Protein AF-0000000069442879 (afdb_homodimer)

Radius of gyration: 27.18 Å; Cα contacts (8 Å, |Δi|>4): 1446; chains: 2; bounding box: 65×80×56 Å

Structure (mmCIF, N/CA/C/O backbone):
data_AF-0000000069442879-model_v1
#
loop_
_entity.id
_entity.type
_entity.pdbx_description
1 polymer 'Contig An16c0010, genomic contig'
#
loop_
_atom_site.group_PDB
_atom_site.id
_atom_site.type_symbol
_atom_site.label_atom_id
_atom_site.label_alt_id
_atom_site.label_comp_id
_atom_site.label_asym_id
_atom_site.label_entity_id
_atom_site.label_seq_id
_atom_site.pdbx_PDB_ins_code
_atom_site.Cartn_x
_atom_site.Cartn_y
_atom_site.Cartn_z
_atom_site.occupancy
_atom_site.B_iso_or_equiv
_atom_site.auth_seq_id
_atom_site.auth_comp_id
_atom_site.auth_asym_id
_atom_site.auth_atom_id
_atom_site.pdbx_PDB_model_num
ATOM 1 N N . MET A 1 1 ? 25.344 22.5 -19.922 1 20.56 1 MET A N 1
ATOM 2 C CA . MET A 1 1 ? 25.828 21.125 -19.812 1 20.56 1 MET A CA 1
ATOM 3 C C . MET A 1 1 ? 24.734 20.203 -19.297 1 20.56 1 MET A C 1
ATOM 5 O O . MET A 1 1 ? 24.219 20.406 -18.188 1 20.56 1 MET A O 1
ATOM 9 N N . THR A 1 2 ? 23.938 19.578 -20.172 1 19.69 2 THR A N 1
ATOM 10 C CA . THR A 1 2 ? 22.703 18.812 -20.062 1 19.69 2 THR A CA 1
ATOM 11 C C . THR A 1 2 ? 22.906 17.562 -19.219 1 19.69 2 THR A C 1
ATOM 13 O O . THR A 1 2 ? 23.703 16.688 -19.594 1 19.69 2 THR A O 1
ATOM 16 N N . VAL A 1 3 ? 22.75 17.75 -17.938 1 25.02 3 VAL A N 1
ATOM 17 C CA . VAL A 1 3 ? 23.047 16.625 -17.062 1 25.02 3 VAL A CA 1
ATOM 18 C C . VAL A 1 3 ? 22.281 15.383 -17.531 1 25.02 3 VAL A C 1
ATOM 20 O O . VAL A 1 3 ? 21.047 15.375 -17.562 1 25.02 3 VAL A O 1
ATOM 23 N N . GLN A 1 4 ? 22.781 14.578 -18.484 1 22.64 4 GLN A N 1
ATOM 24 C CA . GLN A 1 4 ? 22.281 13.32 -19.031 1 22.64 4 GLN A CA 1
ATOM 25 C C . GLN A 1 4 ? 21.984 12.312 -17.922 1 22.64 4 GLN A C 1
ATOM 27 O O . GLN A 1 4 ? 22.891 11.969 -17.156 1 22.64 4 GLN A O 1
ATOM 32 N N . GLN A 1 5 ? 20.906 12.438 -17.312 1 28.11 5 GLN A N 1
ATOM 33 C CA . GLN A 1 5 ? 20.562 11.383 -16.375 1 28.11 5 GLN A CA 1
ATOM 34 C C . GLN A 1 5 ? 20.797 10 -16.984 1 28.11 5 GLN A C 1
ATOM 36 O O . GLN A 1 5 ? 20.312 9.719 -18.078 1 28.11 5 GLN A O 1
ATOM 41 N N . PRO A 1 6 ? 21.797 9.328 -16.625 1 27.7 6 PRO A N 1
ATOM 42 C CA . PRO A 1 6 ? 22.062 8.062 -17.312 1 27.7 6 PRO A CA 1
ATOM 43 C C . PRO A 1 6 ? 20.828 7.16 -17.375 1 27.7 6 PRO A C 1
ATOM 45 O O . PRO A 1 6 ? 20.188 6.922 -16.344 1 27.7 6 PRO A O 1
ATOM 48 N N . ARG A 1 7 ? 19.953 7.355 -18.25 1 31.16 7 ARG A N 1
ATOM 49 C CA . ARG A 1 7 ? 19.047 6.254 -18.562 1 31.16 7 ARG A CA 1
ATOM 50 C C . ARG A 1 7 ? 19.75 4.906 -18.422 1 31.16 7 ARG A C 1
ATOM 52 O O . ARG A 1 7 ? 20.781 4.66 -19.047 1 31.16 7 ARG A O 1
ATOM 59 N N . LEU A 1 8 ? 19.625 4.297 -17.219 1 32.16 8 LEU A N 1
ATOM 60 C CA . LEU A 1 8 ? 20.172 2.945 -17.219 1 32.16 8 LEU A CA 1
ATOM 61 C C . LEU A 1 8 ? 19.688 2.158 -18.422 1 32.16 8 LEU A C 1
ATOM 63 O O . LEU A 1 8 ? 18.531 1.722 -18.469 1 32.16 8 LEU A O 1
ATOM 67 N N . GLU A 1 9 ? 19.969 2.5 -19.578 1 32.78 9 GLU A N 1
ATOM 68 C CA . GLU A 1 9 ? 19.781 1.648 -20.75 1 32.78 9 GLU A CA 1
ATOM 69 C C . GLU A 1 9 ? 20.266 0.224 -20.469 1 32.78 9 GLU A C 1
ATOM 71 O O . GLU A 1 9 ? 21.453 -0.07 -20.578 1 32.78 9 GLU A O 1
ATOM 76 N N . ILE A 1 10 ? 19.75 -0.458 -19.469 1 36.94 10 ILE A N 1
ATOM 77 C CA . ILE A 1 10 ? 20.188 -1.851 -19.406 1 36.94 10 ILE A CA 1
ATOM 78 C C . ILE A 1 10 ? 19.641 -2.615 -20.609 1 36.94 10 ILE A C 1
ATOM 80 O O . ILE A 1 10 ? 18.422 -2.65 -20.812 1 36.94 10 ILE A O 1
ATOM 84 N N . ASN A 1 11 ? 20.312 -2.828 -21.625 1 38.28 11 ASN A N 1
ATOM 85 C CA . ASN A 1 11 ? 20.047 -3.658 -22.797 1 38.28 11 ASN A CA 1
ATOM 86 C C . ASN A 1 11 ? 19.797 -5.113 -22.406 1 38.28 11 ASN A C 1
ATOM 88 O O . ASN A 1 11 ? 20.266 -5.57 -21.359 1 38.28 11 ASN A O 1
ATOM 92 N N . GLY A 1 12 ? 18.859 -5.828 -23.047 1 43.12 12 GLY A N 1
ATOM 93 C CA . GLY A 1 12 ? 18.531 -7.246 -23.016 1 43.12 12 GLY A CA 1
ATOM 94 C C . GLY A 1 12 ? 19.734 -8.133 -22.781 1 43.12 12 GLY A C 1
ATOM 95 O O . GLY A 1 12 ? 19.656 -9.102 -22.031 1 43.12 12 GLY A O 1
ATOM 96 N N . SER A 1 13 ? 20.766 -7.941 -23.531 1 47.03 13 SER A N 1
ATOM 97 C CA . SER A 1 13 ? 22 -8.734 -23.438 1 47.03 13 SER A CA 1
ATOM 98 C C . SER A 1 13 ? 22.594 -8.656 -22.031 1 47.03 13 SER A C 1
ATOM 100 O O . SER A 1 13 ? 23.141 -9.648 -21.531 1 47.03 13 SER A O 1
ATOM 102 N N . ASP A 1 14 ? 22.359 -7.66 -21.312 1 52.38 14 ASP A N 1
ATOM 103 C CA . ASP A 1 14 ? 22.906 -7.438 -19.984 1 52.38 14 ASP A CA 1
ATOM 104 C C . ASP A 1 14 ? 22.141 -8.219 -18.938 1 52.38 14 ASP A C 1
ATOM 106 O O . ASP A 1 14 ? 22.734 -8.734 -17.984 1 52.38 14 ASP A O 1
ATOM 110 N N . GLU A 1 15 ? 20.922 -8.484 -19.219 1 57.38 15 GLU A N 1
ATOM 111 C CA . GLU A 1 15 ? 20.125 -9.25 -18.266 1 57.38 15 GLU A CA 1
ATOM 112 C C . GLU A 1 15 ? 20.469 -10.734 -18.312 1 57.38 15 GLU A C 1
ATOM 114 O O . GLU A 1 15 ? 20.578 -11.391 -17.281 1 57.38 15 GLU A O 1
ATOM 119 N N . GLU A 1 16 ? 20.625 -11.234 -19.531 1 58.94 16 GLU A N 1
ATOM 120 C CA . GLU A 1 16 ? 21.031 -12.633 -19.656 1 58.94 16 GLU A CA 1
ATOM 121 C C . GLU A 1 16 ? 22.375 -12.883 -18.969 1 58.94 16 GLU A C 1
ATOM 123 O O . GLU A 1 16 ? 22.562 -13.93 -18.344 1 58.94 16 GLU A O 1
ATOM 128 N N . ASN A 1 17 ? 23.062 -11.891 -18.984 1 68.06 17 ASN A N 1
ATOM 129 C CA . ASN A 1 17 ? 24.375 -11.984 -18.328 1 68.06 17 ASN A CA 1
ATOM 130 C C . ASN A 1 17 ? 24.25 -11.93 -16.812 1 68.06 17 ASN A C 1
ATOM 132 O O . ASN A 1 17 ? 24.984 -12.609 -16.109 1 68.06 17 ASN A O 1
ATOM 136 N N . THR A 1 18 ? 23.234 -11.281 -16.344 1 74.56 18 THR A N 1
ATOM 137 C CA . THR A 1 18 ? 23.016 -11.188 -14.906 1 74.56 18 THR A CA 1
ATOM 138 C C . THR A 1 18 ? 22.656 -12.555 -14.328 1 74.56 18 THR A C 1
ATOM 140 O O . THR A 1 18 ? 23.156 -12.922 -13.258 1 74.56 18 THR A O 1
ATOM 143 N N . MET A 1 19 ? 21.969 -13.367 -15.094 1 83.94 19 MET A N 1
ATOM 144 C CA . MET A 1 19 ? 21.516 -14.656 -14.578 1 83.94 19 MET A CA 1
ATOM 145 C C . MET A 1 19 ? 22.641 -15.688 -14.625 1 83.94 19 MET A C 1
ATOM 147 O O . MET A 1 19 ? 22.547 -16.734 -13.977 1 83.94 19 MET A O 1
ATOM 151 N N . LYS A 1 20 ? 23.672 -15.336 -15.344 1 85.06 20 LYS A N 1
ATOM 152 C CA . LYS A 1 20 ? 24.812 -16.234 -15.375 1 85.06 20 LYS A CA 1
ATOM 153 C C . LYS A 1 20 ? 25.469 -16.344 -14 1 85.06 20 LYS A C 1
ATOM 155 O O . LYS A 1 20 ? 26.016 -17.391 -13.641 1 85.06 20 LYS A O 1
ATOM 160 N N . ASN A 1 21 ? 25.234 -15.367 -13.18 1 88.56 21 ASN A N 1
ATOM 161 C CA . ASN A 1 21 ? 25.891 -15.305 -11.867 1 88.56 21 ASN A CA 1
ATOM 162 C C . ASN A 1 21 ? 24.953 -15.781 -10.758 1 88.56 21 ASN A C 1
ATOM 164 O O . ASN A 1 21 ? 25.344 -15.844 -9.594 1 88.56 21 ASN A O 1
ATOM 168 N N . VAL A 1 22 ? 23.781 -16.203 -11.148 1 95.31 22 VAL A N 1
ATOM 169 C CA . VAL A 1 22 ? 22.812 -16.656 -10.156 1 95.31 22 VAL A CA 1
ATOM 170 C C . VAL A 1 22 ? 23.047 -18.141 -9.875 1 95.31 22 VAL A C 1
ATOM 172 O O . VAL A 1 22 ? 23.062 -18.969 -10.789 1 95.31 22 VAL A O 1
ATOM 175 N N . LYS A 1 23 ? 23.25 -18.469 -8.625 1 97.44 23 LYS A N 1
ATOM 176 C CA . LYS A 1 23 ? 23.438 -19.844 -8.203 1 97.44 23 LYS A CA 1
ATOM 177 C C . LYS A 1 23 ? 22.344 -20.266 -7.219 1 97.44 23 LYS A C 1
ATOM 179 O O . LYS A 1 23 ? 21.859 -21.406 -7.277 1 97.44 23 LYS A O 1
ATOM 184 N N . THR A 1 24 ? 22.016 -19.359 -6.32 1 98.69 24 THR A N 1
ATOM 185 C CA . THR A 1 24 ? 21.047 -19.656 -5.277 1 98.69 24 THR A CA 1
ATOM 186 C C . THR A 1 24 ? 19.797 -18.797 -5.441 1 98.69 24 THR A C 1
ATOM 188 O O . THR A 1 24 ? 19.891 -17.562 -5.492 1 98.69 24 THR A O 1
ATOM 191 N N . ILE A 1 25 ? 18.625 -19.422 -5.57 1 98.81 25 ILE A N 1
ATOM 192 C CA . ILE A 1 25 ? 17.344 -18.75 -5.73 1 98.81 25 ILE A CA 1
ATOM 193 C C . ILE A 1 25 ? 16.453 -19.062 -4.535 1 98.81 25 ILE A C 1
ATOM 195 O O . ILE A 1 25 ? 16.203 -20.219 -4.219 1 98.81 25 ILE A O 1
ATOM 199 N N . LEU A 1 26 ? 16.031 -18.031 -3.803 1 98.94 26 LEU A N 1
ATOM 200 C CA . LEU A 1 26 ? 15.039 -18.156 -2.746 1 98.94 26 LEU A CA 1
ATOM 201 C C . LEU A 1 26 ? 13.633 -18.016 -3.312 1 98.94 26 LEU A C 1
ATOM 203 O O . LEU A 1 26 ? 13.305 -17 -3.938 1 98.94 26 LEU A O 1
ATOM 207 N N . VAL A 1 27 ? 12.805 -19.016 -3.166 1 98.94 27 VAL A N 1
ATOM 208 C CA . VAL A 1 27 ? 11.398 -19 -3.537 1 98.94 27 VAL A CA 1
ATOM 209 C C . VAL A 1 27 ? 10.531 -19 -2.279 1 98.94 27 VAL A C 1
ATOM 211 O O . VAL A 1 27 ? 10.547 -19.953 -1.502 1 98.94 27 VAL A O 1
ATOM 214 N N . THR A 1 28 ? 9.812 -17.906 -2.041 1 98.94 28 THR A N 1
ATOM 215 C CA . THR A 1 28 ? 8.859 -17.906 -0.937 1 98.94 28 THR A CA 1
ATOM 216 C C . THR A 1 28 ? 7.473 -18.328 -1.418 1 98.94 28 THR A C 1
ATOM 218 O O . THR A 1 28 ? 7.102 -18.078 -2.564 1 98.94 28 THR A O 1
ATOM 221 N N . GLY A 1 29 ? 6.719 -18.984 -0.523 1 98.62 29 GLY A N 1
ATOM 222 C CA . GLY A 1 29 ? 5.434 -19.531 -0.924 1 98.62 29 GLY A CA 1
ATOM 223 C C . GLY A 1 29 ? 5.555 -20.797 -1.757 1 98.62 29 GLY A C 1
ATOM 224 O O . GLY A 1 29 ? 4.656 -21.125 -2.537 1 98.62 29 GLY A O 1
ATOM 225 N N . GLY A 1 30 ? 6.66 -21.516 -1.606 1 98.44 30 GLY A N 1
ATOM 226 C CA . GLY A 1 30 ? 6.961 -22.641 -2.471 1 98.44 30 GLY A CA 1
ATOM 227 C C . GLY A 1 30 ? 6.137 -23.875 -2.15 1 98.44 30 GLY A C 1
ATOM 228 O O . GLY A 1 30 ? 6.117 -24.828 -2.924 1 98.44 30 GLY A O 1
ATOM 229 N N . ALA A 1 31 ? 5.445 -23.875 -1.041 1 97.81 31 ALA A N 1
ATOM 230 C CA . ALA A 1 31 ? 4.566 -25 -0.707 1 97.81 31 ALA A CA 1
ATOM 231 C C . ALA A 1 31 ? 3.139 -24.734 -1.177 1 97.81 31 ALA A C 1
ATOM 233 O O . ALA A 1 31 ? 2.271 -25.609 -1.061 1 97.81 31 ALA A O 1
ATOM 234 N N . GLY A 1 32 ? 2.926 -23.531 -1.711 1 97.62 32 GLY A N 1
ATOM 235 C CA . GLY A 1 32 ? 1.634 -23.203 -2.291 1 97.62 32 GLY A CA 1
ATOM 236 C C . GLY A 1 32 ? 1.491 -23.672 -3.73 1 97.62 32 GLY A C 1
ATOM 237 O O . GLY A 1 32 ? 2.34 -24.406 -4.238 1 97.62 32 GLY A O 1
ATOM 238 N N . PHE A 1 33 ? 0.455 -23.25 -4.406 1 98 33 PHE A N 1
ATOM 239 C CA . PHE A 1 33 ? 0.109 -23.688 -5.758 1 98 33 PHE A CA 1
ATOM 240 C C . PHE A 1 33 ? 1.143 -23.203 -6.766 1 98 33 PHE A C 1
ATOM 242 O O . PHE A 1 33 ? 2.02 -23.953 -7.18 1 98 33 PHE A O 1
ATOM 249 N N . ILE A 1 34 ? 1.234 -21.875 -6.992 1 98.69 34 ILE A N 1
ATOM 250 C CA . ILE A 1 34 ? 2.09 -21.344 -8.047 1 98.69 34 ILE A CA 1
ATOM 251 C C . ILE A 1 34 ? 3.557 -21.5 -7.648 1 98.69 34 ILE A C 1
ATOM 253 O O . ILE A 1 34 ? 4.387 -21.906 -8.461 1 98.69 34 ILE A O 1
ATOM 257 N N . GLY A 1 35 ? 3.846 -21.219 -6.363 1 98.69 35 GLY A N 1
ATOM 258 C CA . GLY A 1 35 ? 5.207 -21.375 -5.875 1 98.69 35 GLY A CA 1
ATOM 259 C C . GLY A 1 35 ? 5.723 -22.797 -5.992 1 98.69 35 GLY A C 1
ATOM 260 O O . GLY A 1 35 ? 6.879 -23.016 -6.352 1 98.69 35 GLY A O 1
ATOM 261 N N . GLY A 1 36 ? 4.859 -23.766 -5.676 1 98.56 36 GLY A N 1
ATOM 262 C CA . GLY A 1 36 ? 5.246 -25.172 -5.809 1 98.56 36 GLY A CA 1
ATOM 263 C C . GLY A 1 36 ? 5.562 -25.562 -7.234 1 98.56 36 GLY A C 1
ATOM 264 O O . GLY A 1 36 ? 6.547 -26.266 -7.488 1 98.56 36 GLY A O 1
ATOM 265 N N . TRP A 1 37 ? 4.715 -25.141 -8.164 1 98.69 37 TRP A N 1
ATOM 266 C CA . TRP A 1 37 ? 4.969 -25.391 -9.578 1 98.69 37 TRP A CA 1
ATOM 267 C C . TRP A 1 37 ? 6.301 -24.766 -10 1 98.69 37 TRP A C 1
ATOM 269 O O . TRP A 1 37 ? 7.047 -25.375 -10.781 1 98.69 37 TRP A O 1
ATOM 279 N N . PHE A 1 38 ? 6.617 -23.578 -9.484 1 98.88 38 PHE A N 1
ATOM 280 C CA . PHE A 1 38 ? 7.824 -22.875 -9.891 1 98.88 38 PHE A CA 1
ATOM 281 C C . PHE A 1 38 ? 9.07 -23.562 -9.344 1 98.88 38 PHE A C 1
ATOM 283 O O . PHE A 1 38 ? 10.078 -23.688 -10.047 1 98.88 38 PHE A O 1
ATOM 290 N N . VAL A 1 39 ? 9.016 -24.016 -8.094 1 98.75 39 VAL A N 1
ATOM 291 C CA . VAL A 1 39 ? 10.117 -24.766 -7.488 1 98.75 39 VAL A CA 1
ATOM 292 C C . VAL A 1 39 ? 10.414 -26 -8.336 1 98.75 39 VAL A C 1
ATOM 294 O O . VAL A 1 39 ? 11.57 -26.25 -8.695 1 98.75 39 VAL A O 1
ATOM 297 N N . ARG A 1 40 ? 9.367 -26.797 -8.68 1 98.56 40 ARG A N 1
ATOM 298 C CA . ARG A 1 40 ? 9.562 -27.984 -9.516 1 98.56 40 ARG A CA 1
ATOM 299 C C . ARG A 1 40 ? 10.125 -27.625 -10.883 1 98.56 40 ARG A C 1
ATOM 301 O O . ARG A 1 40 ? 11.023 -28.281 -11.391 1 98.56 40 ARG A O 1
ATOM 308 N N . HIS A 1 41 ? 9.578 -26.547 -11.43 1 98.38 41 HIS A N 1
ATOM 309 C CA . HIS A 1 41 ? 10.016 -26.078 -12.742 1 98.38 41 HIS A CA 1
ATOM 310 C C . HIS A 1 41 ? 11.508 -25.781 -12.75 1 98.38 41 HIS A C 1
ATOM 312 O O . HIS A 1 41 ? 12.234 -26.25 -13.633 1 98.38 41 HIS A O 1
ATOM 318 N N . LEU A 1 42 ? 12.023 -25.016 -11.75 1 98.06 42 LEU A N 1
ATOM 319 C CA . LEU A 1 42 ? 13.43 -24.656 -11.68 1 98.06 42 LEU A CA 1
ATOM 320 C C . LEU A 1 42 ? 14.32 -25.891 -11.602 1 98.06 42 LEU A C 1
ATOM 322 O O . LEU A 1 42 ? 15.312 -25.984 -12.312 1 98.06 42 LEU A O 1
ATOM 326 N N . LEU A 1 43 ? 13.953 -26.828 -10.75 1 98.25 43 LEU A N 1
ATOM 327 C CA . LEU A 1 43 ? 14.805 -27.984 -10.469 1 98.25 43 LEU A CA 1
ATOM 328 C C . LEU A 1 43 ? 14.742 -29 -11.602 1 98.25 43 LEU A C 1
ATOM 330 O O . LEU A 1 43 ? 15.734 -29.656 -11.898 1 98.25 43 LEU A O 1
ATOM 334 N N . GLN A 1 44 ? 13.586 -29.109 -12.273 1 97.31 44 GLN A N 1
ATOM 335 C CA . GLN A 1 44 ? 13.422 -30.078 -13.344 1 97.31 44 GLN A CA 1
ATOM 336 C C . GLN A 1 44 ? 14.016 -29.562 -14.648 1 97.31 44 GLN A C 1
ATOM 338 O O . GLN A 1 44 ? 14.594 -30.328 -15.422 1 97.31 44 GLN A O 1
ATOM 343 N N . VAL A 1 45 ? 13.883 -28.312 -14.891 1 97 45 VAL A N 1
ATOM 344 C CA . VAL A 1 45 ? 14.328 -27.75 -16.156 1 97 45 VAL A CA 1
ATOM 345 C C . VAL A 1 45 ? 15.82 -27.438 -16.094 1 97 45 VAL A C 1
ATOM 347 O O . VAL A 1 45 ? 16.547 -27.641 -17.078 1 97 45 VAL A O 1
ATOM 350 N N . TYR A 1 46 ? 16.328 -27.062 -14.914 1 96.88 46 TYR A N 1
ATOM 351 C CA . TYR A 1 46 ? 17.688 -26.547 -14.859 1 96.88 46 TYR A CA 1
ATOM 352 C C . TYR A 1 46 ? 18.594 -27.484 -14.055 1 96.88 46 TYR A C 1
ATOM 354 O O . TYR A 1 46 ? 19.797 -27.234 -13.922 1 96.88 46 TYR A O 1
ATOM 362 N N . GLY A 1 47 ? 18.078 -28.531 -13.523 1 95.38 47 GLY A N 1
ATOM 363 C CA . GLY A 1 47 ? 18.875 -29.516 -12.82 1 95.38 47 GLY A CA 1
ATOM 364 C C . GLY A 1 47 ? 19.609 -28.953 -11.625 1 95.38 47 GLY A C 1
ATOM 365 O O . GLY A 1 47 ? 19 -28.375 -10.719 1 95.38 47 GLY A O 1
ATOM 366 N N . THR A 1 48 ? 20.906 -29.016 -11.711 1 95.5 48 THR A N 1
ATOM 367 C CA . THR A 1 48 ? 21.719 -28.609 -10.57 1 95.5 48 THR A CA 1
ATOM 368 C C . THR A 1 48 ? 22.281 -27.203 -10.781 1 95.5 48 THR A C 1
ATOM 370 O O . THR A 1 48 ? 23.125 -26.75 -10.008 1 95.5 48 THR A O 1
ATOM 373 N N . LYS A 1 49 ? 21.766 -26.547 -11.766 1 96.5 49 LYS A N 1
ATOM 374 C CA . LYS A 1 49 ? 22.25 -25.203 -12.047 1 96.5 49 LYS A CA 1
ATOM 375 C C . LYS A 1 49 ? 21.969 -24.25 -10.883 1 96.5 49 LYS A C 1
ATOM 377 O O . LYS A 1 49 ? 22.797 -23.391 -10.562 1 96.5 49 LYS A O 1
ATOM 382 N N . TYR A 1 50 ? 20.844 -24.438 -10.297 1 98.12 50 TYR A N 1
ATOM 383 C CA . TYR A 1 50 ? 20.422 -23.562 -9.195 1 98.12 50 TYR A CA 1
ATOM 384 C C . TYR A 1 50 ? 20.266 -24.359 -7.902 1 98.12 50 TYR A C 1
ATOM 386 O O . TYR A 1 50 ? 19.781 -25.5 -7.926 1 98.12 50 TYR A O 1
ATOM 394 N N . THR A 1 51 ? 20.75 -23.781 -6.848 1 98.62 51 THR A N 1
ATOM 395 C CA . THR A 1 51 ? 20.25 -24.172 -5.531 1 98.62 51 THR A CA 1
ATOM 396 C C . THR A 1 51 ? 18.953 -23.438 -5.203 1 98.62 51 THR A C 1
ATOM 398 O O . THR A 1 51 ? 18.891 -22.219 -5.281 1 98.62 51 THR A O 1
ATOM 401 N N . VAL A 1 52 ? 17.922 -24.188 -4.91 1 98.81 52 VAL A N 1
ATOM 402 C CA . VAL A 1 52 ? 16.625 -23.594 -4.664 1 98.81 52 VAL A CA 1
ATOM 403 C C . VAL A 1 52 ? 16.281 -23.688 -3.174 1 98.81 52 VAL A C 1
ATOM 405 O O . VAL A 1 52 ? 16.219 -24.781 -2.611 1 98.81 52 VAL A O 1
ATOM 408 N N . LEU A 1 53 ? 16.188 -22.547 -2.5 1 98.88 53 LEU A N 1
ATOM 409 C CA . LEU A 1 53 ? 15.695 -22.438 -1.133 1 98.88 53 LEU A CA 1
ATOM 410 C C . LEU A 1 53 ? 14.203 -22.125 -1.124 1 98.88 53 LEU A C 1
ATOM 412 O O . LEU A 1 53 ? 13.773 -21.125 -1.711 1 98.88 53 LEU A O 1
ATOM 416 N N . CYS A 1 54 ? 13.438 -22.969 -0.531 1 98.81 54 CYS A N 1
ATOM 417 C CA . CYS A 1 54 ? 11.992 -22.797 -0.433 1 98.81 54 CYS A CA 1
ATOM 418 C C . CYS A 1 54 ? 11.586 -22.359 0.971 1 98.81 54 CYS A C 1
ATOM 420 O O . CYS A 1 54 ? 11.898 -23.031 1.949 1 98.81 54 CYS A O 1
ATOM 422 N N . PHE A 1 55 ? 10.953 -21.219 1.127 1 98.81 55 PHE A N 1
ATOM 423 C CA . PHE A 1 55 ? 10.484 -20.688 2.396 1 98.81 55 PHE A CA 1
ATOM 424 C C . PHE A 1 55 ? 8.961 -20.562 2.404 1 98.81 55 PHE A C 1
ATOM 426 O O . PHE A 1 55 ? 8.383 -19.953 1.507 1 98.81 55 PHE A O 1
ATOM 433 N N . ASP A 1 56 ? 8.305 -21.188 3.359 1 98.62 56 ASP A N 1
ATOM 434 C CA . ASP A 1 56 ? 6.848 -21.203 3.41 1 98.62 56 ASP A CA 1
ATOM 435 C C . ASP A 1 56 ? 6.352 -21.375 4.844 1 98.62 56 ASP A C 1
ATOM 437 O O . ASP A 1 56 ? 6.973 -22.078 5.645 1 98.62 56 ASP A O 1
ATOM 441 N N . ILE A 1 57 ? 5.234 -20.734 5.109 1 98.19 57 ILE A N 1
ATOM 442 C CA . ILE A 1 57 ? 4.676 -20.781 6.457 1 98.19 57 ILE A CA 1
ATOM 443 C C . ILE A 1 57 ? 3.84 -22.047 6.629 1 98.19 57 ILE A C 1
ATOM 445 O O . ILE A 1 57 ? 3.506 -22.422 7.754 1 98.19 57 ILE A O 1
ATOM 449 N N . LEU A 1 58 ? 3.496 -22.719 5.586 1 96.19 58 LEU A N 1
ATOM 450 C CA . LEU A 1 58 ? 2.684 -23.922 5.57 1 96.19 58 LEU A CA 1
ATOM 451 C C . LEU A 1 58 ? 1.298 -23.672 6.145 1 96.19 58 LEU A C 1
ATOM 453 O O . LEU A 1 58 ? 0.846 -24.375 7.039 1 96.19 58 LEU A O 1
ATOM 457 N N . ASP A 1 59 ? 0.684 -22.578 5.637 1 92.94 59 ASP A N 1
ATOM 458 C CA . ASP A 1 59 ? -0.692 -22.266 6.008 1 92.94 59 ASP A CA 1
ATOM 459 C C . ASP A 1 59 ? -1.671 -23.266 5.398 1 92.94 59 ASP A C 1
ATOM 461 O O . ASP A 1 59 ? -1.258 -24.234 4.758 1 92.94 59 ASP A O 1
ATOM 465 N N . TYR A 1 60 ? -2.928 -23.125 5.539 1 89.81 60 TYR A N 1
ATOM 466 C CA . TYR A 1 60 ? -3.969 -24.109 5.27 1 89.81 60 TYR A CA 1
ATOM 467 C C . TYR A 1 60 ? -3.986 -24.484 3.793 1 89.81 60 TYR A C 1
ATOM 469 O O . TYR A 1 60 ? -4.363 -25.609 3.438 1 89.81 60 TYR A O 1
ATOM 477 N N . CYS A 1 61 ? -3.531 -23.562 2.9 1 91.81 61 CYS A N 1
ATOM 478 C CA . CYS A 1 61 ? -3.639 -23.812 1.466 1 91.81 61 CYS A CA 1
ATOM 479 C C . CYS A 1 61 ? -2.332 -24.359 0.908 1 91.81 61 CYS A C 1
ATOM 481 O O . CYS A 1 61 ? -2.156 -24.438 -0.31 1 91.81 61 CYS A O 1
ATOM 483 N N . ALA A 1 62 ? -1.4 -24.656 1.747 1 93.81 62 ALA A N 1
ATOM 484 C CA . ALA A 1 62 ? -0.1 -25.203 1.36 1 93.81 62 ALA A CA 1
ATOM 485 C C . ALA A 1 62 ? -0.067 -26.719 1.523 1 93.81 62 ALA A C 1
ATOM 487 O O . ALA A 1 62 ? -0.875 -27.297 2.262 1 93.81 62 ALA A O 1
ATOM 488 N N . SER A 1 63 ? 0.777 -27.359 0.718 1 94.81 63 SER A N 1
ATOM 489 C CA . SER A 1 63 ? 1.046 -28.797 0.829 1 94.81 63 SER A CA 1
ATOM 490 C C . SER A 1 63 ? 2.498 -29.109 0.489 1 94.81 63 SER A C 1
ATOM 492 O O . SER A 1 63 ? 2.996 -28.703 -0.565 1 94.81 63 SER A O 1
ATOM 494 N N . LYS A 1 64 ? 3.164 -29.859 1.323 1 94.94 64 LYS A N 1
ATOM 495 C CA . LYS A 1 64 ? 4.527 -30.281 1.038 1 94.94 64 LYS A CA 1
ATOM 496 C C . LYS A 1 64 ? 4.574 -31.203 -0.181 1 94.94 64 LYS A C 1
ATOM 498 O O . LYS A 1 64 ? 5.633 -31.391 -0.784 1 94.94 64 LYS A O 1
ATOM 503 N N . ARG A 1 65 ? 3.416 -31.719 -0.554 1 95.62 65 ARG A N 1
ATOM 504 C CA . ARG A 1 65 ? 3.332 -32.562 -1.738 1 95.62 65 ARG A CA 1
ATOM 505 C C . ARG A 1 65 ? 3.631 -31.766 -3.004 1 95.62 65 ARG A C 1
ATOM 507 O O . ARG A 1 65 ? 3.938 -32.344 -4.051 1 95.62 65 ARG A O 1
ATOM 514 N N . ASN A 1 66 ? 3.541 -30.438 -2.871 1 95.75 66 ASN A N 1
ATOM 515 C CA . ASN A 1 66 ? 3.799 -29.578 -4.02 1 95.75 66 ASN A CA 1
ATOM 516 C C . ASN A 1 66 ? 5.258 -29.656 -4.457 1 95.75 66 ASN A C 1
ATOM 518 O O . ASN A 1 66 ? 5.578 -29.375 -5.617 1 95.75 66 ASN A O 1
ATOM 522 N N . PHE A 1 67 ? 6.16 -30.047 -3.504 1 95.5 67 PHE A N 1
ATOM 523 C CA . PHE A 1 67 ? 7.555 -30.156 -3.922 1 95.5 67 PHE A CA 1
ATOM 524 C C . PHE A 1 67 ? 8.102 -31.547 -3.629 1 95.5 67 PHE A C 1
ATOM 526 O O . PHE A 1 67 ? 9.312 -31.766 -3.703 1 95.5 67 PHE A O 1
ATOM 533 N N . GLN A 1 68 ? 7.223 -32.5 -3.318 1 94.25 68 GLN A N 1
ATOM 534 C CA . GLN A 1 68 ? 7.609 -33.875 -3.006 1 94.25 68 GLN A CA 1
ATOM 535 C C . GLN A 1 68 ? 8.414 -34.469 -4.145 1 94.25 68 GLN A C 1
ATOM 537 O O . GLN A 1 68 ? 9.422 -35.156 -3.906 1 94.25 68 GLN A O 1
ATOM 542 N N . PRO A 1 69 ? 8.062 -34.25 -5.414 1 95.69 69 PRO A N 1
ATOM 543 C CA . PRO A 1 69 ? 8.789 -34.875 -6.527 1 95.69 69 PRO A CA 1
ATOM 544 C C . PRO A 1 69 ? 10.25 -34.438 -6.582 1 95.69 69 PRO A C 1
ATOM 546 O O . PRO A 1 69 ? 11.078 -35.125 -7.184 1 95.69 69 PRO A O 1
ATOM 549 N N . VAL A 1 70 ? 10.602 -33.312 -5.945 1 97.31 70 VAL A N 1
ATOM 550 C CA . VAL A 1 70 ? 11.953 -32.781 -6.086 1 97.31 70 VAL A CA 1
ATOM 551 C C . VAL A 1 70 ? 12.617 -32.688 -4.715 1 97.31 70 VAL A C 1
ATOM 553 O O . VAL A 1 70 ? 13.758 -32.219 -4.594 1 97.31 70 VAL A O 1
ATOM 556 N N . GLU A 1 71 ? 11.984 -33.125 -3.709 1 97 71 GLU A N 1
ATOM 557 C CA . GLU A 1 71 ? 12.461 -33 -2.336 1 97 71 GLU A CA 1
ATOM 558 C C . GLU A 1 71 ? 13.758 -33.75 -2.117 1 97 71 GLU A C 1
ATOM 560 O O . GLU A 1 71 ? 14.57 -33.375 -1.269 1 97 71 GLU A O 1
ATOM 565 N N . HIS A 1 72 ? 14.023 -34.812 -2.928 1 97 72 HIS A N 1
ATOM 566 C CA . HIS A 1 72 ? 15.18 -35.656 -2.758 1 97 72 HIS A CA 1
ATOM 567 C C . HIS A 1 72 ? 16.438 -35.062 -3.363 1 97 72 HIS A C 1
ATOM 569 O O . HIS A 1 72 ? 17.547 -35.531 -3.117 1 97 72 HIS A O 1
ATOM 575 N N . LEU A 1 73 ? 16.266 -34.062 -4.16 1 98.06 73 LEU A N 1
ATOM 576 C CA . LEU A 1 73 ? 17.406 -33.438 -4.848 1 98.06 73 LEU A CA 1
ATOM 577 C C . LEU A 1 73 ? 18.297 -32.688 -3.863 1 98.06 73 LEU A C 1
ATOM 579 O O . LEU A 1 73 ? 17.797 -31.984 -2.988 1 98.06 73 LEU A O 1
ATOM 583 N N . PRO A 1 74 ? 19.594 -32.781 -3.988 1 97.94 74 PRO A N 1
ATOM 584 C CA . PRO A 1 74 ? 20.516 -32.219 -3.014 1 97.94 74 PRO A CA 1
ATOM 585 C C . PRO A 1 74 ? 20.531 -30.672 -3.062 1 97.94 74 PRO A C 1
ATOM 587 O O . PRO A 1 74 ? 20.953 -30.031 -2.096 1 97.94 74 PRO A O 1
ATOM 590 N N . ASN A 1 75 ? 20.141 -30.125 -4.223 1 98.38 75 ASN A N 1
ATOM 591 C CA . ASN A 1 75 ? 20.172 -28.672 -4.367 1 98.38 75 ASN A CA 1
ATOM 592 C C . ASN A 1 75 ? 18.828 -28.047 -4.047 1 98.38 75 ASN A C 1
ATOM 594 O O . ASN A 1 75 ? 18.547 -26.906 -4.457 1 98.38 75 ASN A O 1
ATOM 598 N N . PHE A 1 76 ? 17.984 -28.781 -3.348 1 98.75 76 PHE A N 1
ATOM 599 C CA . PHE A 1 76 ? 16.734 -28.266 -2.83 1 98.75 76 PHE A CA 1
ATOM 600 C C . PHE A 1 76 ? 16.734 -28.234 -1.307 1 98.75 76 PHE A C 1
ATOM 602 O O . PHE A 1 76 ? 17.109 -29.219 -0.664 1 98.75 76 PHE A O 1
ATOM 609 N N . HIS A 1 77 ? 16.328 -27.109 -0.713 1 98.62 77 HIS A N 1
ATOM 610 C CA . HIS A 1 77 ? 16.234 -26.953 0.733 1 98.62 77 HIS A CA 1
ATOM 611 C C . HIS A 1 77 ? 14.914 -26.281 1.122 1 98.62 77 HIS A C 1
ATOM 613 O O . HIS A 1 77 ? 14.555 -25.234 0.567 1 98.62 77 HIS A O 1
ATOM 619 N N . PHE A 1 78 ? 14.188 -26.859 2.041 1 98.56 78 PHE A N 1
ATOM 620 C CA . PHE A 1 78 ? 12.938 -26.297 2.521 1 98.56 78 PHE A CA 1
ATOM 621 C C . PHE A 1 78 ? 13.102 -25.719 3.922 1 98.56 78 PHE A C 1
ATOM 623 O O . PHE A 1 78 ? 13.656 -26.375 4.809 1 98.56 78 PHE A O 1
ATOM 630 N N . PHE A 1 79 ? 12.594 -24.531 4.164 1 98.5 79 PHE A N 1
ATOM 631 C CA . PHE A 1 79 ? 12.633 -23.828 5.441 1 98.5 79 PHE A CA 1
ATOM 632 C C . PHE A 1 79 ? 11.234 -23.359 5.836 1 98.5 79 PHE A C 1
ATOM 634 O O . PHE A 1 79 ? 10.727 -22.375 5.285 1 98.5 79 PHE A O 1
ATOM 641 N N . PRO A 1 80 ? 10.57 -24 6.789 1 98.25 80 PRO A N 1
ATOM 642 C CA . PRO A 1 80 ? 9.289 -23.484 7.277 1 98.25 80 PRO A CA 1
ATOM 643 C C . PRO A 1 80 ? 9.43 -22.219 8.102 1 98.25 80 PRO A C 1
ATOM 645 O O . PRO A 1 80 ? 10.359 -22.094 8.906 1 98.25 80 PRO A O 1
ATOM 648 N N . GLY A 1 81 ? 8.578 -21.219 7.84 1 98.25 81 GLY A N 1
ATOM 649 C CA . GLY A 1 81 ? 8.641 -20 8.641 1 98.25 81 GLY A CA 1
ATOM 650 C C . GLY A 1 81 ? 7.652 -18.938 8.195 1 98.25 81 GLY A C 1
ATOM 651 O O . GLY A 1 81 ? 7.031 -19.062 7.141 1 98.25 81 GLY A O 1
ATOM 652 N N . ASP A 1 82 ? 7.52 -17.969 9.047 1 98.56 82 ASP A N 1
ATOM 653 C CA . ASP A 1 82 ? 6.676 -16.797 8.82 1 98.56 82 ASP A CA 1
ATOM 654 C C . ASP A 1 82 ? 7.5 -15.625 8.305 1 98.56 82 ASP A C 1
ATOM 656 O O . ASP A 1 82 ? 8.477 -15.219 8.938 1 98.56 82 ASP A O 1
ATOM 660 N N . LEU A 1 83 ? 7.109 -15.109 7.172 1 98.5 83 LEU A N 1
ATOM 661 C CA . LEU A 1 83 ? 7.824 -13.984 6.586 1 98.5 83 LEU A CA 1
ATOM 662 C C . LEU A 1 83 ? 7.84 -12.789 7.539 1 98.5 83 LEU A C 1
ATOM 664 O O . LEU A 1 83 ? 8.703 -11.922 7.434 1 98.5 83 LEU A O 1
ATOM 668 N N . CYS A 1 84 ? 6.863 -12.734 8.438 1 98.12 84 CYS A N 1
ATOM 669 C CA . CYS A 1 84 ? 6.777 -11.602 9.359 1 98.12 84 CYS A CA 1
ATOM 670 C C . CYS A 1 84 ? 7.738 -11.773 10.523 1 98.12 84 CYS A C 1
ATOM 672 O O . CYS A 1 84 ? 7.867 -10.891 11.367 1 98.12 84 CYS A O 1
ATOM 674 N N . ASP A 1 85 ? 8.391 -12.938 10.602 1 98.31 85 ASP A N 1
ATOM 675 C CA . ASP A 1 85 ? 9.477 -13.141 11.547 1 98.31 85 ASP A CA 1
ATOM 676 C C . ASP A 1 85 ? 10.805 -12.625 10.992 1 98.31 85 ASP A C 1
ATOM 678 O O . ASP A 1 85 ? 11.562 -13.383 10.383 1 98.31 85 ASP A O 1
ATOM 682 N N . ARG A 1 86 ? 11.086 -11.438 11.305 1 98 86 ARG A N 1
ATOM 683 C CA . ARG A 1 86 ? 12.234 -10.742 10.734 1 98 86 ARG A CA 1
ATOM 684 C C . ARG A 1 86 ? 13.523 -11.508 10.992 1 98 86 ARG A C 1
ATOM 686 O O . ARG A 1 86 ? 14.375 -11.625 10.109 1 98 86 ARG A O 1
ATOM 693 N N . ASP A 1 87 ? 13.695 -12.008 12.148 1 98.12 87 ASP A N 1
ATOM 694 C CA . ASP A 1 87 ? 14.93 -12.695 12.516 1 98.12 87 ASP A CA 1
ATOM 695 C C . ASP A 1 87 ? 15.109 -13.969 11.688 1 98.12 87 ASP A C 1
ATOM 697 O O . ASP A 1 87 ? 16.219 -14.266 11.227 1 98.12 87 ASP A O 1
ATOM 701 N N . ARG A 1 88 ? 14.047 -14.656 11.531 1 98.06 88 ARG A N 1
ATOM 702 C CA . ARG A 1 88 ? 14.102 -15.906 10.773 1 98.06 88 ARG A CA 1
ATOM 703 C C . ARG A 1 88 ? 14.438 -15.641 9.305 1 98.06 88 ARG A C 1
ATOM 705 O O . ARG A 1 88 ? 15.227 -16.359 8.703 1 98.06 88 ARG A O 1
ATOM 712 N N . VAL A 1 89 ? 13.852 -14.648 8.75 1 98.75 89 VAL A N 1
ATOM 713 C CA . VAL A 1 89 ? 14.094 -14.297 7.355 1 98.75 89 VAL A CA 1
ATOM 714 C C . VAL A 1 89 ? 15.531 -13.82 7.176 1 98.75 89 VAL A C 1
ATOM 716 O O . VAL A 1 89 ? 16.219 -14.227 6.238 1 98.75 89 VAL A O 1
ATOM 719 N N . THR A 1 90 ? 15.969 -12.969 8.086 1 98.25 90 THR A N 1
ATOM 720 C CA . THR A 1 90 ? 17.328 -12.445 8.023 1 98.25 90 THR A CA 1
ATOM 721 C C . THR A 1 90 ? 18.344 -13.578 8.133 1 98.25 90 THR A C 1
ATOM 723 O O . THR A 1 90 ? 19.375 -13.578 7.438 1 98.25 90 THR A O 1
ATOM 726 N N . ALA A 1 91 ? 18.078 -14.531 9 1 98.19 91 ALA A N 1
ATOM 727 C CA . ALA A 1 91 ? 18.969 -15.664 9.211 1 98.19 91 ALA A CA 1
ATOM 728 C C . ALA A 1 91 ? 19.172 -16.453 7.918 1 98.19 91 ALA A C 1
ATOM 730 O O . ALA A 1 91 ? 20.25 -16.984 7.664 1 98.19 91 ALA A O 1
ATOM 731 N N . LEU A 1 92 ? 18.141 -16.578 7.109 1 98.25 92 LEU A N 1
ATOM 732 C CA . LEU A 1 92 ? 18.203 -17.297 5.848 1 98.25 92 LEU A CA 1
ATOM 733 C C . LEU A 1 92 ? 19.234 -16.656 4.914 1 98.25 92 LEU A C 1
ATOM 735 O O . LEU A 1 92 ? 20.016 -17.359 4.27 1 98.25 92 LEU A O 1
ATOM 739 N N . PHE A 1 93 ? 19.234 -15.32 4.84 1 98.5 93 PHE A N 1
ATOM 740 C CA . PHE A 1 93 ? 20.156 -14.586 3.975 1 98.5 93 PHE A CA 1
ATOM 741 C C . PHE A 1 93 ? 21.562 -14.609 4.535 1 98.5 93 PHE A C 1
ATOM 743 O O . PHE A 1 93 ? 22.531 -14.391 3.805 1 98.5 93 PHE A O 1
ATOM 750 N N . GLN A 1 94 ? 21.703 -14.797 5.852 1 97.81 94 GLN A N 1
ATOM 751 C CA . GLN A 1 94 ? 23.016 -14.914 6.477 1 97.81 94 GLN A CA 1
ATOM 752 C C . GLN A 1 94 ? 23.609 -16.312 6.258 1 97.81 94 GLN A C 1
ATOM 754 O O . GLN A 1 94 ? 24.812 -16.453 6.133 1 97.81 94 GLN A O 1
ATOM 759 N N . GLN A 1 95 ? 22.766 -17.266 6.199 1 97.94 95 GLN A N 1
ATOM 760 C CA . GLN A 1 95 ? 23.188 -18.656 6.062 1 97.94 95 GLN A CA 1
ATOM 761 C C . GLN A 1 95 ? 23.531 -18.984 4.609 1 97.94 95 GLN A C 1
ATOM 763 O O . GLN A 1 95 ? 24.406 -19.797 4.348 1 97.94 95 GLN A O 1
ATOM 768 N N . PHE A 1 96 ? 22.797 -18.406 3.682 1 98.25 96 PHE A N 1
ATOM 769 C CA . PHE A 1 96 ? 22.969 -18.688 2.262 1 98.25 96 PHE A CA 1
ATOM 770 C C . PHE A 1 96 ? 23.25 -17.406 1.489 1 98.25 96 PHE A C 1
ATOM 772 O O . PHE A 1 96 ? 22.688 -16.359 1.788 1 98.25 96 PHE A O 1
ATOM 779 N N . LYS A 1 97 ? 24.141 -17.469 0.538 1 98.19 97 LYS A N 1
ATOM 780 C CA . LYS A 1 97 ? 24.297 -16.359 -0.404 1 98.19 97 LYS A CA 1
ATOM 781 C C . LYS A 1 97 ? 23.188 -16.375 -1.453 1 98.19 97 LYS A C 1
ATOM 783 O O . LYS A 1 97 ? 23.375 -16.906 -2.551 1 98.19 97 LYS A O 1
ATOM 788 N N . VAL A 1 98 ? 22.156 -15.742 -1.18 1 98.75 98 VAL A N 1
ATOM 789 C CA . VAL A 1 98 ? 21.016 -15.703 -2.076 1 98.75 98 VAL A CA 1
ATOM 790 C C . VAL A 1 98 ? 21.266 -14.703 -3.201 1 98.75 98 VAL A C 1
ATOM 792 O O . VAL A 1 98 ? 21.547 -13.531 -2.943 1 98.75 98 VAL A O 1
ATOM 795 N N . ASP A 1 99 ? 21.156 -15.164 -4.426 1 98.62 99 ASP A N 1
ATOM 796 C CA . ASP A 1 99 ? 21.391 -14.312 -5.59 1 98.62 99 ASP A CA 1
ATOM 797 C C . ASP A 1 99 ? 20.078 -13.781 -6.168 1 98.62 99 ASP A C 1
ATOM 799 O O . ASP A 1 99 ? 20.047 -12.703 -6.758 1 98.62 99 ASP A O 1
ATOM 803 N N . ALA A 1 100 ? 19.016 -14.586 -6.074 1 98.75 100 ALA A N 1
ATOM 804 C CA . ALA A 1 100 ? 17.719 -14.211 -6.633 1 98.75 100 ALA A CA 1
ATOM 805 C C . ALA A 1 100 ? 16.578 -14.602 -5.691 1 98.75 100 ALA A C 1
ATOM 807 O O . ALA A 1 100 ? 16.688 -15.578 -4.949 1 98.75 100 ALA A O 1
ATOM 808 N N . VAL A 1 101 ? 15.586 -13.781 -5.68 1 98.94 101 VAL A N 1
ATOM 809 C CA . VAL A 1 101 ? 14.375 -14.047 -4.914 1 98.94 101 VAL A CA 1
ATOM 810 C C . VAL A 1 101 ? 13.164 -14.031 -5.84 1 98.94 101 VAL A C 1
ATOM 812 O O . VAL A 1 101 ? 13.008 -13.117 -6.66 1 98.94 101 VAL A O 1
ATOM 815 N N . VAL A 1 102 ? 12.367 -15.016 -5.828 1 98.94 102 VAL A N 1
ATOM 816 C CA . VAL A 1 102 ? 11.047 -15.023 -6.445 1 98.94 102 VAL A CA 1
ATOM 817 C C . VAL A 1 102 ? 9.969 -15.172 -5.367 1 98.94 102 VAL A C 1
ATOM 819 O O . VAL A 1 102 ? 9.852 -16.219 -4.738 1 98.94 102 VAL A O 1
ATOM 822 N N . HIS A 1 103 ? 9.188 -14.141 -5.141 1 98.94 103 HIS A N 1
ATOM 823 C CA . HIS A 1 103 ? 8.352 -13.984 -3.963 1 98.94 103 HIS A CA 1
ATOM 824 C C . HIS A 1 103 ? 6.883 -14.25 -4.293 1 98.94 103 HIS A C 1
ATOM 826 O O . HIS A 1 103 ? 6.141 -13.328 -4.629 1 98.94 103 HIS A O 1
ATOM 832 N N . PHE A 1 104 ? 6.43 -15.5 -4.027 1 98.88 104 PHE A N 1
ATOM 833 C CA . PHE A 1 104 ? 5.051 -15.906 -4.277 1 98.88 104 PHE A CA 1
ATOM 834 C C . PHE A 1 104 ? 4.223 -15.812 -3.002 1 98.88 104 PHE A C 1
ATOM 836 O O . PHE A 1 104 ? 2.99 -15.797 -3.059 1 98.88 104 PHE A O 1
ATOM 843 N N . ALA A 1 105 ? 4.848 -15.852 -1.839 1 98.81 105 ALA A N 1
ATOM 844 C CA . ALA A 1 105 ? 4.141 -15.992 -0.569 1 98.81 105 ALA A CA 1
ATOM 845 C C . ALA A 1 105 ? 3.123 -14.875 -0.378 1 98.81 105 ALA A C 1
ATOM 847 O O . ALA A 1 105 ? 3.459 -13.695 -0.495 1 98.81 105 ALA A O 1
ATOM 848 N N . ALA A 1 106 ? 1.924 -15.219 -0.13 1 98.62 106 ALA A N 1
ATOM 849 C CA . ALA A 1 106 ? 0.834 -14.273 0.12 1 98.62 106 ALA A CA 1
ATOM 850 C C . ALA A 1 106 ? -0.427 -15.008 0.573 1 98.62 106 ALA A C 1
ATOM 852 O O . ALA A 1 106 ? -0.646 -16.156 0.211 1 98.62 106 ALA A O 1
ATOM 853 N N . ASN A 1 107 ? -1.214 -14.328 1.435 1 97.69 107 ASN A N 1
ATOM 854 C CA . ASN A 1 107 ? -2.633 -14.672 1.479 1 97.69 107 ASN A CA 1
ATOM 855 C C . ASN A 1 107 ? -3.359 -14.211 0.218 1 97.69 107 ASN A C 1
ATOM 857 O O . ASN A 1 107 ? -3.225 -13.055 -0.195 1 97.69 107 ASN A O 1
ATOM 861 N N . SER A 1 108 ? -4.105 -15.102 -0.403 1 95.81 108 SER A N 1
ATOM 862 C CA . SER A 1 108 ? -4.543 -14.75 -1.749 1 95.81 108 SER A CA 1
ATOM 863 C C . SER A 1 108 ? -6.059 -14.867 -1.89 1 95.81 108 SER A C 1
ATOM 865 O O . SER A 1 108 ? -6.617 -14.539 -2.936 1 95.81 108 SER A O 1
ATOM 867 N N . HIS A 1 109 ? -6.754 -15.383 -0.841 1 94.44 109 HIS A N 1
ATOM 868 C CA . HIS A 1 109 ? -8.18 -15.664 -0.979 1 94.44 109 HIS A CA 1
ATOM 869 C C . HIS A 1 109 ? -9.016 -14.422 -0.722 1 94.44 109 HIS A C 1
ATOM 871 O O . HIS A 1 109 ? -9.211 -14.023 0.429 1 94.44 109 HIS A O 1
ATOM 877 N N . VAL A 1 110 ? -9.664 -13.945 -1.75 1 93.38 110 VAL A N 1
ATOM 878 C CA . VAL A 1 110 ? -10.391 -12.688 -1.69 1 93.38 110 VAL A CA 1
ATOM 879 C C . VAL A 1 110 ? -11.5 -12.773 -0.644 1 93.38 110 VAL A C 1
ATOM 881 O O . VAL A 1 110 ? -11.656 -11.875 0.189 1 93.38 110 VAL A O 1
ATOM 884 N N . ASP A 1 111 ? -12.273 -13.844 -0.62 1 91.88 111 ASP A N 1
ATOM 885 C CA . ASP A 1 111 ? -13.383 -13.969 0.314 1 91.88 111 ASP A CA 1
ATOM 886 C C . ASP A 1 111 ? -12.898 -13.914 1.761 1 91.88 111 ASP A C 1
ATOM 888 O O . ASP A 1 111 ? -13.547 -13.297 2.613 1 91.88 111 ASP A O 1
ATOM 892 N N . GLN A 1 112 ? -11.773 -14.562 1.977 1 93.62 112 GLN A N 1
ATOM 893 C CA . GLN A 1 112 ? -11.211 -14.531 3.322 1 93.62 112 GLN A CA 1
ATOM 894 C C . GLN A 1 112 ? -10.719 -13.133 3.688 1 93.62 112 GLN A C 1
ATOM 896 O O . GLN A 1 112 ? -10.742 -12.75 4.859 1 93.62 112 GLN A O 1
ATOM 901 N N . SER A 1 113 ? -10.312 -12.375 2.689 1 96.69 113 SER A N 1
ATOM 902 C CA . SER A 1 113 ? -9.812 -11.023 2.939 1 96.69 113 SER A CA 1
ATOM 903 C C . SER A 1 113 ? -10.93 -10.102 3.406 1 96.69 113 SER A C 1
ATOM 905 O O . SER A 1 113 ? -10.672 -9.078 4.043 1 96.69 113 SER A O 1
ATOM 907 N N . LEU A 1 114 ? -12.172 -10.406 3.092 1 95.38 114 LEU A N 1
ATOM 908 C CA . LEU A 1 114 ? -13.32 -9.617 3.51 1 95.38 114 LEU A CA 1
ATOM 909 C C . LEU A 1 114 ? -13.688 -9.914 4.961 1 95.38 114 LEU A C 1
ATOM 911 O O . LEU A 1 114 ? -14.273 -9.07 5.645 1 95.38 114 LEU A O 1
ATOM 915 N N . VAL A 1 115 ? -13.266 -11.117 5.406 1 94.62 115 VAL A N 1
ATOM 916 C CA . VAL A 1 115 ? -13.602 -11.57 6.754 1 94.62 115 VAL A CA 1
ATOM 917 C C . VAL A 1 115 ? -12.484 -11.18 7.723 1 94.62 115 VAL A C 1
ATOM 919 O O . VAL A 1 115 ? -12.75 -10.727 8.836 1 94.62 115 VAL A O 1
ATOM 922 N N . ASN A 1 116 ? -11.281 -11.375 7.289 1 95.75 116 ASN A N 1
ATOM 923 C CA . ASN A 1 116 ? -10.102 -11.062 8.094 1 95.75 116 ASN A CA 1
ATOM 924 C C . ASN A 1 116 ? -9.109 -10.203 7.324 1 95.75 116 ASN A C 1
ATOM 926 O O . ASN A 1 116 ? -7.977 -10.625 7.074 1 95.75 116 ASN A O 1
ATOM 930 N N . PRO A 1 117 ? -9.453 -8.977 7.117 1 98 117 PRO A N 1
ATOM 931 C CA . PRO A 1 117 ? -8.641 -8.156 6.227 1 98 117 PRO A CA 1
ATOM 932 C C . PRO A 1 117 ? -7.254 -7.855 6.801 1 98 117 PRO A C 1
ATOM 934 O O . PRO A 1 117 ? -6.273 -7.785 6.059 1 98 117 PRO A O 1
ATOM 937 N N . LEU A 1 118 ? -7.113 -7.754 8.117 1 98.44 118 LEU A N 1
ATOM 938 C CA . LEU A 1 118 ? -5.852 -7.379 8.75 1 98.44 118 LEU A CA 1
ATOM 939 C C . LEU A 1 118 ? -4.789 -8.445 8.508 1 98.44 118 LEU A C 1
ATOM 941 O O . LEU A 1 118 ? -3.604 -8.133 8.391 1 98.44 118 LEU A O 1
ATOM 945 N N . SER A 1 119 ? -5.199 -9.727 8.453 1 97.81 119 SER A N 1
ATOM 946 C CA . SER A 1 119 ? -4.25 -10.805 8.219 1 97.81 119 SER A CA 1
ATOM 947 C C . SER A 1 119 ? -3.59 -10.672 6.848 1 97.81 119 SER A C 1
ATOM 949 O O . SER A 1 119 ? -2.439 -11.078 6.664 1 97.81 119 SER A O 1
ATOM 951 N N . PHE A 1 120 ? -4.25 -10.102 5.883 1 98.62 120 PHE A N 1
ATOM 952 C CA . PHE A 1 120 ? -3.705 -9.898 4.547 1 98.62 120 PHE A CA 1
ATOM 953 C C . PHE A 1 120 ? -2.652 -8.797 4.547 1 98.62 120 PHE A C 1
ATOM 955 O O . PHE A 1 120 ? -1.632 -8.906 3.865 1 98.62 120 PHE A O 1
ATOM 962 N N . THR A 1 121 ? -2.889 -7.719 5.309 1 98.69 121 THR A N 1
ATOM 963 C CA . THR A 1 121 ? -1.87 -6.688 5.461 1 98.69 121 THR A CA 1
ATOM 964 C C . THR A 1 121 ? -0.626 -7.25 6.141 1 98.69 121 THR A C 1
ATOM 966 O O . THR A 1 121 ? 0.499 -6.957 5.73 1 98.69 121 THR A O 1
ATOM 969 N N . ARG A 1 122 ? -0.828 -8.023 7.164 1 98.44 122 ARG A N 1
ATOM 970 C CA . ARG A 1 122 ? 0.308 -8.625 7.855 1 98.44 122 ARG A CA 1
ATOM 971 C C . ARG A 1 122 ? 1.136 -9.484 6.906 1 98.44 122 ARG A C 1
ATOM 973 O O . ARG A 1 122 ? 2.346 -9.289 6.781 1 98.44 122 ARG A O 1
ATOM 980 N N . SER A 1 123 ? 0.494 -10.383 6.215 1 98.38 123 SER A N 1
ATOM 981 C CA . SER A 1 123 ? 1.2 -11.352 5.383 1 98.38 123 SER A CA 1
ATOM 982 C C . SER A 1 123 ? 1.748 -10.703 4.117 1 98.38 123 SER A C 1
ATOM 984 O O . SER A 1 123 ? 2.938 -10.82 3.818 1 98.38 123 SER A O 1
ATOM 986 N N . ASN A 1 124 ? 0.895 -9.984 3.404 1 98.88 124 ASN A N 1
ATOM 987 C CA . ASN A 1 124 ? 1.23 -9.555 2.049 1 98.88 124 ASN A CA 1
ATOM 988 C C . ASN A 1 124 ? 2.047 -8.266 2.057 1 98.88 124 ASN A C 1
ATOM 990 O O . ASN A 1 124 ? 2.867 -8.039 1.163 1 98.88 124 ASN A O 1
ATOM 994 N N . VAL A 1 125 ? 1.791 -7.371 3.041 1 98.94 125 VAL A N 1
ATOM 995 C CA . VAL A 1 125 ? 2.5 -6.094 3.061 1 98.94 125 VAL A CA 1
ATOM 996 C C . VAL A 1 125 ? 3.709 -6.188 3.986 1 98.94 125 VAL A C 1
ATOM 998 O O . VAL A 1 125 ? 4.852 -6.059 3.539 1 98.94 125 VAL A O 1
ATOM 1001 N N . THR A 1 126 ? 3.467 -6.52 5.262 1 98.81 126 THR A N 1
ATOM 1002 C CA . THR A 1 126 ? 4.551 -6.586 6.23 1 98.81 126 THR A CA 1
ATOM 1003 C C . THR A 1 126 ? 5.527 -7.707 5.879 1 98.81 126 THR A C 1
ATOM 1005 O O . THR A 1 126 ? 6.742 -7.512 5.914 1 98.81 126 THR A O 1
ATOM 1008 N N . GLY A 1 127 ? 4.98 -8.875 5.543 1 98.88 127 GLY A N 1
ATOM 1009 C CA . GLY A 1 127 ? 5.844 -9.977 5.152 1 98.88 127 GLY A CA 1
ATOM 1010 C C . GLY A 1 127 ? 6.738 -9.648 3.975 1 98.88 127 GLY A C 1
ATOM 1011 O O . GLY A 1 127 ? 7.938 -9.945 3.992 1 98.88 127 GLY A O 1
ATOM 1012 N N . THR A 1 128 ? 6.18 -9.016 2.938 1 98.94 128 THR A N 1
ATOM 1013 C CA . THR A 1 128 ? 6.953 -8.609 1.77 1 98.94 128 THR A CA 1
ATOM 1014 C C . THR A 1 128 ? 8.023 -7.594 2.16 1 98.94 128 THR A C 1
ATOM 1016 O O . THR A 1 128 ? 9.164 -7.668 1.69 1 98.94 128 THR A O 1
ATOM 1019 N N . HIS A 1 129 ? 7.656 -6.645 3.012 1 98.94 129 HIS A N 1
ATOM 1020 C CA . HIS A 1 129 ? 8.609 -5.621 3.426 1 98.94 129 HIS A CA 1
ATOM 1021 C C . HIS A 1 129 ? 9.789 -6.234 4.18 1 98.94 129 HIS A C 1
ATOM 1023 O O . HIS A 1 129 ? 10.938 -5.836 3.973 1 98.94 129 HIS A O 1
ATOM 1029 N N . VAL A 1 130 ? 9.508 -7.16 5.059 1 98.88 130 VAL A N 1
ATOM 1030 C CA . VAL A 1 130 ? 10.555 -7.852 5.805 1 98.88 130 VAL A CA 1
ATOM 1031 C C . VAL A 1 130 ? 11.516 -8.539 4.832 1 98.88 130 VAL A C 1
ATOM 1033 O O . VAL A 1 130 ? 12.734 -8.445 4.984 1 98.88 130 VAL A O 1
ATOM 1036 N N . LEU A 1 131 ? 10.93 -9.18 3.855 1 98.94 131 LEU A N 1
ATOM 1037 C CA . LEU A 1 131 ? 11.727 -9.883 2.859 1 98.94 131 LEU A CA 1
ATOM 1038 C C . LEU A 1 131 ? 12.602 -8.914 2.074 1 98.94 131 LEU A C 1
ATOM 1040 O O . LEU A 1 131 ? 13.781 -9.172 1.854 1 98.94 131 LEU A O 1
ATOM 1044 N N . LEU A 1 132 ? 12.039 -7.801 1.644 1 98.88 132 LEU A N 1
ATOM 1045 C CA . LEU A 1 132 ? 12.766 -6.77 0.91 1 98.88 132 LEU A CA 1
ATOM 1046 C C . LEU A 1 132 ? 13.922 -6.227 1.74 1 98.88 132 LEU A C 1
ATOM 1048 O O . LEU A 1 132 ? 15.039 -6.082 1.238 1 98.88 132 LEU A O 1
ATOM 1052 N N . GLU A 1 133 ? 13.633 -5.938 2.967 1 98.75 133 GLU A N 1
ATOM 1053 C CA . GLU A 1 133 ? 14.648 -5.375 3.852 1 98.75 133 GLU A CA 1
ATOM 1054 C C . GLU A 1 133 ? 15.789 -6.367 4.09 1 98.75 133 GLU A C 1
ATOM 1056 O O . GLU A 1 133 ? 16.953 -5.988 4.09 1 98.75 133 GLU A O 1
ATOM 1061 N N . ALA A 1 134 ? 15.438 -7.648 4.316 1 98.75 134 ALA A N 1
ATOM 1062 C CA . ALA A 1 134 ? 16.453 -8.68 4.508 1 98.75 134 ALA A CA 1
ATOM 1063 C C . ALA A 1 134 ? 17.328 -8.812 3.268 1 98.75 134 ALA A C 1
ATOM 1065 O O . ALA A 1 134 ? 18.562 -8.922 3.377 1 98.75 134 ALA A O 1
ATOM 1066 N N . ALA A 1 135 ? 16.719 -8.828 2.115 1 98.88 135 ALA A N 1
ATOM 1067 C CA . ALA A 1 135 ? 17.453 -8.906 0.851 1 98.88 135 ALA A CA 1
ATOM 1068 C C . ALA A 1 135 ? 18.375 -7.703 0.672 1 98.88 135 ALA A C 1
ATOM 1070 O O . ALA A 1 135 ? 19.531 -7.855 0.266 1 98.88 135 ALA A O 1
ATOM 1071 N N . ARG A 1 136 ? 17.828 -6.516 0.949 1 98.44 136 ARG A N 1
ATOM 1072 C CA . ARG A 1 136 ? 18.609 -5.289 0.845 1 98.44 136 ARG A CA 1
ATOM 1073 C C . ARG A 1 136 ? 19.859 -5.355 1.728 1 98.44 136 ARG A C 1
ATOM 1075 O O . ARG A 1 136 ? 20.969 -5.051 1.275 1 98.44 136 ARG A O 1
ATOM 1082 N N . GLN A 1 137 ? 19.656 -5.754 2.936 1 98 137 GLN A N 1
ATOM 1083 C CA . GLN A 1 137 ? 20.734 -5.785 3.916 1 98 137 GLN A CA 1
ATOM 1084 C C . GLN A 1 137 ? 21.797 -6.824 3.541 1 98 137 GLN A C 1
ATOM 1086 O O . GLN A 1 137 ? 22.984 -6.629 3.791 1 98 137 GLN A O 1
ATOM 1091 N N . ALA A 1 138 ? 21.328 -7.934 2.967 1 98.06 138 ALA A N 1
ATOM 1092 C CA . ALA A 1 138 ? 22.266 -8.977 2.551 1 98.06 138 ALA A CA 1
ATOM 1093 C C . ALA A 1 138 ? 23.188 -8.469 1.444 1 98.06 138 ALA A C 1
ATOM 1095 O O . ALA A 1 138 ? 24.359 -8.852 1.379 1 98.06 138 ALA A O 1
ATOM 1096 N N . GLY A 1 139 ? 22.656 -7.699 0.487 1 97.56 139 GLY A N 1
ATOM 1097 C CA . GLY A 1 139 ? 23.438 -7.043 -0.542 1 97.56 139 GLY A CA 1
ATOM 1098 C C . GLY A 1 139 ? 23.875 -7.988 -1.65 1 97.56 139 GLY A C 1
ATOM 1099 O O . GLY A 1 139 ? 24.688 -7.621 -2.498 1 97.56 139 GLY A O 1
ATOM 1100 N N . THR A 1 140 ? 23.312 -9.188 -1.639 1 97.81 140 THR A N 1
ATOM 1101 C CA . THR A 1 140 ? 23.781 -10.188 -2.59 1 97.81 140 THR A CA 1
ATOM 1102 C C . THR A 1 140 ? 22.766 -10.391 -3.707 1 97.81 140 THR A C 1
ATOM 1104 O O . THR A 1 140 ? 23.078 -10.984 -4.738 1 97.81 140 THR A O 1
ATOM 1107 N N . VAL A 1 141 ? 21.547 -9.898 -3.506 1 98.25 141 VAL A N 1
ATOM 1108 C CA . VAL A 1 141 ? 20.453 -10.188 -4.43 1 98.25 141 VAL A CA 1
ATOM 1109 C C . VAL A 1 141 ? 20.609 -9.344 -5.691 1 98.25 141 VAL A C 1
ATOM 1111 O O . VAL A 1 141 ? 20.625 -8.109 -5.621 1 98.25 141 VAL A O 1
ATOM 1114 N N . ILE A 1 142 ? 20.656 -9.961 -6.812 1 97.44 142 ILE A N 1
ATOM 1115 C CA . ILE A 1 142 ? 20.844 -9.234 -8.062 1 97.44 142 ILE A CA 1
ATOM 1116 C C . ILE A 1 142 ? 19.578 -9.328 -8.906 1 97.44 142 ILE A C 1
ATOM 1118 O O . ILE A 1 142 ? 19.484 -8.727 -9.984 1 97.44 142 ILE A O 1
ATOM 1122 N N . ARG A 1 143 ? 18.594 -10.164 -8.453 1 97.94 143 ARG A N 1
ATOM 1123 C CA . ARG A 1 143 ? 17.281 -10.312 -9.086 1 97.94 143 ARG A CA 1
ATOM 1124 C C . ARG A 1 143 ? 16.203 -10.57 -8.055 1 97.94 143 ARG A C 1
ATOM 1126 O O . ARG A 1 143 ? 16.297 -11.523 -7.273 1 97.94 143 ARG A O 1
ATOM 1133 N N . PHE A 1 144 ? 15.219 -9.695 -7.996 1 98.75 144 PHE A N 1
ATOM 1134 C CA . PHE A 1 144 ? 14.086 -9.844 -7.094 1 98.75 144 PHE A CA 1
ATOM 1135 C C . PHE A 1 144 ? 12.766 -9.742 -7.855 1 98.75 144 PHE A C 1
ATOM 1137 O O . PHE A 1 144 ? 12.43 -8.672 -8.375 1 98.75 144 PHE A O 1
ATOM 1144 N N . ILE A 1 145 ? 12.016 -10.836 -7.961 1 98.88 145 ILE A N 1
ATOM 1145 C CA . ILE A 1 145 ? 10.727 -10.836 -8.641 1 98.88 145 ILE A CA 1
ATOM 1146 C C . ILE A 1 145 ? 9.602 -10.836 -7.609 1 98.88 145 ILE A C 1
ATOM 1148 O O . ILE A 1 145 ? 9.461 -11.781 -6.828 1 98.88 145 ILE A O 1
ATOM 1152 N N . HIS A 1 146 ? 8.844 -9.789 -7.543 1 98.94 146 HIS A N 1
ATOM 1153 C CA . HIS A 1 146 ? 7.645 -9.703 -6.723 1 98.94 146 HIS A CA 1
ATOM 1154 C C . HIS A 1 146 ? 6.406 -10.102 -7.516 1 98.94 146 HIS A C 1
ATOM 1156 O O . HIS A 1 146 ? 6.094 -9.484 -8.539 1 98.94 146 HIS A O 1
ATOM 1162 N N . ILE A 1 147 ? 5.699 -11.094 -7.07 1 98.88 147 ILE A N 1
ATOM 1163 C CA . ILE A 1 147 ? 4.516 -11.594 -7.758 1 98.88 147 ILE A CA 1
ATOM 1164 C C . ILE A 1 147 ? 3.27 -10.883 -7.23 1 98.88 147 ILE A C 1
ATOM 1166 O O . ILE A 1 147 ? 2.861 -11.102 -6.09 1 98.88 147 ILE A O 1
ATOM 1170 N N . SER A 1 148 ? 2.699 -10.039 -8.039 1 98.56 148 SER A N 1
ATOM 1171 C CA . SER A 1 148 ? 1.445 -9.359 -7.738 1 98.56 148 SER A CA 1
ATOM 1172 C C . SER A 1 148 ? 0.287 -9.945 -8.539 1 98.56 148 SER A C 1
ATOM 1174 O O . SER A 1 148 ? 0.246 -11.148 -8.789 1 98.56 148 SER A O 1
ATOM 1176 N N . THR A 1 149 ? -0.765 -9.25 -8.742 1 98 149 THR A N 1
ATOM 1177 C CA . THR A 1 149 ? -2.002 -9.758 -9.328 1 98 149 THR A CA 1
ATOM 1178 C C . THR A 1 149 ? -2.625 -8.711 -10.25 1 98 149 THR A C 1
ATOM 1180 O O . THR A 1 149 ? -2.389 -7.512 -10.094 1 98 149 THR A O 1
ATOM 1183 N N . ASP A 1 150 ? -3.439 -9.148 -11.188 1 96.31 150 ASP A N 1
ATOM 1184 C CA . ASP A 1 150 ? -4.168 -8.242 -12.07 1 96.31 150 ASP A CA 1
ATOM 1185 C C . ASP A 1 150 ? -5.246 -7.477 -11.305 1 96.31 150 ASP A C 1
ATOM 1187 O O . ASP A 1 150 ? -5.672 -6.402 -11.727 1 96.31 150 ASP A O 1
ATOM 1191 N N . GLU A 1 151 ? -5.664 -7.953 -10.164 1 96.12 151 GLU A N 1
ATOM 1192 C CA . GLU A 1 151 ? -6.754 -7.359 -9.398 1 96.12 151 GLU A CA 1
ATOM 1193 C C . GLU A 1 151 ? -6.367 -5.984 -8.867 1 96.12 151 GLU A C 1
ATOM 1195 O O . GLU A 1 151 ? -7.227 -5.223 -8.414 1 96.12 151 GLU A O 1
ATOM 1200 N N . VAL A 1 152 ? -5.062 -5.633 -8.906 1 97.81 152 VAL A N 1
ATOM 1201 C CA . VAL A 1 152 ? -4.621 -4.352 -8.367 1 97.81 152 VAL A CA 1
ATOM 1202 C C . VAL A 1 152 ? -5.137 -3.215 -9.25 1 97.81 152 VAL A C 1
ATOM 1204 O O . VAL A 1 152 ? -5.195 -2.062 -8.812 1 97.81 152 VAL A O 1
ATOM 1207 N N . TYR A 1 153 ? -5.543 -3.527 -10.508 1 95.25 153 TYR A N 1
ATOM 1208 C CA . TYR A 1 153 ? -6.023 -2.512 -11.438 1 95.25 153 TYR A CA 1
ATOM 1209 C C . TYR A 1 153 ? -7.461 -2.115 -11.117 1 95.25 153 TYR A C 1
ATOM 1211 O O . TYR A 1 153 ? -7.93 -1.057 -11.539 1 95.25 153 TYR A O 1
ATOM 1219 N N . GLY A 1 154 ? -8.117 -2.979 -10.375 1 92.5 154 GLY A N 1
ATOM 1220 C CA . GLY A 1 154 ? -9.555 -2.779 -10.258 1 92.5 154 GLY A CA 1
ATOM 1221 C C . GLY A 1 154 ? -10.312 -3.16 -11.516 1 92.5 154 GLY A C 1
ATOM 1222 O O . GLY A 1 154 ? -9.75 -3.773 -12.422 1 92.5 154 GLY A O 1
ATOM 1223 N N . GLY A 1 155 ? -11.633 -2.943 -11.523 1 86.06 155 GLY A N 1
ATOM 1224 C CA . GLY A 1 155 ? -12.477 -3.369 -12.625 1 86.06 155 GLY A CA 1
ATOM 1225 C C . GLY A 1 155 ? -12.68 -2.289 -13.672 1 86.06 155 GLY A C 1
ATOM 1226 O O . GLY A 1 155 ? -12.523 -1.101 -13.383 1 86.06 155 GLY A O 1
ATOM 1227 N N . ASN A 1 156 ? -12.758 -2.795 -14.914 1 78.88 156 ASN A N 1
ATOM 1228 C CA . ASN A 1 156 ? -13.172 -1.882 -15.977 1 78.88 156 ASN A CA 1
ATOM 1229 C C . ASN A 1 156 ? -14.562 -1.313 -15.719 1 78.88 156 ASN A C 1
ATOM 1231 O O . ASN A 1 156 ? -15.398 -1.974 -15.102 1 78.88 156 ASN A O 1
ATOM 1235 N N . MET A 1 157 ? -14.664 -0.117 -16.094 1 68.44 157 MET A N 1
ATOM 1236 C CA . MET A 1 157 ? -16 0.448 -16.031 1 68.44 157 MET A CA 1
ATOM 1237 C C . MET A 1 157 ? -16.891 -0.169 -17.109 1 68.44 157 MET A C 1
ATOM 1239 O O . MET A 1 157 ? -16.406 -0.624 -18.141 1 68.44 157 MET A O 1
ATOM 1243 N N . PRO A 1 158 ? -18.141 -0.277 -16.766 1 62.19 158 PRO A N 1
ATOM 1244 C CA . PRO A 1 158 ? -19.062 -0.809 -17.781 1 62.19 158 PRO A CA 1
ATOM 1245 C C . PRO A 1 158 ? -18.875 -0.136 -19.141 1 62.19 158 PRO A C 1
ATOM 1247 O O . PRO A 1 158 ? -18.797 1.093 -19.219 1 62.19 158 PRO A O 1
ATOM 1250 N N . GLY A 1 159 ? -18.766 -0.906 -20.125 1 62.66 159 GLY A N 1
ATOM 1251 C CA . GLY A 1 159 ? -18.688 -0.394 -21.484 1 62.66 159 GLY A CA 1
ATOM 1252 C C . GLY A 1 159 ? -17.266 -0.05 -21.906 1 62.66 159 GLY A C 1
ATOM 1253 O O . GLY A 1 159 ? -17.031 0.356 -23.047 1 62.66 159 GLY A O 1
ATOM 1254 N N . GLN A 1 160 ? -16.469 -0.114 -20.969 1 66.56 160 GLN A N 1
ATOM 1255 C CA . GLN A 1 160 ? -15.094 0.218 -21.312 1 66.56 160 GLN A CA 1
ATOM 1256 C C . GLN A 1 160 ? -14.25 -1.042 -21.484 1 66.56 160 GLN A C 1
ATOM 1258 O O . GLN A 1 160 ? -13.984 -1.745 -20.5 1 66.56 160 GLN A O 1
ATOM 1263 N N . ASP A 1 161 ? -14.117 -1.362 -22.672 1 73.38 161 ASP A N 1
ATOM 1264 C CA . ASP A 1 161 ? -13.234 -2.486 -22.969 1 73.38 161 ASP A CA 1
ATOM 1265 C C . ASP A 1 161 ? -11.789 -2.023 -23.109 1 73.38 161 ASP A C 1
ATOM 1267 O O . ASP A 1 161 ? -11.344 -1.684 -24.203 1 73.38 161 ASP A O 1
ATOM 1271 N N . TYR A 1 162 ? -11.203 -1.794 -22.016 1 85 162 TYR A N 1
ATOM 1272 C CA . TYR A 1 162 ? -9.82 -1.332 -21.953 1 85 162 TYR A CA 1
ATOM 1273 C C . TYR A 1 162 ? -8.93 -2.359 -21.266 1 85 162 TYR A C 1
ATOM 1275 O O . TYR A 1 162 ? -9.266 -2.846 -20.188 1 85 162 TYR A O 1
ATOM 1283 N N . ALA A 1 163 ? -7.973 -2.773 -21.984 1 91.75 163 ALA A N 1
ATOM 1284 C CA . ALA A 1 163 ? -6.98 -3.656 -21.375 1 91.75 163 ALA A CA 1
ATOM 1285 C C . ALA A 1 163 ? -5.926 -2.857 -20.625 1 91.75 163 ALA A C 1
ATOM 1287 O O . ALA A 1 163 ? -5.141 -2.119 -21.219 1 91.75 163 ALA A O 1
ATOM 1288 N N . PHE A 1 164 ? -5.891 -3.021 -19.344 1 94.31 164 PHE A N 1
ATOM 1289 C CA . PHE A 1 164 ? -4.961 -2.268 -18.516 1 94.31 164 PHE A CA 1
ATOM 1290 C C . PHE A 1 164 ? -3.518 -2.562 -18.906 1 94.31 164 PHE A C 1
ATOM 1292 O O . PHE A 1 164 ? -3.148 -3.723 -19.109 1 94.31 164 PHE A O 1
ATOM 1299 N N . THR A 1 165 ? -2.764 -1.551 -19.062 1 95.88 165 THR A N 1
ATOM 1300 C CA . THR A 1 165 ? -1.319 -1.687 -19.219 1 95.88 165 THR A CA 1
ATOM 1301 C C . THR A 1 165 ? -0.611 -1.524 -17.875 1 95.88 165 THR A C 1
ATOM 1303 O O . THR A 1 165 ? -1.232 -1.138 -16.891 1 95.88 165 THR A O 1
ATOM 1306 N N . GLU A 1 166 ? 0.683 -1.824 -17.844 1 97.25 166 GLU A N 1
ATOM 1307 C CA . GLU A 1 166 ? 1.458 -1.767 -16.609 1 97.25 166 GLU A CA 1
ATOM 1308 C C . GLU A 1 166 ? 1.594 -0.331 -16.109 1 97.25 166 GLU A C 1
ATOM 1310 O O . GLU A 1 166 ? 1.979 -0.101 -14.953 1 97.25 166 GLU A O 1
ATOM 1315 N N . GLU A 1 167 ? 1.191 0.694 -16.891 1 93.44 167 GLU A N 1
ATOM 1316 C CA . GLU A 1 167 ? 1.322 2.104 -16.531 1 93.44 167 GLU A CA 1
ATOM 1317 C C . GLU A 1 167 ? 0.017 2.654 -15.969 1 93.44 167 GLU A C 1
ATOM 1319 O O . GLU A 1 167 ? -0.026 3.783 -15.477 1 93.44 167 GLU A O 1
ATOM 1324 N N . ASP A 1 168 ? -0.962 1.849 -16.047 1 93.69 168 ASP A N 1
ATOM 1325 C CA . ASP A 1 168 ? -2.26 2.322 -15.578 1 93.69 168 ASP A CA 1
ATOM 1326 C C . ASP A 1 168 ? -2.281 2.441 -14.055 1 93.69 168 ASP A C 1
ATOM 1328 O O . ASP A 1 168 ? -1.515 1.77 -13.367 1 93.69 168 ASP A O 1
ATOM 1332 N N . GLN A 1 169 ? -3.205 3.297 -13.602 1 93.44 169 GLN A N 1
ATOM 1333 C CA . GLN A 1 169 ? -3.395 3.508 -12.172 1 93.44 169 GLN A CA 1
ATOM 1334 C C . GLN A 1 169 ? -3.92 2.246 -11.492 1 93.44 169 GLN A C 1
ATOM 1336 O O . GLN A 1 169 ? -4.719 1.511 -12.078 1 93.44 169 GLN A O 1
ATOM 1341 N N . LEU A 1 170 ? -3.447 2.062 -10.281 1 96.88 170 LEU A N 1
ATOM 1342 C CA . LEU A 1 170 ? -3.98 0.976 -9.469 1 96.88 170 LEU A CA 1
ATOM 1343 C C . LEU A 1 170 ? -5.234 1.417 -8.719 1 96.88 170 LEU A C 1
ATOM 1345 O O . LEU A 1 170 ? -5.32 2.557 -8.258 1 96.88 170 LEU A O 1
ATOM 1349 N N . ASN A 1 171 ? -6.223 0.571 -8.711 1 95.62 171 ASN A N 1
ATOM 1350 C CA . ASN A 1 171 ? -7.492 0.836 -8.047 1 95.62 171 ASN A CA 1
ATOM 1351 C C . ASN A 1 171 ? -8.055 -0.421 -7.391 1 95.62 171 ASN A C 1
ATOM 1353 O O . ASN A 1 171 ? -9.172 -0.843 -7.707 1 95.62 171 ASN A O 1
ATOM 1357 N N . PRO A 1 172 ? -7.301 -0.956 -6.414 1 97.19 172 PRO A N 1
ATOM 1358 C CA . PRO A 1 172 ? -7.77 -2.193 -5.785 1 97.19 172 PRO A CA 1
ATOM 1359 C C . PRO A 1 172 ? -9.102 -2.02 -5.07 1 97.19 172 PRO A C 1
ATOM 1361 O O . PRO A 1 172 ? -9.32 -1.015 -4.387 1 97.19 172 PRO A O 1
ATOM 1364 N N . THR A 1 173 ? -10.031 -3.049 -5.141 1 96.12 173 THR A N 1
ATOM 1365 C CA . THR A 1 173 ? -11.406 -2.867 -4.695 1 96.12 173 THR A CA 1
ATOM 1366 C C . THR A 1 173 ? -11.719 -3.783 -3.514 1 96.12 173 THR A C 1
ATOM 1368 O O . THR A 1 173 ? -12.805 -3.709 -2.934 1 96.12 173 THR A O 1
ATOM 1371 N N . ASN A 1 174 ? -10.797 -4.672 -3.188 1 96.88 174 ASN A N 1
ATOM 1372 C CA . ASN A 1 174 ? -10.961 -5.555 -2.035 1 96.88 174 ASN A CA 1
ATOM 1373 C C . ASN A 1 174 ? -9.672 -5.656 -1.226 1 96.88 174 ASN A C 1
ATOM 1375 O O . ASN A 1 174 ? -8.594 -5.301 -1.713 1 96.88 174 ASN A O 1
ATOM 1379 N N . PRO A 1 175 ? -9.734 -6.156 0.039 1 98.31 175 PRO A N 1
ATOM 1380 C CA . PRO A 1 175 ? -8.562 -6.129 0.917 1 98.31 175 PRO A CA 1
ATOM 1381 C C . PRO A 1 175 ? -7.414 -6.98 0.388 1 98.31 175 PRO A C 1
ATOM 1383 O O . PRO A 1 175 ? -6.246 -6.656 0.62 1 98.31 175 PRO A O 1
ATOM 1386 N N . TYR A 1 176 ? -7.688 -8.062 -0.337 1 98.25 176 TYR A N 1
ATOM 1387 C CA . TYR A 1 176 ? -6.625 -8.852 -0.949 1 98.25 176 TYR A CA 1
ATOM 1388 C C . TYR A 1 176 ? -5.855 -8.023 -1.976 1 98.25 176 TYR A C 1
ATOM 1390 O O . TYR A 1 176 ? -4.645 -7.844 -1.854 1 98.25 176 TYR A O 1
ATOM 1398 N N . SER A 1 177 ? -6.559 -7.512 -2.984 1 98.25 177 SER A N 1
ATOM 1399 C CA . SER A 1 177 ? -5.891 -6.754 -4.035 1 98.25 177 SER A CA 1
ATOM 1400 C C . SER A 1 177 ? -5.234 -5.496 -3.479 1 98.25 177 SER A C 1
ATOM 1402 O O . SER A 1 177 ? -4.188 -5.066 -3.969 1 98.25 177 SER A O 1
ATOM 1404 N N . ALA A 1 178 ? -5.82 -4.934 -2.482 1 98.81 178 ALA A N 1
ATOM 1405 C CA . ALA A 1 178 ? -5.234 -3.762 -1.837 1 98.81 178 ALA A CA 1
ATOM 1406 C C . ALA A 1 178 ? -3.914 -4.113 -1.158 1 98.81 178 ALA A C 1
ATOM 1408 O O . ALA A 1 178 ? -2.961 -3.33 -1.201 1 98.81 178 ALA A O 1
ATOM 1409 N N . SER A 1 179 ? -3.877 -5.25 -0.476 1 98.88 179 SER A N 1
ATOM 1410 C CA . SER A 1 179 ? -2.641 -5.668 0.177 1 98.88 179 SER A CA 1
ATOM 1411 C C . SER A 1 179 ? -1.533 -5.914 -0.842 1 98.88 179 SER A C 1
ATOM 1413 O O . SER A 1 179 ? -0.369 -5.598 -0.592 1 98.88 179 SER A O 1
ATOM 1415 N N . LYS A 1 180 ? -1.871 -6.469 -1.958 1 98.94 180 LYS A N 1
ATOM 1416 C CA . LYS A 1 180 ? -0.886 -6.688 -3.014 1 98.94 180 LYS A CA 1
ATOM 1417 C C . LYS A 1 180 ? -0.427 -5.363 -3.619 1 98.94 180 LYS A C 1
ATOM 1419 O O . LYS A 1 180 ? 0.762 -5.176 -3.885 1 98.94 180 LYS A O 1
ATOM 1424 N N . ALA A 1 181 ? -1.392 -4.477 -3.861 1 98.88 181 ALA A N 1
ATOM 1425 C CA . ALA A 1 181 ? -1.041 -3.15 -4.359 1 98.88 181 ALA A CA 1
ATOM 1426 C C . ALA A 1 181 ? -0.148 -2.412 -3.367 1 98.88 181 ALA A C 1
ATOM 1428 O O . ALA A 1 181 ? 0.813 -1.748 -3.764 1 98.88 181 ALA A O 1
ATOM 1429 N N . ALA A 1 182 ? -0.498 -2.492 -2.121 1 98.94 182 ALA A N 1
ATOM 1430 C CA . ALA A 1 182 ? 0.311 -1.882 -1.071 1 98.94 182 ALA A CA 1
ATOM 1431 C C . ALA A 1 182 ? 1.735 -2.428 -1.087 1 98.94 182 ALA A C 1
ATOM 1433 O O . ALA A 1 182 ? 2.701 -1.668 -0.975 1 98.94 182 ALA A O 1
ATOM 1434 N N . ALA A 1 183 ? 1.866 -3.705 -1.215 1 98.94 183 ALA A N 1
ATOM 1435 C CA . ALA A 1 183 ? 3.184 -4.328 -1.29 1 98.94 183 ALA A CA 1
ATOM 1436 C C . ALA A 1 183 ? 3.965 -3.814 -2.496 1 98.94 183 ALA A C 1
ATOM 1438 O O . ALA A 1 183 ? 5.184 -3.629 -2.424 1 98.94 183 ALA A O 1
ATOM 1439 N N . GLU A 1 184 ? 3.303 -3.576 -3.613 1 98.88 184 GLU A N 1
ATOM 1440 C CA . GLU A 1 184 ? 3.957 -3.008 -4.789 1 98.88 184 GLU A CA 1
ATOM 1441 C C . GLU A 1 184 ? 4.543 -1.632 -4.48 1 98.88 184 GLU A C 1
ATOM 1443 O O . GLU A 1 184 ? 5.629 -1.293 -4.957 1 98.88 184 GLU A O 1
ATOM 1448 N N . MET A 1 185 ? 3.742 -0.83 -3.721 1 98.81 185 MET A N 1
ATOM 1449 C CA . MET A 1 185 ? 4.234 0.5 -3.373 1 98.81 185 MET A CA 1
ATOM 1450 C C . MET A 1 185 ? 5.547 0.41 -2.6 1 98.81 185 MET A C 1
ATOM 1452 O O . MET A 1 185 ? 6.48 1.164 -2.867 1 98.81 185 MET A O 1
ATOM 1456 N N . ILE A 1 186 ? 5.586 -0.509 -1.681 1 98.88 186 ILE A N 1
ATOM 1457 C CA . ILE A 1 186 ? 6.789 -0.697 -0.875 1 98.88 186 ILE A CA 1
ATOM 1458 C C . ILE A 1 186 ? 7.941 -1.147 -1.768 1 98.88 186 ILE A C 1
ATOM 1460 O O . ILE A 1 186 ? 9.031 -0.577 -1.715 1 98.88 186 ILE A O 1
ATOM 1464 N N . ALA A 1 187 ? 7.691 -2.131 -2.596 1 98.81 187 ALA A N 1
ATOM 1465 C CA . ALA A 1 187 ? 8.719 -2.631 -3.502 1 98.81 187 ALA A CA 1
ATOM 1466 C C . ALA A 1 187 ? 9.242 -1.516 -4.406 1 98.81 187 ALA A C 1
ATOM 1468 O O . ALA A 1 187 ? 10.445 -1.423 -4.656 1 98.81 187 ALA A O 1
ATOM 1469 N N . ASN A 1 188 ? 8.344 -0.712 -4.871 1 97.69 188 ASN A N 1
ATOM 1470 C CA . ASN A 1 188 ? 8.711 0.385 -5.762 1 97.69 188 ASN A CA 1
ATOM 1471 C C . ASN A 1 188 ? 9.695 1.342 -5.102 1 97.69 188 ASN A C 1
ATOM 1473 O O . ASN A 1 188 ? 10.664 1.779 -5.73 1 97.69 188 ASN A O 1
ATOM 1477 N N . SER A 1 189 ? 9.461 1.68 -3.914 1 97.88 189 SER A N 1
ATOM 1478 C CA . SER A 1 189 ? 10.359 2.605 -3.225 1 97.88 189 SER A CA 1
ATOM 1479 C C . SER A 1 189 ? 11.758 2.021 -3.086 1 97.88 189 SER A C 1
ATOM 1481 O O . SER A 1 189 ? 12.75 2.758 -3.102 1 97.88 189 SER A O 1
ATOM 1483 N N . TYR A 1 190 ? 11.875 0.707 -2.947 1 98.25 190 TYR A N 1
ATOM 1484 C CA . TYR A 1 190 ? 13.172 0.056 -2.809 1 98.25 190 TYR A CA 1
ATOM 1485 C C . TYR A 1 190 ? 13.945 0.101 -4.117 1 98.25 190 TYR A C 1
ATOM 1487 O O . TYR A 1 190 ? 15.18 0.141 -4.117 1 98.25 190 TYR A O 1
ATOM 1495 N N . ARG A 1 191 ? 13.227 0.123 -5.25 1 97 191 ARG A N 1
ATOM 1496 C CA . ARG A 1 191 ? 13.867 0.332 -6.543 1 97 191 ARG A CA 1
ATOM 1497 C C . ARG A 1 191 ? 14.578 1.68 -6.594 1 97 191 ARG A C 1
ATOM 1499 O O . ARG A 1 191 ? 15.688 1.781 -7.109 1 97 191 ARG A O 1
ATOM 1506 N N . TYR A 1 192 ? 13.953 2.652 -6.012 1 94.75 192 TYR A N 1
ATOM 1507 C CA . TYR A 1 192 ? 14.453 4.02 -6.125 1 94.75 192 TYR A CA 1
ATOM 1508 C C . TYR A 1 192 ? 15.469 4.32 -5.035 1 94.75 192 TYR A C 1
ATOM 1510 O O . TYR A 1 192 ? 16.625 4.629 -5.324 1 94.75 192 TYR A O 1
ATOM 1518 N N . SER A 1 193 ? 15.117 4.105 -3.83 1 95.5 193 SER A N 1
ATOM 1519 C CA . SER A 1 193 ? 15.93 4.555 -2.703 1 95.5 193 SER A CA 1
ATOM 1520 C C . SER A 1 193 ? 17.141 3.648 -2.498 1 95.5 193 SER A C 1
ATOM 1522 O O . SER A 1 193 ? 18.188 4.102 -2.043 1 95.5 193 SER A O 1
ATOM 1524 N N . PHE A 1 194 ? 16.953 2.365 -2.824 1 96.94 194 PHE A N 1
ATOM 1525 C CA . PHE A 1 194 ? 18.016 1.422 -2.5 1 96.94 194 PHE A CA 1
ATOM 1526 C C . PHE A 1 194 ? 18.531 0.731 -3.758 1 96.94 194 PHE A C 1
ATOM 1528 O O . PHE A 1 194 ? 19.344 -0.2 -3.676 1 96.94 194 PHE A O 1
ATOM 1535 N N . HIS A 1 195 ? 18 1.061 -4.949 1 96.5 195 HIS A N 1
ATOM 1536 C CA . HIS A 1 195 ? 18.422 0.555 -6.25 1 96.5 195 HIS A CA 1
ATOM 1537 C C . HIS A 1 195 ? 18.344 -0.968 -6.297 1 96.5 195 HIS A C 1
ATOM 1539 O O . HIS A 1 195 ? 19.234 -1.615 -6.859 1 96.5 195 HIS A O 1
ATOM 1545 N N . MET A 1 196 ? 17.422 -1.512 -5.59 1 98 196 MET A N 1
ATOM 1546 C CA . MET A 1 196 ? 17.25 -2.961 -5.621 1 98 196 MET A CA 1
ATOM 1547 C C . MET A 1 196 ? 16.766 -3.422 -6.988 1 98 196 MET A C 1
ATOM 1549 O O . MET A 1 196 ? 15.945 -2.748 -7.621 1 98 196 MET A O 1
ATOM 1553 N N . PRO A 1 197 ? 17.234 -4.543 -7.445 1 98.25 197 PRO A N 1
ATOM 1554 C CA . PRO A 1 197 ? 16.891 -5.062 -8.773 1 98.25 197 PRO A CA 1
ATOM 1555 C C . PRO A 1 197 ? 15.539 -5.777 -8.789 1 98.25 197 PRO A C 1
ATOM 1557 O O . PRO A 1 197 ? 15.477 -6.98 -9.047 1 98.25 197 PRO A O 1
ATOM 1560 N N . ILE A 1 198 ? 14.469 -5.035 -8.68 1 98.69 198 ILE A N 1
ATOM 1561 C CA . ILE A 1 198 ? 13.133 -5.594 -8.477 1 98.69 198 ILE A CA 1
ATOM 1562 C C . ILE A 1 198 ? 12.359 -5.574 -9.797 1 98.69 198 ILE A C 1
ATOM 1564 O O . ILE A 1 198 ? 12.383 -4.574 -10.516 1 98.69 198 ILE A O 1
ATOM 1568 N N . ILE A 1 199 ? 11.766 -6.66 -10.141 1 98.69 199 ILE A N 1
ATOM 1569 C CA . ILE A 1 199 ? 10.766 -6.789 -11.195 1 98.69 199 ILE A CA 1
ATOM 1570 C C . ILE A 1 199 ? 9.414 -7.16 -10.594 1 98.69 199 ILE A C 1
ATOM 1572 O O . ILE A 1 199 ? 9.344 -8 -9.695 1 98.69 199 ILE A O 1
ATOM 1576 N N . ILE A 1 200 ? 8.336 -6.512 -11.008 1 98.88 200 ILE A N 1
ATOM 1577 C CA . ILE A 1 200 ? 6.988 -6.824 -10.539 1 98.88 200 ILE A CA 1
ATOM 1578 C C . ILE A 1 200 ? 6.211 -7.527 -11.648 1 98.88 200 ILE A C 1
ATOM 1580 O O . ILE A 1 200 ? 6.309 -7.152 -12.82 1 98.88 200 ILE A O 1
ATOM 1584 N N . THR A 1 201 ? 5.477 -8.562 -11.305 1 98.88 201 THR A N 1
ATOM 1585 C CA . THR A 1 201 ? 4.582 -9.227 -12.242 1 98.88 201 THR A CA 1
ATOM 1586 C C . THR A 1 201 ? 3.135 -9.117 -11.781 1 98.88 201 THR A C 1
ATOM 1588 O O . THR A 1 201 ? 2.855 -9.18 -10.578 1 98.88 201 THR A O 1
ATOM 1591 N N . ARG A 1 202 ? 2.242 -8.938 -12.664 1 98.62 202 ARG A N 1
ATOM 1592 C CA . ARG A 1 202 ? 0.801 -8.938 -12.438 1 98.62 202 ARG A CA 1
ATOM 1593 C C . ARG A 1 202 ? 0.108 -9.961 -13.32 1 98.62 202 ARG A C 1
ATOM 1595 O O . ARG A 1 202 ? -0.056 -9.742 -14.523 1 98.62 202 ARG A O 1
ATOM 1602 N N . CYS A 1 203 ? -0.354 -11.008 -12.727 1 97.69 203 CYS A N 1
ATOM 1603 C CA . CYS A 1 203 ? -0.831 -12.156 -13.484 1 97.69 203 CYS A CA 1
ATOM 1604 C C . CYS A 1 203 ? -2.344 -12.297 -13.367 1 97.69 203 CYS A C 1
ATOM 1606 O O . CYS A 1 203 ? -2.914 -12.086 -12.297 1 97.69 203 CYS A O 1
ATOM 1608 N N . ASN A 1 204 ? -2.984 -12.68 -14.5 1 96.75 204 ASN A N 1
ATOM 1609 C CA . ASN A 1 204 ? -4.363 -13.148 -14.438 1 96.75 204 ASN A CA 1
ATOM 1610 C C . ASN A 1 204 ? -4.492 -14.406 -13.586 1 96.75 204 ASN A C 1
ATOM 1612 O O . ASN A 1 204 ? -3.496 -14.914 -13.062 1 96.75 204 ASN A O 1
ATOM 1616 N N . ASN A 1 205 ? -5.738 -14.844 -13.422 1 96.44 205 ASN A N 1
ATOM 1617 C CA . ASN A 1 205 ? -5.996 -16.031 -12.609 1 96.44 205 ASN A CA 1
ATOM 1618 C C . ASN A 1 205 ? -5.258 -17.25 -13.148 1 96.44 205 ASN A C 1
ATOM 1620 O O . ASN A 1 205 ? -5.531 -17.703 -14.266 1 96.44 205 ASN A O 1
ATOM 1624 N N . VAL A 1 206 ? -4.359 -17.734 -12.359 1 98.25 206 VAL A N 1
ATOM 1625 C CA . VAL A 1 206 ? -3.676 -18.969 -12.703 1 98.25 206 VAL A CA 1
ATOM 1626 C C . VAL A 1 206 ? -4.492 -20.172 -12.219 1 98.25 206 VAL A C 1
ATOM 1628 O O . VAL A 1 206 ? -5.051 -20.141 -11.117 1 98.25 206 VAL A O 1
ATOM 1631 N N . PHE A 1 207 ? -4.594 -21.219 -13.055 1 98.31 207 PHE A N 1
ATOM 1632 C CA . PHE A 1 207 ? -5.305 -22.422 -12.648 1 98.31 207 PHE A CA 1
ATOM 1633 C C . PHE A 1 207 ? -4.57 -23.672 -13.117 1 98.31 207 PHE A C 1
ATOM 1635 O O . PHE A 1 207 ? -3.734 -23.609 -14.016 1 98.31 207 PHE A O 1
ATOM 1642 N N . GLY A 1 208 ? -4.789 -24.75 -12.43 1 98.56 208 GLY A N 1
ATOM 1643 C CA . GLY A 1 208 ? -4.148 -26 -12.781 1 98.56 208 GLY A CA 1
ATOM 1644 C C . GLY A 1 208 ? -4.094 -27 -11.633 1 98.56 208 GLY A C 1
ATOM 1645 O O . GLY A 1 208 ? -4.672 -26.75 -10.57 1 98.56 208 GLY A O 1
ATOM 1646 N N . PRO A 1 209 ? -3.416 -28.109 -11.836 1 97.88 209 PRO A N 1
ATOM 1647 C CA . PRO A 1 209 ? -3.238 -29.125 -10.805 1 97.88 209 PRO A CA 1
ATOM 1648 C C . PRO A 1 209 ? -2.578 -28.578 -9.539 1 97.88 209 PRO A C 1
ATOM 1650 O O . PRO A 1 209 ? -1.713 -27.703 -9.625 1 97.88 209 PRO A O 1
ATOM 1653 N N . CYS A 1 210 ? -2.994 -29.016 -8.367 1 96.75 210 CYS A N 1
ATOM 1654 C CA . CYS A 1 210 ? -2.395 -28.75 -7.062 1 96.75 210 CYS A CA 1
ATOM 1655 C C . CYS A 1 210 ? -2.883 -27.422 -6.5 1 96.75 210 CYS A C 1
ATOM 1657 O O . CYS A 1 210 ? -2.404 -26.969 -5.457 1 96.75 210 CYS A O 1
ATOM 1659 N N . GLN A 1 211 ? -3.848 -26.797 -7.184 1 97.38 211 GLN A N 1
ATOM 1660 C CA . GLN A 1 211 ? -4.418 -25.562 -6.641 1 97.38 211 GLN A CA 1
ATOM 1661 C C . GLN A 1 211 ? -5.406 -25.875 -5.516 1 97.38 211 GLN A C 1
ATOM 1663 O O . GLN A 1 211 ? -6.301 -26.703 -5.676 1 97.38 211 GLN A O 1
ATOM 1668 N N . TYR A 1 212 ? -5.191 -25.219 -4.348 1 95.56 212 TYR A N 1
ATOM 1669 C CA . TYR A 1 212 ? -6.082 -25.453 -3.217 1 95.56 212 TYR A CA 1
ATOM 1670 C C . TYR A 1 212 ? -7.523 -25.125 -3.586 1 95.56 212 TYR A C 1
ATOM 1672 O O . TYR A 1 212 ? -7.789 -24.109 -4.254 1 95.56 212 TYR A O 1
ATOM 1680 N N . PRO A 1 213 ? -8.508 -25.891 -3.207 1 94 213 PRO A N 1
ATOM 1681 C CA . PRO A 1 213 ? -9.883 -25.781 -3.707 1 94 213 PRO A CA 1
ATOM 1682 C C . PRO A 1 213 ? -10.68 -24.672 -3.025 1 94 213 PRO A C 1
ATOM 1684 O O . PRO A 1 213 ? -11.75 -24.922 -2.479 1 94 213 PRO A O 1
ATOM 1687 N N . GLU A 1 214 ? -10.258 -23.516 -3.162 1 92.12 214 GLU A N 1
ATOM 1688 C CA . GLU A 1 214 ? -10.992 -22.359 -2.658 1 92.12 214 GLU A CA 1
ATOM 1689 C C . GLU A 1 214 ? -11.234 -21.328 -3.76 1 92.12 214 GLU A C 1
ATOM 1691 O O . GLU A 1 214 ? -12.102 -20.469 -3.633 1 92.12 214 GLU A O 1
ATOM 1696 N N . LYS A 1 215 ? -10.445 -21.453 -4.812 1 94.06 215 LYS A N 1
ATOM 1697 C CA . LYS A 1 215 ? -10.641 -20.594 -5.98 1 94.06 215 LYS A CA 1
ATOM 1698 C C . LYS A 1 215 ? -11.688 -21.188 -6.922 1 94.06 215 LYS A C 1
ATOM 1700 O O . LYS A 1 215 ? -12.078 -22.344 -6.777 1 94.06 215 LYS A O 1
ATOM 1705 N N . LEU A 1 216 ? -12.094 -20.5 -7.84 1 94.12 216 LEU A N 1
ATOM 1706 C CA . LEU A 1 216 ? -13.266 -20.781 -8.664 1 94.12 216 LEU A CA 1
ATOM 1707 C C . LEU A 1 216 ? -13.203 -22.188 -9.25 1 94.12 216 LEU A C 1
ATOM 1709 O O . LEU A 1 216 ? -14.031 -23.031 -8.914 1 94.12 216 LEU A O 1
ATOM 1713 N N . ILE A 1 217 ? -12.18 -22.5 -10 1 96.88 217 ILE A N 1
ATOM 1714 C CA . ILE A 1 217 ? -12.125 -23.734 -10.773 1 96.88 217 ILE A CA 1
ATOM 1715 C C . ILE A 1 217 ? -11.914 -24.922 -9.836 1 96.88 217 ILE A C 1
ATOM 1717 O O . ILE A 1 217 ? -12.664 -25.891 -9.883 1 96.88 217 ILE A O 1
ATOM 1721 N N . PRO A 1 218 ? -10.969 -24.844 -8.922 1 96.5 218 PRO A N 1
ATOM 1722 C CA . PRO A 1 218 ? -10.797 -25.984 -8.023 1 96.5 218 PRO A CA 1
ATOM 1723 C C . PRO A 1 218 ? -12 -26.203 -7.102 1 96.5 218 PRO A C 1
ATOM 1725 O O . PRO A 1 218 ? -12.352 -27.344 -6.793 1 96.5 218 PRO A O 1
ATOM 1728 N N . LYS A 1 219 ? -12.578 -25.125 -6.656 1 94.69 219 LYS A N 1
ATOM 1729 C CA . LYS A 1 219 ? -13.773 -25.234 -5.828 1 94.69 219 LYS A CA 1
ATOM 1730 C C . LYS A 1 219 ? -14.898 -25.938 -6.582 1 94.69 219 LYS A C 1
ATOM 1732 O O . LYS A 1 219 ? -15.523 -26.875 -6.055 1 94.69 219 LYS A O 1
ATOM 1737 N N . PHE A 1 220 ? -15.141 -25.531 -7.805 1 95.31 220 PHE A N 1
ATOM 1738 C CA . PHE A 1 220 ? -16.188 -26.141 -8.633 1 95.31 220 PHE A CA 1
ATOM 1739 C C . PHE A 1 220 ? -15.875 -27.594 -8.922 1 95.31 220 PHE A C 1
ATOM 1741 O O . PHE A 1 220 ? -16.766 -28.453 -8.875 1 95.31 220 PHE A O 1
ATOM 1748 N N . ALA A 1 221 ? -14.648 -27.875 -9.242 1 95.75 221 ALA A N 1
ATOM 1749 C CA . ALA A 1 221 ? -14.234 -29.25 -9.508 1 95.75 221 ALA A CA 1
ATOM 1750 C C . ALA A 1 221 ? -14.562 -30.156 -8.32 1 95.75 221 ALA A C 1
ATOM 1752 O O . ALA A 1 221 ? -15.133 -31.234 -8.492 1 95.75 221 ALA A O 1
ATOM 1753 N N . MET A 1 222 ? -14.227 -29.688 -7.129 1 94.88 222 MET A N 1
ATOM 1754 C CA . MET A 1 222 ? -14.438 -30.5 -5.926 1 94.88 222 MET A CA 1
ATOM 1755 C C . MET A 1 222 ? -15.922 -30.641 -5.613 1 94.88 222 MET A C 1
ATOM 1757 O O . MET A 1 222 ? -16.375 -31.688 -5.172 1 94.88 222 MET A O 1
ATOM 1761 N N . GLN A 1 223 ? -16.641 -29.516 -5.84 1 93.81 223 GLN A N 1
ATOM 1762 C CA . GLN A 1 223 ? -18.078 -29.578 -5.617 1 93.81 223 GLN A CA 1
ATOM 1763 C C . GLN A 1 223 ? -18.734 -30.594 -6.535 1 93.81 223 GLN A C 1
ATOM 1765 O O . GLN A 1 223 ? -19.562 -31.391 -6.094 1 93.81 223 GLN A O 1
ATOM 1770 N N . MET A 1 224 ? -18.359 -30.656 -7.766 1 92.94 224 MET A N 1
ATOM 1771 C CA . MET A 1 224 ? -18.906 -31.625 -8.719 1 92.94 224 MET A CA 1
ATOM 1772 C C . MET A 1 224 ? -18.5 -33.031 -8.352 1 92.94 224 MET A C 1
ATOM 1774 O O . MET A 1 224 ? -19.297 -33.969 -8.438 1 92.94 224 MET A O 1
ATOM 1778 N N . LEU A 1 225 ? -17.266 -33.188 -7.938 1 92.06 225 LEU A N 1
ATOM 1779 C CA . LEU A 1 225 ? -16.75 -34.469 -7.547 1 92.06 225 LEU A CA 1
ATOM 1780 C C . LEU A 1 225 ? -17.516 -35.031 -6.355 1 92.06 225 LEU A C 1
ATOM 1782 O O . LEU A 1 225 ? -17.703 -36.25 -6.238 1 92.06 225 LEU A O 1
ATOM 1786 N N . ARG A 1 226 ? -18 -34.156 -5.586 1 91.44 226 ARG A N 1
ATOM 1787 C CA . ARG A 1 226 ? -18.703 -34.531 -4.375 1 91.44 226 ARG A CA 1
ATOM 1788 C C . ARG A 1 226 ? -20.219 -34.5 -4.598 1 91.44 226 ARG A C 1
ATOM 1790 O O . ARG A 1 226 ? -21 -34.5 -3.639 1 91.44 226 ARG A O 1
ATOM 1797 N N . SER A 1 227 ? -20.641 -34.312 -5.809 1 91.06 227 SER A N 1
ATOM 1798 C CA . SER A 1 227 ? -22.047 -34.281 -6.203 1 91.06 227 SER A CA 1
ATOM 1799 C C . SER A 1 227 ? -22.812 -33.156 -5.535 1 91.06 227 SER A C 1
ATOM 1801 O O . SER A 1 227 ? -23.938 -33.344 -5.09 1 91.06 227 SER A O 1
ATOM 1803 N N . GLN A 1 228 ? -22.062 -32.094 -5.355 1 91.31 228 GLN A N 1
ATOM 1804 C CA . GLN A 1 228 ? -22.672 -30.859 -4.852 1 91.31 228 GLN A CA 1
ATOM 1805 C C . GLN A 1 228 ? -22.938 -29.875 -5.984 1 91.31 228 GLN A C 1
ATOM 1807 O O . GLN A 1 228 ? -22.344 -29.984 -7.062 1 91.31 228 GLN A O 1
ATOM 1812 N N . ARG A 1 229 ? -23.891 -28.984 -5.754 1 91.5 229 ARG A N 1
ATOM 1813 C CA . ARG A 1 229 ? -24.109 -27.906 -6.711 1 91.5 229 ARG A CA 1
ATOM 1814 C C . ARG A 1 229 ? -22.969 -26.891 -6.66 1 91.5 229 ARG A C 1
ATOM 1816 O O . ARG A 1 229 ? -22.422 -26.609 -5.59 1 91.5 229 ARG A O 1
ATOM 1823 N N . MET A 1 230 ? -22.625 -26.406 -7.723 1 92.5 230 MET A N 1
ATOM 1824 C CA . MET A 1 230 ? -21.594 -25.359 -7.777 1 92.5 230 MET A CA 1
ATOM 1825 C C . MET A 1 230 ? -22.141 -24.031 -7.305 1 92.5 230 MET A C 1
ATOM 1827 O O . MET A 1 230 ? -23.203 -23.578 -7.766 1 92.5 230 MET A O 1
ATOM 1831 N N . THR A 1 231 ? -21.422 -23.344 -6.406 1 89.88 231 THR A N 1
ATOM 1832 C CA . THR A 1 231 ? -21.875 -22.078 -5.816 1 89.88 231 THR A CA 1
ATOM 1833 C C . THR A 1 231 ? -21.344 -20.891 -6.613 1 89.88 231 THR A C 1
ATOM 1835 O O . THR A 1 231 ? -20.141 -20.625 -6.605 1 89.88 231 THR A O 1
ATOM 1838 N N . LEU A 1 232 ? -22.188 -20.234 -7.262 1 89.06 232 LEU A N 1
ATOM 1839 C CA . LEU A 1 232 ? -21.844 -19.094 -8.094 1 89.06 232 LEU A CA 1
ATOM 1840 C C . LEU A 1 232 ? -22.141 -17.781 -7.379 1 89.06 232 LEU A C 1
ATOM 1842 O O . LEU A 1 232 ? -23.25 -17.594 -6.852 1 89.06 232 LEU A O 1
ATOM 1846 N N . HIS A 1 233 ? -21.203 -16.891 -7.285 1 85 233 HIS A N 1
ATOM 1847 C CA . HIS A 1 233 ? -21.453 -15.555 -6.777 1 85 233 HIS A CA 1
ATOM 1848 C C . HIS A 1 233 ? -22.328 -14.758 -7.738 1 85 233 HIS A C 1
ATOM 1850 O O . HIS A 1 233 ? -21.969 -14.562 -8.898 1 85 233 HIS A O 1
ATOM 1856 N N . GLY A 1 234 ? -23.406 -14.305 -7.301 1 84.81 234 GLY A N 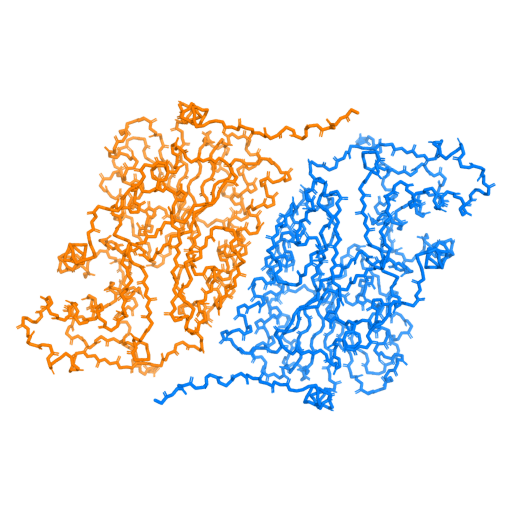1
ATOM 1857 C CA . GLY A 1 234 ? -24.328 -13.602 -8.172 1 84.81 234 GLY A CA 1
ATOM 1858 C C . GLY A 1 234 ? -24.797 -14.438 -9.352 1 84.81 234 GLY A C 1
ATOM 1859 O O . GLY A 1 234 ? -25.156 -15.602 -9.188 1 84.81 234 GLY A O 1
ATOM 1860 N N . GLN A 1 235 ? -24.828 -13.766 -10.469 1 84.94 235 GLN A N 1
ATOM 1861 C CA . GLN A 1 235 ? -25.297 -14.469 -11.664 1 84.94 235 GLN A CA 1
ATOM 1862 C C . GLN A 1 235 ? -24.125 -14.984 -12.484 1 84.94 235 GLN A C 1
ATOM 1864 O O . GLN A 1 235 ? -24.312 -15.461 -13.609 1 84.94 235 GLN A O 1
ATOM 1869 N N . GLY A 1 236 ? -22.969 -14.797 -11.945 1 88.69 236 GLY A N 1
ATOM 1870 C CA . GLY A 1 236 ? -21.781 -15.312 -12.617 1 88.69 236 GLY A CA 1
ATOM 1871 C C . GLY A 1 236 ? -21.406 -14.516 -13.852 1 88.69 236 GLY A C 1
ATOM 1872 O O . GLY A 1 236 ? -20.797 -15.055 -14.781 1 88.69 236 GLY A O 1
ATOM 1873 N N . GLU A 1 237 ? -21.719 -13.258 -13.82 1 87.81 237 GLU A N 1
ATOM 1874 C CA . GLU A 1 237 ? -21.531 -12.422 -15.008 1 87.81 237 GLU A CA 1
ATOM 1875 C C . GLU A 1 237 ? -20.109 -11.844 -15.055 1 87.81 237 GLU A C 1
ATOM 1877 O O . GLU A 1 237 ? -19.688 -11.336 -16.094 1 87.81 237 GLU A O 1
ATOM 1882 N N . ALA A 1 238 ? -19.391 -12.055 -13.953 1 88.81 238 ALA A N 1
ATOM 1883 C CA . ALA A 1 238 ? -18.031 -11.539 -13.93 1 88.81 238 ALA A CA 1
ATOM 1884 C C . ALA A 1 238 ? -17.156 -12.234 -14.977 1 88.81 238 ALA A C 1
ATOM 1886 O O . ALA A 1 238 ? -17.297 -13.438 -15.211 1 88.81 238 ALA A O 1
ATOM 1887 N N . VAL A 1 239 ? -16.344 -11.469 -15.672 1 90.5 239 VAL A N 1
ATOM 1888 C CA . VAL A 1 239 ? -15.438 -11.984 -16.703 1 90.5 239 VAL A CA 1
ATOM 1889 C C . VAL A 1 239 ? -14.008 -12 -16.172 1 90.5 239 VAL A C 1
ATOM 1891 O O . VAL A 1 239 ? -13.555 -11.031 -15.547 1 90.5 239 VAL A O 1
ATOM 1894 N N . ARG A 1 240 ? -13.312 -13.07 -16.359 1 92.19 240 ARG A N 1
ATOM 1895 C CA . ARG A 1 240 ? -11.945 -13.242 -15.883 1 92.19 240 ARG A CA 1
ATOM 1896 C C . ARG A 1 240 ? -11.047 -13.812 -16.969 1 92.19 240 ARG A C 1
ATOM 1898 O O . ARG A 1 240 ? -11.523 -14.469 -17.891 1 92.19 240 ARG A O 1
ATOM 1905 N N . GLY A 1 241 ? -9.789 -13.445 -16.891 1 93.44 241 GLY A N 1
ATOM 1906 C CA . GLY A 1 241 ? -8.75 -14.148 -17.625 1 93.44 241 GLY A CA 1
ATOM 1907 C C . GLY A 1 241 ? -8.117 -15.273 -16.844 1 93.44 241 GLY A C 1
ATOM 1908 O O . GLY A 1 241 ? -7.883 -15.141 -15.633 1 93.44 241 GLY A O 1
ATOM 1909 N N . PHE A 1 242 ? -7.922 -16.453 -17.547 1 96.69 242 PHE A N 1
ATOM 1910 C CA . PHE A 1 242 ? -7.328 -17.625 -16.906 1 96.69 242 PHE A CA 1
ATOM 1911 C C . PHE A 1 242 ? -6.07 -18.078 -17.641 1 96.69 242 PHE A C 1
ATOM 1913 O O . PHE A 1 242 ? -6.09 -18.266 -18.859 1 96.69 242 PHE A O 1
ATOM 1920 N N . VAL A 1 243 ? -4.992 -18.203 -16.953 1 97.94 243 VAL A N 1
ATOM 1921 C CA . VAL A 1 243 ? -3.729 -18.688 -17.5 1 97.94 243 VAL A CA 1
ATOM 1922 C C . VAL A 1 243 ? -3.402 -20.047 -16.906 1 97.94 243 VAL A C 1
ATOM 1924 O O . VAL A 1 243 ? -3.338 -20.203 -15.68 1 97.94 243 VAL A O 1
ATOM 1927 N N . TYR A 1 244 ? -3.277 -21.016 -17.781 1 98.56 244 TYR A N 1
ATOM 1928 C CA . TYR A 1 244 ? -2.906 -22.344 -17.297 1 98.56 244 TYR A CA 1
ATOM 1929 C C . TYR A 1 244 ? -1.527 -22.312 -16.641 1 98.56 244 TYR A C 1
ATOM 1931 O O . TYR A 1 244 ? -0.644 -21.578 -17.078 1 98.56 244 TYR A O 1
ATOM 1939 N N . VAL A 1 245 ? -1.329 -23.078 -15.664 1 98.62 245 VAL A N 1
ATOM 1940 C CA . VAL A 1 245 ? -0.188 -22.984 -14.758 1 98.62 245 VAL A CA 1
ATOM 1941 C C . VAL A 1 245 ? 1.107 -23.219 -15.539 1 98.62 245 VAL A C 1
ATOM 1943 O O . VAL A 1 245 ? 2.133 -22.594 -15.242 1 98.62 245 VAL A O 1
ATOM 1946 N N . SER A 1 246 ? 1.138 -24.109 -16.516 1 98.38 246 SER A N 1
ATOM 1947 C CA . SER A 1 246 ? 2.359 -24.312 -17.281 1 98.38 246 SER A CA 1
ATOM 1948 C C . SER A 1 246 ? 2.768 -23.062 -18.031 1 98.38 246 SER A C 1
ATOM 1950 O O . SER A 1 246 ? 3.959 -22.766 -18.172 1 98.38 246 SER A O 1
ATOM 1952 N N . ASP A 1 247 ? 1.794 -22.328 -18.578 1 98.56 247 ASP A N 1
ATOM 1953 C CA . ASP A 1 247 ? 2.078 -21.062 -19.266 1 98.56 247 ASP A CA 1
ATOM 1954 C C . ASP A 1 247 ? 2.545 -20 -18.281 1 98.56 247 ASP A C 1
ATOM 1956 O O . ASP A 1 247 ? 3.398 -19.172 -18.609 1 98.56 247 ASP A O 1
ATOM 1960 N N . ALA A 1 248 ? 1.953 -20 -17.078 1 98.62 248 ALA A N 1
ATOM 1961 C CA . ALA A 1 248 ? 2.43 -19.094 -16.047 1 98.62 248 ALA A CA 1
ATOM 1962 C C . ALA A 1 248 ? 3.889 -19.375 -15.695 1 98.62 248 ALA A C 1
ATOM 1964 O O . ALA A 1 248 ? 4.684 -18.453 -15.516 1 98.62 248 ALA A O 1
ATOM 1965 N N . MET A 1 249 ? 4.285 -20.672 -15.625 1 98.56 249 MET A N 1
ATOM 1966 C CA . MET A 1 249 ? 5.668 -21.047 -15.344 1 98.56 249 MET A CA 1
ATOM 1967 C C . MET A 1 249 ? 6.609 -20.516 -16.422 1 98.56 249 MET A C 1
ATOM 1969 O O . MET A 1 249 ? 7.684 -20 -16.109 1 98.56 249 MET A O 1
ATOM 1973 N N . SER A 1 250 ? 6.117 -20.672 -17.625 1 98.38 250 SER A N 1
ATOM 1974 C CA . SER A 1 250 ? 6.918 -20.188 -18.734 1 98.38 250 SER A CA 1
ATOM 1975 C C . SER A 1 250 ? 7.117 -18.672 -18.641 1 98.38 250 SER A C 1
ATOM 1977 O O . SER A 1 250 ? 8.203 -18.156 -18.938 1 98.38 250 SER A O 1
ATOM 1979 N N . ALA A 1 251 ? 6.102 -17.953 -18.281 1 98.81 251 ALA A N 1
ATOM 1980 C CA . ALA A 1 251 ? 6.18 -16.5 -18.125 1 98.81 251 ALA A CA 1
ATOM 1981 C C . ALA A 1 251 ? 7.168 -16.109 -17.031 1 98.81 251 ALA A C 1
ATOM 1983 O O . ALA A 1 251 ? 8.047 -15.273 -17.25 1 98.81 251 ALA A O 1
ATOM 1984 N N . PHE A 1 252 ? 7.055 -16.719 -15.844 1 98.75 252 PHE A N 1
ATOM 1985 C CA . PHE A 1 252 ? 7.941 -16.406 -14.727 1 98.75 252 PHE A CA 1
ATOM 1986 C C . PHE A 1 252 ? 9.383 -16.75 -15.07 1 98.75 252 PHE A C 1
ATOM 1988 O O . PHE A 1 252 ? 10.312 -16.031 -14.68 1 98.75 252 PHE A O 1
ATOM 1995 N N . ASP A 1 253 ? 9.57 -17.859 -15.789 1 98.31 253 ASP A N 1
ATOM 1996 C CA . ASP A 1 253 ? 10.898 -18.281 -16.219 1 98.31 253 ASP A CA 1
ATOM 1997 C C . ASP A 1 253 ? 11.539 -17.234 -17.125 1 98.31 253 ASP A C 1
ATOM 1999 O O . ASP A 1 253 ? 12.688 -16.844 -16.922 1 98.31 253 ASP A O 1
ATOM 2003 N N . ILE A 1 254 ? 10.766 -16.797 -18.094 1 98.12 254 ILE A N 1
ATOM 2004 C CA . ILE A 1 254 ? 11.25 -15.805 -19.047 1 98.12 254 ILE A CA 1
A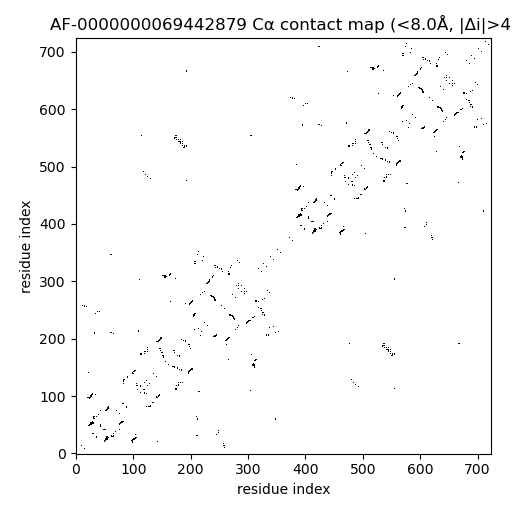TOM 2005 C C . ILE A 1 254 ? 11.562 -14.5 -18.312 1 98.12 254 ILE A C 1
ATOM 2007 O O . ILE A 1 254 ? 12.602 -13.883 -18.562 1 98.12 254 ILE A O 1
ATOM 2011 N N . ILE A 1 255 ? 10.727 -14.094 -17.406 1 98.5 255 ILE A N 1
ATOM 2012 C CA . ILE A 1 255 ? 10.914 -12.844 -16.672 1 98.5 255 ILE A CA 1
ATOM 2013 C C . ILE A 1 255 ? 12.133 -12.961 -15.766 1 98.5 255 ILE A C 1
ATOM 2015 O O . ILE A 1 255 ? 12.93 -12.016 -15.656 1 98.5 255 ILE A O 1
ATOM 2019 N N . LEU A 1 256 ? 12.305 -14.117 -15.086 1 98.12 256 LEU A N 1
ATOM 2020 C CA . LEU A 1 256 ? 13.469 -14.344 -14.234 1 98.12 256 LEU A CA 1
ATOM 2021 C C . LEU A 1 256 ? 14.758 -14.188 -15.031 1 98.12 256 LEU A C 1
ATOM 2023 O O . LEU A 1 256 ? 15.727 -13.586 -14.547 1 98.12 256 LEU A O 1
ATOM 2027 N N . HIS A 1 257 ? 14.797 -14.609 -16.234 1 97.19 257 HIS A N 1
ATOM 2028 C CA . HIS A 1 257 ? 16.047 -14.734 -16.984 1 97.19 257 HIS A CA 1
ATOM 2029 C C . HIS A 1 257 ? 16.234 -13.547 -17.922 1 97.19 257 HIS A C 1
ATOM 2031 O O . HIS A 1 257 ? 17.375 -13.148 -18.203 1 97.19 257 HIS A O 1
ATOM 2037 N N . ARG A 1 258 ? 15.094 -12.953 -18.391 1 96.5 258 ARG A N 1
ATOM 2038 C CA . ARG A 1 258 ? 15.234 -11.969 -19.453 1 96.5 258 ARG A CA 1
ATOM 2039 C C . ARG A 1 258 ? 14.539 -10.656 -19.094 1 96.5 258 ARG A C 1
ATOM 2041 O O . ARG A 1 258 ? 14.648 -9.664 -19.812 1 96.5 258 ARG A O 1
ATOM 2048 N N . GLY A 1 259 ? 13.781 -10.672 -18 1 97.31 259 GLY A N 1
ATOM 2049 C CA . GLY A 1 259 ? 13.109 -9.445 -17.625 1 97.31 259 GLY A CA 1
ATOM 2050 C C . GLY A 1 259 ? 14.062 -8.297 -17.344 1 97.31 259 GLY A C 1
ATOM 2051 O O . GLY A 1 259 ? 15.203 -8.516 -16.938 1 97.31 259 GLY A O 1
ATOM 2052 N N . LEU A 1 260 ? 13.578 -7.102 -17.531 1 96.69 260 LEU A N 1
ATOM 2053 C CA . LEU A 1 260 ? 14.359 -5.91 -17.219 1 96.69 260 LEU A CA 1
ATOM 2054 C C . LEU A 1 260 ? 14.078 -5.426 -15.805 1 96.69 260 LEU A C 1
ATOM 2056 O O . LEU A 1 260 ? 12.922 -5.281 -15.406 1 96.69 260 LEU A O 1
ATOM 2060 N N . VAL A 1 261 ? 15.156 -5.168 -15.062 1 95.81 261 VAL A N 1
ATOM 2061 C CA . VAL A 1 261 ? 15.023 -4.656 -13.703 1 95.81 261 VAL A CA 1
ATOM 2062 C C . VAL A 1 261 ? 14.242 -3.342 -13.719 1 95.81 261 VAL A C 1
ATOM 2064 O O . VAL A 1 261 ? 14.352 -2.559 -14.664 1 95.81 261 VAL A O 1
ATOM 2067 N N . SER A 1 262 ? 13.359 -3.115 -12.68 1 95.81 262 SER A N 1
ATOM 2068 C CA . SER A 1 262 ? 12.555 -1.921 -12.453 1 95.81 262 SER A CA 1
ATOM 2069 C C . SER A 1 262 ? 11.352 -1.873 -13.391 1 95.81 262 SER A C 1
ATOM 2071 O O . SER A 1 262 ? 10.648 -0.862 -13.461 1 95.81 262 SER A O 1
ATOM 2073 N N . GLU A 1 263 ? 11.141 -3.02 -14.125 1 97.56 263 GLU A N 1
ATOM 2074 C CA . GLU A 1 263 ? 9.945 -3.113 -14.961 1 97.56 263 GLU A CA 1
ATOM 2075 C C . GLU A 1 263 ? 8.859 -3.934 -14.281 1 97.56 263 GLU A C 1
ATOM 2077 O O . GLU A 1 263 ? 9.125 -4.66 -13.32 1 97.56 263 GLU A O 1
ATOM 2082 N N . THR A 1 264 ? 7.668 -3.695 -14.742 1 98.44 264 THR A N 1
ATOM 2083 C CA . THR A 1 264 ? 6.488 -4.48 -14.391 1 98.44 264 THR A CA 1
ATOM 2084 C C . THR A 1 264 ? 5.941 -5.211 -15.617 1 98.44 264 THR A C 1
ATOM 2086 O O . THR A 1 264 ? 5.902 -4.652 -16.719 1 98.44 264 THR A O 1
ATOM 2089 N N . TYR A 1 265 ? 5.539 -6.5 -15.469 1 98.75 265 TYR A N 1
ATOM 2090 C CA . TYR A 1 265 ? 5.012 -7.277 -16.578 1 98.75 265 TYR A CA 1
ATOM 2091 C C . TYR A 1 265 ? 3.639 -7.848 -16.25 1 98.75 265 TYR A C 1
ATOM 2093 O O . TYR A 1 265 ? 3.475 -8.539 -15.242 1 98.75 265 TYR A O 1
ATOM 2101 N N . ASN A 1 266 ? 2.686 -7.559 -17.094 1 98.5 266 ASN A N 1
ATOM 2102 C CA . ASN A 1 266 ? 1.414 -8.273 -17.062 1 98.5 266 ASN A CA 1
ATOM 2103 C C . ASN A 1 266 ? 1.533 -9.648 -17.703 1 98.5 266 ASN A C 1
ATOM 2105 O O . ASN A 1 266 ? 2.209 -9.812 -18.719 1 98.5 266 ASN A O 1
ATOM 2109 N N . ILE A 1 267 ? 0.985 -10.609 -17.062 1 98.31 267 ILE A N 1
ATOM 2110 C CA . ILE A 1 267 ? 0.818 -11.953 -17.625 1 98.31 267 ILE A CA 1
ATOM 2111 C C . ILE A 1 267 ? -0.666 -12.234 -17.844 1 98.31 267 ILE A C 1
ATOM 2113 O O . ILE A 1 267 ? -1.413 -12.461 -16.891 1 98.31 267 ILE A O 1
ATOM 2117 N N . SER A 1 268 ? -1.073 -12.258 -19.062 1 95.81 268 SER A N 1
ATOM 2118 C CA . SER A 1 268 ? -2.498 -12.234 -19.375 1 95.81 268 SER A CA 1
ATOM 2119 C C . SER A 1 268 ? -2.883 -13.398 -20.281 1 95.81 268 SER A C 1
ATOM 2121 O O . SER A 1 268 ? -2.061 -13.891 -21.062 1 95.81 268 SER A O 1
ATOM 2123 N N . SER A 1 269 ? -4.09 -13.789 -20.094 1 94.06 269 SER A N 1
ATOM 2124 C CA . SER A 1 269 ? -4.664 -14.766 -21.016 1 94.06 269 SER A CA 1
ATOM 2125 C C . SER A 1 269 ? -5.23 -14.086 -22.266 1 94.06 269 SER A C 1
ATOM 2127 O O . SER A 1 269 ? -5.66 -12.938 -22.203 1 94.06 269 SER A O 1
ATOM 2129 N N . LYS A 1 270 ? -5.25 -14.828 -23.312 1 88.69 270 LYS A N 1
ATOM 2130 C CA . LYS A 1 270 ? -5.852 -14.344 -24.562 1 88.69 270 LYS A CA 1
ATOM 2131 C C . LYS A 1 270 ? -7.375 -14.375 -24.484 1 88.69 270 LYS A C 1
ATOM 2133 O O . LYS A 1 270 ? -8.055 -13.578 -25.125 1 88.69 270 LYS A O 1
ATOM 2138 N N . GLU A 1 271 ? -7.809 -15.211 -23.672 1 88.31 271 GLU A N 1
ATOM 2139 C CA . GLU A 1 271 ? -9.25 -15.414 -23.594 1 88.31 271 GLU A CA 1
ATOM 2140 C C . GLU A 1 271 ? -9.812 -14.836 -22.297 1 88.31 271 GLU A C 1
ATOM 2142 O O . GLU A 1 271 ? -9.164 -14.914 -21.25 1 88.31 271 GLU A O 1
ATOM 2147 N N . GLN A 1 272 ? -10.945 -14.266 -22.438 1 89.31 272 GLN A N 1
ATOM 2148 C CA . GLN A 1 272 ? -11.758 -13.844 -21.312 1 89.31 272 GLN A CA 1
ATOM 2149 C C . GLN A 1 272 ? -13.086 -14.602 -21.266 1 89.31 272 GLN A C 1
ATOM 2151 O O . GLN A 1 272 ? -13.773 -14.719 -22.281 1 89.31 272 GLN A O 1
ATOM 2156 N N . ILE A 1 273 ? -13.344 -15.133 -20.031 1 93.25 273 ILE A N 1
ATOM 2157 C CA . ILE A 1 273 ? -14.492 -16.031 -19.938 1 93.25 273 ILE A CA 1
ATOM 2158 C C . ILE A 1 273 ? -15.367 -15.633 -18.766 1 93.25 273 ILE A C 1
ATOM 2160 O O . ILE A 1 273 ? -14.867 -15.289 -17.688 1 93.25 273 ILE A O 1
ATOM 2164 N N . LYS A 1 274 ? -16.641 -15.656 -19 1 92.75 274 LYS A N 1
ATOM 2165 C CA . LYS A 1 274 ? -17.578 -15.445 -17.891 1 92.75 274 LYS A CA 1
ATOM 2166 C C . LYS A 1 274 ? -17.516 -16.594 -16.891 1 92.75 274 LYS A C 1
ATOM 2168 O O . LYS A 1 274 ? -17.375 -17.75 -17.281 1 92.75 274 LYS A O 1
ATOM 2173 N N . VAL A 1 275 ? -17.703 -16.266 -15.656 1 93.75 275 VAL A N 1
ATOM 2174 C CA . VAL A 1 275 ? -17.672 -17.266 -14.586 1 93.75 275 VAL A CA 1
ATOM 2175 C C . VAL A 1 275 ? -18.719 -18.344 -14.836 1 93.75 275 VAL A C 1
ATOM 2177 O O . VAL A 1 275 ? -18.453 -19.531 -14.656 1 93.75 275 VAL A O 1
ATOM 2180 N N . VAL A 1 276 ? -19.891 -17.953 -15.297 1 94.06 276 VAL A N 1
ATOM 2181 C CA . VAL A 1 276 ? -20.969 -18.906 -15.539 1 94.06 276 VAL A CA 1
ATOM 2182 C C . VAL A 1 276 ? -20.578 -19.844 -16.688 1 94.06 276 VAL A C 1
ATOM 2184 O O . VAL A 1 276 ? -20.938 -21.031 -16.672 1 94.06 276 VAL A O 1
ATOM 2187 N N . ASP A 1 277 ? -19.859 -19.344 -17.641 1 94.81 277 ASP A N 1
ATOM 2188 C CA . ASP A 1 277 ? -19.422 -20.172 -18.75 1 94.81 277 ASP A CA 1
ATOM 2189 C C . ASP A 1 277 ? -18.359 -21.188 -18.297 1 94.81 277 ASP A C 1
ATOM 2191 O O . ASP A 1 277 ? -18.297 -22.297 -18.812 1 94.81 277 ASP A O 1
ATOM 2195 N N . VAL A 1 278 ? -17.516 -20.781 -17.375 1 96.31 278 VAL A N 1
ATOM 2196 C CA . VAL A 1 278 ? -16.578 -21.719 -16.781 1 96.31 278 VAL A CA 1
ATOM 2197 C C . VAL A 1 278 ? -17.344 -22.844 -16.078 1 96.31 278 VAL A C 1
ATOM 2199 O O . VAL A 1 278 ? -17.016 -24.016 -16.25 1 96.31 278 VAL A O 1
ATOM 2202 N N . ALA A 1 279 ? -18.344 -22.453 -15.352 1 95.31 279 ALA A N 1
ATOM 2203 C CA . ALA A 1 279 ? -19.156 -23.438 -14.641 1 95.31 279 ALA A CA 1
ATOM 2204 C C . ALA A 1 279 ? -19.797 -24.422 -15.617 1 95.31 279 ALA A C 1
ATOM 2206 O O . ALA A 1 279 ? -19.766 -25.641 -15.391 1 95.31 279 ALA A O 1
ATOM 2207 N N . LYS A 1 280 ? -20.328 -23.906 -16.641 1 94.31 280 LYS A N 1
ATOM 2208 C CA . LYS A 1 280 ? -21 -24.75 -17.641 1 94.31 280 LYS A CA 1
ATOM 2209 C C . LYS A 1 280 ? -20.016 -25.734 -18.266 1 94.31 280 LYS A C 1
ATOM 2211 O O . LYS A 1 280 ? -20.359 -26.891 -18.5 1 94.31 280 LYS A O 1
ATOM 2216 N N . ARG A 1 281 ? -18.828 -25.25 -18.562 1 95.06 281 ARG A N 1
ATOM 2217 C CA . ARG A 1 281 ? -17.797 -26.125 -19.141 1 95.06 281 ARG A CA 1
ATOM 2218 C C . ARG A 1 281 ? -17.438 -27.234 -18.172 1 95.06 281 ARG A C 1
ATOM 2220 O O . ARG A 1 281 ? -17.188 -28.375 -18.609 1 95.06 281 ARG A O 1
ATOM 2227 N N . ILE A 1 282 ? -17.422 -26.938 -16.922 1 96.12 282 ILE A N 1
ATOM 2228 C CA . ILE A 1 282 ? -17.094 -27.938 -15.914 1 96.12 282 ILE A CA 1
ATOM 2229 C C . ILE A 1 282 ? -18.219 -28.969 -15.812 1 96.12 282 ILE A C 1
ATOM 2231 O O . ILE A 1 282 ? -17.969 -30.172 -15.773 1 96.12 282 ILE A O 1
ATOM 2235 N N . ILE A 1 283 ? -19.453 -28.5 -15.82 1 94.62 283 ILE A N 1
ATOM 2236 C CA . ILE A 1 283 ? -20.625 -29.391 -15.766 1 94.62 283 ILE A CA 1
ATOM 2237 C C . ILE A 1 283 ? -20.594 -30.344 -16.969 1 94.62 283 ILE A C 1
ATOM 2239 O O . ILE A 1 283 ? -20.828 -31.531 -16.812 1 94.62 283 ILE A O 1
ATOM 2243 N N . GLN A 1 284 ? -20.281 -29.766 -18.078 1 93.44 284 GLN A N 1
ATOM 2244 C CA . GLN A 1 284 ? -20.25 -30.547 -19.297 1 93.44 284 GLN A CA 1
ATOM 2245 C C . GLN A 1 284 ? -19.203 -31.656 -19.219 1 93.44 284 GLN A C 1
ATOM 2247 O O . GLN A 1 284 ? -19.391 -32.75 -19.766 1 93.44 284 GLN A O 1
ATOM 2252 N N . TRP A 1 285 ? -18.125 -31.359 -18.641 1 94.12 285 TRP A N 1
ATOM 2253 C CA . TRP A 1 285 ? -17.078 -32.344 -18.5 1 94.12 285 TRP A CA 1
ATOM 2254 C C . TRP A 1 285 ? -17.516 -33.5 -17.594 1 94.12 285 TRP A C 1
ATOM 2256 O O . TRP A 1 285 ? -17.219 -34.656 -17.859 1 94.12 285 TRP A O 1
ATOM 2266 N N . PHE A 1 286 ? -18.266 -33.219 -16.562 1 92.12 286 PHE A N 1
ATOM 2267 C CA . PHE A 1 286 ? -18.672 -34.25 -15.586 1 92.12 286 PHE A CA 1
ATOM 2268 C C . PHE A 1 286 ? -19.906 -35 -16.078 1 92.12 286 PHE A C 1
ATOM 2270 O O . PHE A 1 286 ? -20.047 -36.188 -15.82 1 92.12 286 PHE A O 1
ATOM 2277 N N . HIS A 1 287 ? -20.812 -34.156 -16.625 1 87.44 287 HIS A N 1
ATOM 2278 C CA . HIS A 1 287 ? -22.094 -34.719 -17 1 87.44 287 HIS A CA 1
ATOM 2279 C C . HIS A 1 287 ? -22.344 -34.594 -18.5 1 87.44 287 HIS A C 1
ATOM 2281 O O . HIS A 1 287 ? -22.141 -33.5 -19.062 1 87.44 287 HIS A O 1
ATOM 2287 N N . ALA A 1 288 ? -21.906 -35.438 -19.344 1 74.25 288 ALA A N 1
ATOM 2288 C CA . ALA A 1 288 ? -22.125 -35.344 -20.781 1 74.25 288 ALA A CA 1
ATOM 2289 C C . ALA A 1 288 ? -23.516 -34.812 -21.094 1 74.25 288 ALA A C 1
ATOM 2291 O O . ALA A 1 288 ? -24.328 -35.469 -21.75 1 74.25 288 ALA A O 1
ATOM 2292 N N . VAL A 1 289 ? -24.016 -33.938 -20.344 1 65.19 289 VAL A N 1
ATOM 2293 C CA . VAL A 1 289 ? -25.406 -33.469 -20.484 1 65.19 289 VAL A CA 1
ATOM 2294 C C . VAL A 1 289 ? -25.453 -32.281 -21.438 1 65.19 289 VAL A C 1
ATOM 2296 O O . VAL A 1 289 ? -24.438 -31.609 -21.656 1 65.19 289 VAL A O 1
ATOM 2299 N N . GLN A 1 290 ? -26.703 -32.031 -22.125 1 60.34 290 GLN A N 1
ATOM 2300 C CA . GLN A 1 290 ? -27.016 -30.859 -22.938 1 60.34 290 GLN A CA 1
ATOM 2301 C C . GLN A 1 290 ? -27.062 -29.594 -22.094 1 60.34 290 GLN A C 1
ATOM 2303 O O . GLN A 1 290 ? -27.344 -29.641 -20.906 1 60.34 290 GLN A O 1
ATOM 2308 N N . SER A 1 291 ? -26.641 -28.406 -22.625 1 59.03 291 SER A N 1
ATOM 2309 C CA . SER A 1 291 ? -26.5 -27.094 -22.016 1 59.03 291 SER A CA 1
ATOM 2310 C C . SER A 1 291 ? -27.75 -26.719 -21.203 1 59.03 291 SER A C 1
ATOM 2312 O O . SER A 1 291 ? -27.641 -26.094 -20.141 1 59.03 291 SER A O 1
ATOM 2314 N N . ASP A 1 292 ? -28.922 -27.172 -21.609 1 59.53 292 ASP A N 1
ATOM 2315 C CA . ASP A 1 292 ? -30.172 -26.688 -21.047 1 59.53 292 ASP A CA 1
ATOM 2316 C C . ASP A 1 292 ? -30.406 -27.266 -19.656 1 59.53 292 ASP A C 1
ATOM 2318 O O . ASP A 1 292 ? -31.281 -26.797 -18.922 1 59.53 292 ASP A O 1
ATOM 2322 N N . THR A 1 293 ? -29.562 -28.078 -19.234 1 73.44 293 THR A N 1
ATOM 2323 C CA . THR A 1 293 ? -29.812 -28.703 -17.938 1 73.44 293 THR A CA 1
ATOM 2324 C C . THR A 1 293 ? -28.719 -28.344 -16.938 1 73.44 293 THR A C 1
ATOM 2326 O O . THR A 1 293 ? -28.641 -28.938 -15.867 1 73.44 293 THR A O 1
ATOM 2329 N N . CYS A 1 294 ? -28.016 -27.328 -17.203 1 82.25 294 CYS A N 1
ATOM 2330 C CA . CYS A 1 294 ? -26.891 -26.969 -16.344 1 82.25 294 CYS A CA 1
ATOM 2331 C C . CYS A 1 294 ? -27.375 -26.312 -15.062 1 82.25 294 CYS A C 1
ATOM 2333 O O . CYS A 1 294 ? -26.703 -26.375 -14.031 1 82.25 294 CYS A O 1
ATOM 2335 N N . GLU A 1 295 ? -28.547 -25.75 -15.094 1 84.81 295 GLU A N 1
ATOM 2336 C CA . GLU A 1 295 ? -29.062 -24.938 -13.984 1 84.81 295 GLU A CA 1
ATOM 2337 C C . GLU A 1 295 ? -29.219 -25.781 -12.727 1 84.81 295 GLU A C 1
ATOM 2339 O O . GLU A 1 295 ? -29.047 -25.281 -11.609 1 84.81 295 GLU A O 1
ATOM 2344 N N . GLN A 1 296 ? -29.484 -27.016 -12.914 1 87 296 GLN A N 1
ATOM 2345 C CA . GLN A 1 296 ? -29.719 -27.875 -11.766 1 87 296 GLN A CA 1
ATOM 2346 C C . GLN A 1 296 ? -28.438 -28.109 -10.969 1 87 296 GLN A C 1
ATOM 2348 O O . GLN A 1 296 ? -28.5 -28.516 -9.812 1 87 296 GLN A O 1
ATOM 2353 N N . TYR A 1 297 ? -27.328 -27.75 -11.617 1 91.12 297 TYR A N 1
ATOM 2354 C CA . TYR A 1 297 ? -26.047 -28 -10.969 1 91.12 297 TYR A CA 1
ATOM 2355 C C . TYR A 1 297 ? -25.469 -26.703 -10.391 1 91.12 297 TYR A C 1
ATOM 2357 O O . TYR A 1 297 ? -24.375 -26.703 -9.828 1 91.12 297 TYR A O 1
ATOM 2365 N N . LEU A 1 298 ? -26.203 -25.625 -10.531 1 91.56 298 LEU A N 1
ATOM 2366 C CA . LEU A 1 298 ? -25.719 -24.328 -10.094 1 91.56 298 LEU A CA 1
ATOM 2367 C C . LEU A 1 298 ? -26.5 -23.828 -8.891 1 91.56 298 LEU A C 1
ATOM 2369 O O . LEU A 1 298 ? -27.719 -24.047 -8.805 1 91.56 298 LEU A O 1
ATOM 2373 N N . GLU A 1 299 ? -25.844 -23.25 -7.906 1 90.31 299 GLU A N 1
ATOM 2374 C CA . GLU A 1 299 ? -26.422 -22.531 -6.773 1 90.31 299 GLU A CA 1
ATOM 2375 C C . GLU A 1 299 ? -25.891 -21.109 -6.68 1 90.31 299 GLU A C 1
ATOM 2377 O O . GLU A 1 299 ? -24.672 -20.891 -6.629 1 90.31 299 GLU A O 1
ATOM 2382 N N . THR A 1 300 ? -26.844 -20.219 -6.723 1 86 300 THR A N 1
ATOM 2383 C CA . THR A 1 300 ? -26.422 -18.828 -6.617 1 86 300 THR A CA 1
ATOM 2384 C C . THR A 1 300 ? -26.266 -18.422 -5.152 1 86 300 THR A C 1
ATOM 2386 O O . THR A 1 300 ? -27.125 -18.703 -4.324 1 86 300 THR A O 1
ATOM 2389 N N . VAL A 1 301 ? -25.141 -17.922 -4.793 1 84.38 301 VAL A N 1
ATOM 2390 C CA . VAL A 1 301 ? -24.891 -17.406 -3.453 1 84.38 301 VAL A CA 1
ATOM 2391 C C . VAL A 1 301 ? -24.719 -15.883 -3.51 1 84.38 301 VAL A C 1
ATOM 2393 O O . VAL A 1 301 ? -24.625 -15.305 -4.594 1 84.38 301 VAL A O 1
ATOM 2396 N N . ALA A 1 302 ? -24.734 -15.273 -2.352 1 82.94 302 ALA A N 1
ATOM 2397 C CA . ALA A 1 302 ? -24.562 -13.828 -2.277 1 82.94 302 ALA A CA 1
ATOM 2398 C C . ALA A 1 302 ? -23.266 -13.383 -2.955 1 82.94 302 ALA A C 1
ATOM 2400 O O . ALA A 1 302 ? -22.234 -14.031 -2.803 1 82.94 302 ALA A O 1
ATOM 2401 N N . ASP A 1 303 ? -23.391 -12.406 -3.703 1 83.88 303 ASP A N 1
ATOM 2402 C CA . ASP A 1 303 ? -22.219 -11.844 -4.348 1 83.88 303 ASP A CA 1
ATOM 2403 C C . ASP A 1 303 ? -21.344 -11.109 -3.338 1 83.88 303 ASP A C 1
ATOM 2405 O O . ASP A 1 303 ? -21.781 -10.82 -2.223 1 83.88 303 ASP A O 1
ATOM 2409 N N . ARG A 1 304 ? -20.125 -10.953 -3.729 1 81.12 304 ARG A N 1
ATOM 2410 C CA . ARG A 1 304 ? -19.266 -10.062 -2.955 1 81.12 304 ARG A CA 1
ATOM 2411 C C . ARG A 1 304 ? -19.859 -8.656 -2.895 1 81.12 304 ARG A C 1
ATOM 2413 O O . ARG A 1 304 ? -20.609 -8.25 -3.791 1 81.12 304 ARG A O 1
ATOM 2420 N N . PRO A 1 305 ? -19.547 -7.949 -1.723 1 77.69 305 PRO A N 1
ATOM 2421 C CA . PRO A 1 305 ? -20.078 -6.59 -1.632 1 77.69 305 PRO A CA 1
ATOM 2422 C C . PRO A 1 305 ? -19.719 -5.734 -2.844 1 77.69 305 PRO A C 1
ATOM 2424 O O . PRO A 1 305 ? -20.531 -4.918 -3.293 1 77.69 305 PRO A O 1
ATOM 2427 N N . PHE A 1 306 ? -18.516 -5.961 -3.324 1 79.44 306 PHE A N 1
ATOM 2428 C CA . PHE A 1 306 ? -18.062 -5.371 -4.574 1 79.44 306 PHE A CA 1
ATOM 2429 C C . PHE A 1 306 ? -17.266 -6.383 -5.391 1 79.44 306 PHE A C 1
ATOM 2431 O O . PHE A 1 306 ? -16.281 -6.945 -4.906 1 79.44 306 PHE A O 1
ATOM 2438 N N . ASN A 1 307 ? -17.797 -6.578 -6.586 1 77.19 307 ASN A N 1
ATOM 2439 C CA . ASN A 1 307 ? -17.156 -7.559 -7.461 1 77.19 307 ASN A CA 1
ATOM 2440 C C . ASN A 1 307 ? -16.828 -6.957 -8.828 1 77.19 307 ASN A C 1
ATOM 2442 O O . ASN A 1 307 ? -17.719 -6.586 -9.578 1 77.19 307 ASN A O 1
ATOM 2446 N N . ASP A 1 308 ? -15.555 -6.988 -9.078 1 78.94 308 ASP A N 1
ATOM 2447 C CA . ASP A 1 308 ? -15.125 -6.445 -10.367 1 78.94 308 ASP A CA 1
ATOM 2448 C C . ASP A 1 308 ? -15.758 -7.203 -11.523 1 78.94 308 ASP A C 1
ATOM 2450 O O . ASP A 1 308 ? -15.82 -8.438 -11.516 1 78.94 308 ASP A O 1
ATOM 2454 N N . ARG A 1 309 ? -16.141 -6.469 -12.484 1 77.12 309 ARG A N 1
ATOM 2455 C CA . ARG A 1 309 ? -16.797 -7.105 -13.625 1 77.12 309 ARG A CA 1
ATOM 2456 C C . ARG A 1 309 ? -15.781 -7.758 -14.555 1 77.12 309 ARG A C 1
ATOM 2458 O O . ARG A 1 309 ? -16.016 -8.844 -15.086 1 77.12 309 ARG A O 1
ATOM 2465 N N . MET A 1 310 ? -14.711 -7.035 -14.773 1 76.75 310 MET A N 1
ATOM 2466 C CA . MET A 1 310 ? -13.719 -7.543 -15.719 1 76.75 310 MET A CA 1
ATOM 2467 C C . MET A 1 310 ? -12.328 -7.008 -15.375 1 76.75 310 MET A C 1
ATOM 2469 O O . MET A 1 310 ? -12.188 -5.863 -14.938 1 76.75 310 MET A O 1
ATOM 2473 N N . TYR A 1 311 ? -11.344 -7.895 -15.539 1 78.56 311 TYR A N 1
ATOM 2474 C CA . TYR A 1 311 ? -9.938 -7.531 -15.398 1 78.56 311 TYR A CA 1
ATOM 2475 C C . TYR A 1 311 ? -9.188 -7.766 -16.703 1 78.56 311 TYR A C 1
ATOM 2477 O O . TYR A 1 311 ? -8.391 -8.703 -16.812 1 78.56 311 TYR A O 1
ATOM 2485 N N . TRP A 1 312 ? -9.328 -6.965 -17.688 1 84.62 312 TRP A N 1
ATOM 2486 C CA . TRP A 1 312 ? -8.562 -7.168 -18.906 1 84.62 312 TRP A CA 1
ATOM 2487 C C . TRP A 1 312 ? -7.199 -6.484 -18.812 1 84.62 312 TRP A C 1
ATOM 2489 O O . TRP A 1 312 ? -7.109 -5.316 -18.422 1 84.62 312 TRP A O 1
ATOM 2499 N N . THR A 1 313 ? -6.121 -7.238 -19.078 1 94.19 313 THR A N 1
ATOM 2500 C CA . THR A 1 313 ? -4.785 -6.66 -19.031 1 94.19 313 THR A CA 1
ATOM 2501 C C . THR A 1 313 ? -4.059 -6.852 -20.359 1 94.19 313 THR A C 1
ATOM 2503 O O . THR A 1 313 ? -4.328 -7.812 -21.078 1 94.19 313 THR A O 1
ATOM 2506 N N . ASN A 1 314 ? -3.287 -5.922 -20.734 1 95.62 314 ASN A N 1
ATOM 2507 C CA . ASN A 1 314 ? -2.398 -5.957 -21.891 1 95.62 314 ASN A CA 1
ATOM 2508 C C . ASN A 1 314 ? -1.021 -6.5 -21.516 1 95.62 314 ASN A C 1
ATOM 2510 O O . ASN A 1 314 ? -0.329 -5.926 -20.672 1 95.62 314 ASN A O 1
ATOM 2514 N N . ASP A 1 315 ? -0.573 -7.629 -22.172 1 97.19 315 ASP A N 1
ATOM 2515 C CA . ASP A 1 315 ? 0.705 -8.234 -21.797 1 97.19 315 ASP A CA 1
ATOM 2516 C C . ASP A 1 315 ? 1.723 -8.078 -22.938 1 97.19 315 ASP A C 1
ATOM 2518 O O . ASP A 1 315 ? 2.637 -8.898 -23.062 1 97.19 315 ASP A O 1
ATOM 2522 N N . SER A 1 316 ? 1.561 -7.109 -23.797 1 97.12 316 SER A N 1
ATOM 2523 C CA . SER A 1 316 ? 2.455 -6.891 -24.938 1 97.12 316 SER A CA 1
ATOM 2524 C C . SER A 1 316 ? 3.906 -6.785 -24.484 1 97.12 316 SER A C 1
ATOM 2526 O O . SER A 1 316 ? 4.816 -7.238 -25.188 1 97.12 316 SER A O 1
ATOM 2528 N N . LYS A 1 317 ? 4.156 -6.172 -23.359 1 97.5 317 LYS A N 1
ATOM 2529 C CA . LYS A 1 317 ? 5.508 -6.008 -22.828 1 97.5 317 LYS A CA 1
ATOM 2530 C C . LYS A 1 317 ? 6.176 -7.359 -22.594 1 97.5 317 LYS A C 1
ATOM 2532 O O . LYS A 1 317 ? 7.359 -7.531 -22.891 1 97.5 317 LYS A O 1
ATOM 2537 N N . LEU A 1 318 ? 5.449 -8.312 -22.031 1 98.25 318 LEU A N 1
ATOM 2538 C CA . LEU A 1 318 ? 5.965 -9.656 -21.797 1 98.25 318 LEU A CA 1
ATOM 2539 C C . LEU A 1 318 ? 6.191 -10.398 -23.109 1 98.25 318 LEU A C 1
ATOM 2541 O O . LEU A 1 318 ? 7.18 -11.117 -23.25 1 98.25 318 LEU A O 1
ATOM 2545 N N . ARG A 1 319 ? 5.305 -10.25 -24.047 1 97.31 319 ARG A N 1
ATOM 2546 C CA . ARG A 1 319 ? 5.414 -10.922 -25.328 1 97.31 319 ARG A CA 1
ATOM 2547 C C . ARG A 1 319 ? 6.668 -10.477 -26.078 1 97.31 319 ARG A C 1
ATOM 2549 O O . ARG A 1 319 ? 7.266 -11.258 -26.812 1 97.31 319 ARG A O 1
ATOM 2556 N N . GLN A 1 320 ? 7.082 -9.273 -25.828 1 97.5 320 GLN A N 1
ATOM 2557 C CA . GLN A 1 320 ? 8.305 -8.758 -26.438 1 97.5 320 GLN A CA 1
ATOM 2558 C C . GLN A 1 320 ? 9.531 -9.5 -25.922 1 97.5 320 GLN A C 1
ATOM 2560 O O . GLN A 1 320 ? 10.57 -9.523 -26.578 1 97.5 320 GLN A O 1
ATOM 2565 N N . LEU A 1 321 ? 9.375 -10.164 -24.766 1 97 321 LEU A N 1
ATOM 2566 C CA . LEU A 1 321 ? 10.469 -10.953 -24.219 1 97 321 LEU A CA 1
ATOM 2567 C C . LEU A 1 321 ? 10.477 -12.367 -24.812 1 97 321 LEU A C 1
ATOM 2569 O O . LEU A 1 321 ? 11.375 -13.156 -24.516 1 97 321 LEU A O 1
ATOM 2573 N N . GLY A 1 322 ? 9.391 -12.758 -25.578 1 97.06 322 GLY A N 1
ATOM 2574 C CA . GLY A 1 322 ? 9.344 -14.055 -26.25 1 97.06 322 GLY A CA 1
ATOM 2575 C C . GLY A 1 322 ? 8.305 -14.984 -25.656 1 97.06 322 GLY A C 1
ATOM 2576 O O . GLY A 1 322 ? 8.227 -16.156 -26.031 1 97.06 322 GLY A O 1
ATOM 2577 N N . TRP A 1 323 ? 7.461 -14.469 -24.797 1 97.69 323 TRP A N 1
ATOM 2578 C CA . TRP A 1 323 ? 6.449 -15.312 -24.156 1 97.69 323 TRP A CA 1
ATOM 2579 C C . TRP A 1 323 ? 5.227 -15.461 -25.062 1 97.69 323 TRP A C 1
ATOM 2581 O O . TRP A 1 323 ? 4.82 -14.508 -25.719 1 97.69 323 TRP A O 1
ATOM 2591 N N . THR A 1 324 ? 4.637 -16.641 -25.078 1 96.69 324 THR A N 1
ATOM 2592 C CA . THR A 1 324 ? 3.355 -16.891 -25.719 1 96.69 324 THR A CA 1
ATOM 2593 C C . THR A 1 324 ? 2.52 -17.859 -24.891 1 96.69 324 THR A C 1
ATOM 2595 O O . THR A 1 324 ? 3.062 -18.75 -24.234 1 96.69 324 THR A O 1
ATOM 2598 N N . GLU A 1 325 ? 1.31 -17.594 -24.875 1 97 325 GLU A N 1
ATOM 2599 C CA . GLU A 1 325 ? 0.393 -18.562 -24.281 1 97 325 GLU A CA 1
ATOM 2600 C C . GLU A 1 325 ? 0.252 -19.797 -25.156 1 97 325 GLU A C 1
ATOM 2602 O O . GLU A 1 325 ? -0.073 -19.688 -26.344 1 97 325 GLU A O 1
ATOM 2607 N N . LYS A 1 326 ? 0.431 -20.984 -24.609 1 97.56 326 LYS A N 1
ATOM 2608 C CA . LYS A 1 326 ? 0.467 -22.188 -25.438 1 97.56 326 LYS A CA 1
ATOM 2609 C C . LYS A 1 326 ? -0.748 -23.078 -25.156 1 97.56 326 LYS A C 1
ATOM 2611 O O .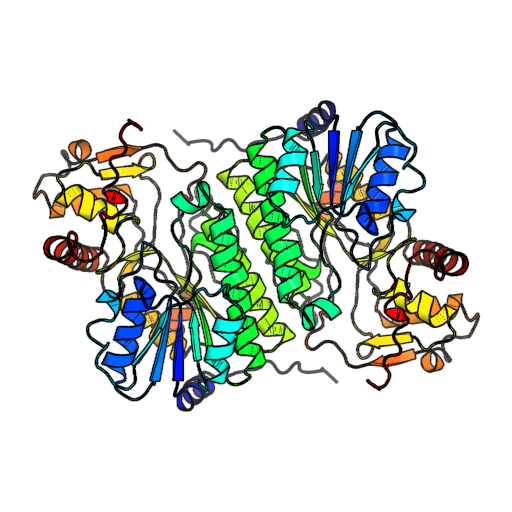 LYS A 1 326 ? -1.23 -23.766 -26.062 1 97.56 326 LYS A O 1
ATOM 2616 N N . VAL A 1 327 ? -1.225 -23.109 -23.953 1 98 327 VAL A N 1
ATOM 2617 C CA . VAL A 1 327 ? -2.318 -23.984 -23.547 1 98 327 VAL A CA 1
ATOM 2618 C C . VAL A 1 327 ? -3.635 -23.203 -23.562 1 98 327 VAL A C 1
ATOM 2620 O O . VAL A 1 327 ? -3.764 -22.188 -22.891 1 98 327 VAL A O 1
ATOM 2623 N N . SER A 1 328 ? -4.609 -23.656 -24.328 1 97.31 328 SER A N 1
ATOM 2624 C CA . SER A 1 328 ? -5.926 -23.016 -24.328 1 97.31 328 SER A CA 1
ATOM 2625 C C . SER A 1 328 ? -6.648 -23.25 -23 1 97.31 328 SER A C 1
ATOM 2627 O O . SER A 1 328 ? -6.297 -24.156 -22.25 1 97.31 328 SER A O 1
ATOM 2629 N N . PHE A 1 329 ? -7.668 -22.484 -22.766 1 97.81 329 PHE A N 1
ATOM 2630 C CA . PHE A 1 329 ? -8.438 -22.641 -21.531 1 97.81 329 PHE A CA 1
ATOM 2631 C C . PHE A 1 329 ? -9.031 -24.031 -21.438 1 97.81 329 PHE A C 1
ATOM 2633 O O . PHE A 1 329 ? -8.93 -24.688 -20.391 1 97.81 329 PHE A O 1
ATOM 2640 N N . ASP A 1 330 ? -9.602 -24.469 -22.484 1 97.5 330 ASP A N 1
ATOM 2641 C CA . ASP A 1 330 ? -10.312 -25.75 -22.484 1 97.5 330 ASP A CA 1
ATOM 2642 C C . ASP A 1 330 ? -9.352 -26.906 -22.25 1 97.5 330 ASP A C 1
ATOM 2644 O O . ASP A 1 330 ? -9.648 -27.828 -21.5 1 97.5 330 ASP A O 1
ATOM 2648 N N . GLU A 1 331 ? -8.172 -26.875 -22.938 1 98 331 GLU A N 1
ATOM 2649 C CA . GLU A 1 331 ? -7.164 -27.906 -22.719 1 98 331 GLU A CA 1
ATOM 2650 C C . GLU A 1 331 ? -6.691 -27.922 -21.266 1 98 331 GLU A C 1
ATOM 2652 O O . GLU A 1 331 ? -6.598 -28.984 -20.656 1 98 331 GLU A O 1
ATOM 2657 N N . GLY A 1 332 ? -6.422 -26.719 -20.75 1 98.44 332 GLY A N 1
ATOM 2658 C CA . GLY A 1 332 ? -6.008 -26.609 -19.359 1 98.44 332 GLY A CA 1
ATOM 2659 C C . GLY A 1 332 ? -7.07 -27.078 -18.375 1 98.44 332 GLY A C 1
ATOM 2660 O O . GLY A 1 332 ? -6.754 -27.703 -17.359 1 98.44 332 GLY A O 1
ATOM 2661 N N . LEU A 1 333 ? -8.312 -26.734 -18.719 1 98.38 333 LEU A N 1
ATOM 2662 C CA . LEU A 1 333 ? -9.43 -27.125 -17.859 1 98.38 333 LEU A CA 1
ATOM 2663 C C . LEU A 1 333 ? -9.547 -28.641 -17.766 1 98.38 333 LEU A C 1
ATOM 2665 O O . LEU A 1 333 ? -9.711 -29.188 -16.672 1 98.38 333 LEU A O 1
ATOM 2669 N N . ILE A 1 334 ? -9.438 -29.297 -18.859 1 98.06 334 ILE A N 1
ATOM 2670 C CA . ILE A 1 334 ? -9.539 -30.75 -18.891 1 98.06 334 ILE A CA 1
ATOM 2671 C C . ILE A 1 334 ? -8.43 -31.359 -18.047 1 98.06 334 ILE A C 1
ATOM 2673 O O . ILE A 1 334 ? -8.695 -32.219 -17.203 1 98.06 334 ILE A O 1
ATOM 2677 N N . MET A 1 335 ? -7.184 -30.906 -18.234 1 98.56 335 MET A N 1
ATOM 2678 C CA . MET A 1 335 ? -6.051 -31.422 -17.469 1 98.56 335 MET A CA 1
ATOM 2679 C C . MET A 1 335 ? -6.246 -31.172 -15.977 1 98.56 335 MET A C 1
ATOM 2681 O O . MET A 1 335 ? -5.879 -32.031 -15.156 1 98.56 335 MET A O 1
ATOM 2685 N N . THR A 1 336 ? -6.852 -30.062 -15.672 1 98.62 336 THR A N 1
ATOM 2686 C CA . THR A 1 336 ? -7.102 -29.703 -14.281 1 98.62 336 THR A CA 1
ATOM 2687 C C . THR A 1 336 ? -8.156 -30.609 -13.664 1 98.62 336 THR A C 1
ATOM 2689 O O . THR A 1 336 ? -7.961 -31.156 -12.578 1 98.62 336 THR A O 1
ATOM 2692 N N . LEU A 1 337 ? -9.273 -30.812 -14.383 1 97.94 337 LEU A N 1
ATOM 2693 C CA . LEU A 1 337 ? -10.367 -31.625 -13.875 1 97.94 337 LEU A CA 1
ATOM 2694 C C . LEU A 1 337 ? -9.938 -33.094 -13.727 1 97.94 337 LEU A C 1
ATOM 2696 O O . LEU A 1 337 ? -10.32 -33.75 -12.766 1 97.94 337 LEU A O 1
ATOM 2700 N N . GLU A 1 338 ? -9.141 -33.562 -14.656 1 98.25 338 GLU A N 1
ATOM 2701 C CA . GLU A 1 338 ? -8.609 -34.906 -14.562 1 98.25 338 GLU A CA 1
ATOM 2702 C C . GLU A 1 338 ? -7.75 -35.094 -13.312 1 98.25 338 GLU A C 1
ATOM 2704 O O . GLU A 1 338 ? -7.832 -36.094 -12.633 1 98.25 338 GLU A O 1
ATOM 2709 N N . TRP A 1 339 ? -6.977 -34.094 -13.047 1 98 339 TRP A N 1
ATOM 2710 C CA . TRP A 1 339 ? -6.137 -34.188 -11.852 1 98 339 TRP A CA 1
ATOM 2711 C C . TRP A 1 339 ? -6.988 -34.219 -10.586 1 98 339 TRP A C 1
ATOM 2713 O O . TRP A 1 339 ? -6.715 -35 -9.68 1 98 339 TRP A O 1
ATOM 2723 N N . TYR A 1 340 ? -7.992 -33.375 -10.508 1 96.75 340 TYR A N 1
ATOM 2724 C CA . TYR A 1 340 ? -8.836 -33.344 -9.312 1 96.75 340 TYR A CA 1
ATOM 2725 C C . TYR A 1 340 ? -9.609 -34.656 -9.156 1 96.75 340 TYR A C 1
ATOM 2727 O O . TYR A 1 340 ? -9.844 -35.125 -8.031 1 96.75 340 TYR A O 1
ATOM 2735 N N . ARG A 1 341 ? -10.016 -35.219 -10.273 1 95.69 341 ARG A N 1
ATOM 2736 C CA . ARG A 1 341 ? -10.68 -36.5 -10.211 1 95.69 341 ARG A CA 1
ATOM 2737 C C . ARG A 1 341 ? -9.805 -37.531 -9.516 1 95.69 341 ARG A C 1
ATOM 2739 O O . ARG A 1 341 ? -10.297 -38.344 -8.727 1 95.69 341 ARG A O 1
ATOM 2746 N N . ASP A 1 342 ? -8.531 -37.438 -9.766 1 95.94 342 ASP A N 1
ATOM 2747 C CA . ASP A 1 342 ? -7.605 -38.469 -9.297 1 95.94 342 ASP A CA 1
ATOM 2748 C C . ASP A 1 342 ? -7.031 -38.094 -7.93 1 95.94 342 ASP A C 1
ATOM 2750 O O . ASP A 1 342 ? -6.707 -38.969 -7.129 1 95.94 342 ASP A O 1
ATOM 2754 N N . HIS A 1 343 ? -6.922 -36.75 -7.57 1 94.06 343 HIS A N 1
ATOM 2755 C CA . HIS A 1 343 ? -6.113 -36.344 -6.426 1 94.06 343 HIS A CA 1
ATOM 2756 C C . HIS A 1 343 ? -6.875 -35.375 -5.512 1 94.06 343 HIS A C 1
ATOM 2758 O O . HIS A 1 343 ? -6.426 -35.094 -4.406 1 94.06 343 HIS A O 1
ATOM 2764 N N . GLY A 1 344 ? -8.008 -34.906 -5.926 1 92.38 344 GLY A N 1
ATOM 2765 C CA . GLY A 1 344 ? -8.703 -33.812 -5.25 1 92.38 344 GLY A CA 1
ATOM 2766 C C . GLY A 1 344 ? -9.031 -34.125 -3.803 1 92.38 344 GLY A C 1
ATOM 2767 O O . GLY A 1 344 ? -9.016 -33.25 -2.951 1 92.38 344 GLY A O 1
ATOM 2768 N N . GLU A 1 345 ? -9.195 -35.375 -3.436 1 89.88 345 GLU A N 1
ATOM 2769 C CA . GLU A 1 345 ? -9.633 -35.75 -2.098 1 89.88 345 GLU A CA 1
ATOM 2770 C C . GLU A 1 345 ? -8.438 -36.094 -1.206 1 89.88 345 GLU A C 1
ATOM 2772 O O . GLU A 1 345 ? -8.578 -36.156 0.017 1 89.88 345 GLU A O 1
ATOM 2777 N N . THR A 1 346 ? -7.246 -36.156 -1.772 1 88.69 346 THR A N 1
ATOM 2778 C CA . THR A 1 346 ? -6.164 -36.75 -0.991 1 88.69 346 THR A CA 1
ATOM 2779 C C . THR A 1 346 ? -4.953 -35.812 -0.956 1 88.69 346 THR A C 1
ATOM 2781 O O . THR A 1 346 ? -4.035 -36.031 -0.156 1 88.69 346 THR A O 1
ATOM 2784 N N . PHE A 1 347 ? -4.945 -34.844 -1.702 1 91.88 347 PHE A N 1
ATOM 2785 C CA . PHE A 1 347 ? -3.73 -34.062 -1.909 1 91.88 347 PHE A CA 1
ATOM 2786 C C . PHE A 1 347 ? -3.447 -33.156 -0.708 1 91.88 347 PHE A C 1
ATOM 2788 O O . PHE A 1 347 ? -2.289 -32.969 -0.327 1 91.88 347 PHE A O 1
ATOM 2795 N N . TRP A 1 348 ? -4.457 -32.625 -0.057 1 87.56 348 TRP A N 1
ATOM 2796 C CA . TRP A 1 348 ? -4.293 -31.75 1.095 1 87.56 348 TRP A CA 1
ATOM 2797 C C . TRP A 1 348 ? -4.656 -32.469 2.389 1 87.56 348 TRP A C 1
ATOM 2799 O O . TRP A 1 348 ? -5.328 -33.5 2.361 1 87.56 348 TRP A O 1
ATOM 2809 N N . SER A 1 349 ? -4 -32.188 3.568 1 75.38 349 SER A N 1
ATOM 2810 C CA . SER A 1 349 ? -4.184 -32.875 4.84 1 75.38 349 SER A CA 1
ATOM 2811 C C . SER A 1 349 ? -5.613 -32.75 5.352 1 75.38 349 SER A C 1
ATOM 2813 O O . SER A 1 349 ? -6.137 -33.625 6.016 1 75.38 349 SER A O 1
ATOM 2815 N N . GLY A 1 350 ? -6.281 -31.703 5.137 1 64.69 350 GLY A N 1
ATOM 2816 C CA . GLY A 1 350 ? -7.625 -31.516 5.66 1 64.69 350 GLY A CA 1
ATOM 2817 C C . GLY A 1 350 ? -8.648 -31.234 4.582 1 64.69 350 GLY A C 1
ATOM 2818 O O . GLY A 1 350 ? -8.305 -31.078 3.41 1 64.69 350 GLY A O 1
ATOM 2819 N N . PRO A 1 351 ? -9.961 -31.547 5.133 1 56.72 351 PRO A N 1
ATOM 2820 C CA . PRO A 1 351 ? -11.008 -31.266 4.148 1 56.72 351 PRO A CA 1
ATOM 2821 C C . PRO A 1 351 ? -10.953 -29.828 3.623 1 56.72 351 PRO A C 1
ATOM 2823 O O . PRO A 1 351 ? -10.695 -28.891 4.387 1 56.72 351 PRO A O 1
ATOM 2826 N N . GLY A 1 352 ? -10.531 -29.594 2.494 1 56.91 352 GLY A N 1
ATOM 2827 C CA . GLY A 1 352 ? -10.477 -28.266 1.894 1 56.91 352 GLY A CA 1
ATOM 2828 C C . GLY A 1 352 ? -11.719 -27.438 2.15 1 56.91 352 GLY A C 1
ATOM 2829 O O . GLY A 1 352 ? -12.75 -27.984 2.566 1 56.91 352 GLY A O 1
ATOM 2830 N N . PRO A 1 353 ? -11.641 -26.062 2.279 1 53.09 353 PRO A N 1
ATOM 2831 C CA . PRO A 1 353 ? -12.789 -25.203 2.592 1 53.09 353 PRO A CA 1
ATOM 2832 C C . PRO A 1 353 ? -14.008 -25.5 1.731 1 53.09 353 PRO A C 1
ATOM 2834 O O . PRO A 1 353 ? -15.141 -25.25 2.148 1 53.09 353 PRO A O 1
ATOM 2837 N N . ALA A 1 354 ? -13.758 -25.859 0.394 1 52.84 354 ALA A N 1
ATOM 2838 C CA . ALA A 1 354 ? -14.922 -26.141 -0.44 1 52.84 354 ALA A CA 1
ATOM 2839 C C . ALA A 1 354 ? -15.812 -27.203 0.21 1 52.84 354 ALA A C 1
ATOM 2841 O O . ALA A 1 354 ? -16.969 -27.391 -0.195 1 52.84 354 ALA A O 1
ATOM 2842 N N . CYS A 1 355 ? -15.203 -27.922 1.181 1 47.5 355 CYS A N 1
ATOM 2843 C CA . CYS A 1 355 ? -16 -28.984 1.804 1 47.5 355 CYS A CA 1
ATOM 2844 C C . CYS A 1 355 ? -16.797 -28.422 2.979 1 47.5 355 CYS A C 1
ATOM 2846 O O . CYS A 1 355 ? -17.531 -29.172 3.641 1 47.5 355 CYS A O 1
ATOM 2848 N N . LYS A 1 356 ? -16.531 -27.125 3.363 1 49.22 356 LYS A N 1
ATOM 2849 C CA . LYS A 1 356 ? -17.375 -26.672 4.469 1 49.22 356 LYS A CA 1
ATOM 2850 C C . LYS A 1 356 ? -18.797 -26.375 3.998 1 49.22 356 LYS A C 1
ATOM 2852 O O . LYS A 1 356 ? -18.984 -25.609 3.045 1 49.22 356 LYS A O 1
ATOM 2857 N N . LEU A 1 357 ? -19.594 -27.328 4.199 1 36.25 357 LEU A N 1
ATOM 2858 C CA . LEU A 1 357 ? -21.016 -27.219 3.926 1 36.25 357 LEU A CA 1
ATOM 2859 C C . LEU A 1 357 ? -21.547 -25.844 4.309 1 36.25 357 LEU A C 1
ATOM 2861 O O . LEU A 1 357 ? -21.125 -25.281 5.324 1 36.25 357 LEU A O 1
ATOM 2865 N N . ASN A 1 358 ? -21.797 -24.969 3.361 1 36.72 358 ASN A N 1
ATOM 2866 C CA . ASN A 1 358 ? -22.516 -23.734 3.678 1 36.72 358 ASN A CA 1
ATOM 2867 C C . ASN A 1 358 ? -23.375 -23.891 4.93 1 36.72 358 ASN A C 1
ATOM 2869 O O . ASN A 1 358 ? -24.25 -23.062 5.191 1 36.72 358 ASN A O 1
ATOM 2873 N N . GLY A 1 359 ? -23.812 -25.062 5.465 1 31.59 359 GLY A N 1
ATOM 2874 C CA . GLY A 1 359 ? -24.891 -25.109 6.438 1 31.59 359 GLY A CA 1
ATOM 2875 C C . GLY A 1 359 ? -24.562 -24.344 7.711 1 31.59 359 GLY A C 1
ATOM 2876 O O . GLY A 1 359 ? -23.438 -23.891 7.906 1 31.59 359 GLY A O 1
ATOM 2877 N N . ARG A 1 360 ? -25.641 -24.531 8.797 1 29.17 360 ARG A N 1
ATOM 2878 C CA . ARG A 1 360 ? -25.969 -24.031 10.125 1 29.17 360 ARG A CA 1
ATOM 2879 C C . ARG A 1 360 ? -24.828 -24.266 11.109 1 29.17 360 ARG A C 1
ATOM 2881 O O . ARG A 1 360 ? -24.234 -25.344 11.117 1 29.17 360 ARG A O 1
ATOM 2888 N N . GLN A 1 361 ? -24.016 -23.219 11.562 1 24.28 361 GLN A N 1
ATOM 2889 C CA . GLN A 1 361 ? -23.672 -23.406 12.969 1 24.28 361 GLN A CA 1
ATOM 2890 C C . GLN A 1 361 ? -24.703 -24.297 13.664 1 24.28 361 GLN A C 1
ATOM 2892 O O . GLN A 1 361 ? -25.891 -23.953 13.703 1 24.28 361 GLN A O 1
ATOM 2897 N N . GLY A 1 362 ? -24.469 -25.578 13.711 1 18.77 362 GLY A N 1
ATOM 2898 C CA . GLY A 1 362 ? -25.109 -26.203 14.859 1 18.77 362 GLY A CA 1
ATOM 2899 C C . GLY A 1 362 ? -24.812 -25.484 16.156 1 18.77 362 GLY A C 1
ATOM 2900 O O . GLY A 1 362 ? -23.75 -24.891 16.312 1 18.77 362 GLY A O 1
ATOM 2901 N N . MET B 1 1 ? -32.5 -3.586 -20.891 1 20.91 1 MET B N 1
ATOM 2902 C CA . MET B 1 1 ? -32.719 -2.883 -19.625 1 20.91 1 MET B CA 1
ATOM 2903 C C . MET B 1 1 ? -31.375 -2.531 -18.984 1 20.91 1 MET B C 1
ATOM 2905 O O . MET B 1 1 ? -30.578 -3.42 -18.656 1 20.91 1 MET B O 1
ATOM 2909 N N . THR B 1 2 ? -30.797 -1.338 -19.266 1 19.78 2 THR B N 1
ATOM 2910 C CA . THR B 1 2 ? -29.469 -0.773 -19.016 1 19.78 2 THR B CA 1
ATOM 2911 C C . THR B 1 2 ? -29.234 -0.603 -17.516 1 19.78 2 THR B C 1
ATOM 2913 O O . THR B 1 2 ? -29.953 0.125 -16.844 1 19.78 2 THR B O 1
ATOM 2916 N N . VAL B 1 3 ? -28.688 -1.654 -16.953 1 25.11 3 VAL B N 1
ATOM 2917 C CA . VAL B 1 3 ? -28.5 -1.616 -15.508 1 25.11 3 VAL B CA 1
ATOM 2918 C C . VAL B 1 3 ? -27.766 -0.333 -15.117 1 25.11 3 VAL B C 1
ATOM 2920 O O . VAL B 1 3 ? -26.609 -0.118 -15.516 1 25.11 3 VAL B O 1
ATOM 2923 N N . GLN B 1 4 ? -28.438 0.802 -14.906 1 22.09 4 GLN B N 1
ATOM 2924 C CA . GLN B 1 4 ? -27.953 2.1 -14.461 1 22.09 4 GLN B CA 1
ATOM 2925 C C . GLN B 1 4 ? -27.188 1.972 -13.141 1 22.09 4 GLN B C 1
ATOM 2927 O O . GLN B 1 4 ? -27.734 1.488 -12.148 1 22.09 4 GLN B O 1
ATOM 2932 N N . GLN B 1 5 ? -25.984 1.649 -13.258 1 27.81 5 GLN B N 1
ATOM 2933 C CA . GLN B 1 5 ? -25.188 1.688 -12.023 1 27.81 5 GLN B CA 1
ATOM 2934 C C . GLN B 1 5 ? -25.438 2.98 -11.258 1 27.81 5 GLN B C 1
ATOM 2936 O O . GLN B 1 5 ? -25.328 4.074 -11.812 1 27.81 5 GLN B O 1
ATOM 2941 N N . PRO B 1 6 ? -26.219 2.984 -10.25 1 28.73 6 PRO B N 1
ATOM 2942 C CA . PRO B 1 6 ? -26.516 4.25 -9.586 1 28.73 6 PRO B CA 1
ATOM 2943 C C . PRO B 1 6 ? -25.266 5.074 -9.273 1 28.73 6 PRO B C 1
ATOM 2945 O O . PRO B 1 6 ? -24.297 4.539 -8.742 1 28.73 6 PRO B O 1
ATOM 2948 N N . ARG B 1 7 ? -24.812 5.883 -10.18 1 31.47 7 ARG B N 1
ATOM 2949 C CA . ARG B 1 7 ? -23.938 6.965 -9.734 1 31.47 7 ARG B CA 1
ATOM 2950 C C . ARG B 1 7 ? -24.391 7.492 -8.367 1 31.47 7 ARG B C 1
ATOM 2952 O O . ARG B 1 7 ? -25.516 7.938 -8.203 1 31.47 7 ARG B O 1
ATOM 2959 N N . LEU B 1 8 ? -23.875 6.977 -7.336 1 32.25 8 LEU B N 1
ATOM 2960 C CA . LEU B 1 8 ? -24.203 7.758 -6.148 1 32.25 8 LEU B CA 1
ATOM 2961 C C . LEU B 1 8 ? -24.031 9.25 -6.41 1 32.25 8 LEU B C 1
ATOM 2963 O O . LEU B 1 8 ? -22.906 9.742 -6.496 1 32.25 8 LEU B O 1
ATOM 2967 N N . GLU B 1 9 ? -24.703 9.836 -7.219 1 32.09 9 GLU B N 1
ATOM 2968 C CA . GLU B 1 9 ? -24.766 11.289 -7.348 1 32.09 9 GLU B CA 1
ATOM 2969 C C . GLU B 1 9 ? -24.891 11.961 -5.98 1 32.09 9 GLU B C 1
ATOM 2971 O O . GLU B 1 9 ? -26 12.062 -5.438 1 32.09 9 GLU B O 1
ATOM 2976 N N . ILE B 1 10 ? -23.984 11.703 -5.047 1 36.84 10 ILE B N 1
ATOM 2977 C CA . ILE B 1 10 ? -24.141 12.516 -3.844 1 36.84 10 ILE B CA 1
ATOM 2978 C C . ILE B 1 10 ? -23.891 13.984 -4.176 1 36.84 10 ILE B C 1
ATOM 2980 O O . ILE B 1 10 ? -22.812 14.336 -4.676 1 36.84 10 ILE B O 1
ATOM 2984 N N . ASN B 1 11 ? -24.797 14.812 -4.359 1 38.47 11 ASN B N 1
ATOM 2985 C CA . ASN B 1 11 ? -24.797 16.266 -4.535 1 38.47 11 ASN B CA 1
ATOM 2986 C C . ASN B 1 11 ? -24.219 16.969 -3.314 1 38.47 11 ASN B C 1
ATOM 2988 O O . ASN B 1 11 ? -24.25 16.422 -2.207 1 38.47 11 ASN B O 1
ATOM 2992 N N . GLY B 1 12 ? -23.375 18.047 -3.445 1 42.78 12 GLY B N 1
ATOM 2993 C CA . GLY B 1 12 ? -22.844 18.984 -2.48 1 42.78 12 GLY B CA 1
ATOM 2994 C C . GLY B 1 12 ? -23.766 19.234 -1.304 1 42.78 12 GLY B C 1
ATOM 2995 O O . GLY B 1 12 ? -23.312 19.312 -0.159 1 42.78 12 GLY B O 1
ATOM 2996 N N . SER B 1 13 ? -25.031 19.516 -1.553 1 46.91 13 SER B N 1
ATOM 2997 C CA . SER B 1 13 ? -26.031 19.781 -0.523 1 46.91 13 SER B CA 1
ATOM 2998 C C . SER B 1 13 ? -26.156 18.594 0.429 1 46.91 13 SER B C 1
ATOM 3000 O O . SER B 1 13 ? -26.375 18.781 1.63 1 46.91 13 SER B O 1
ATOM 3002 N N . ASP B 1 14 ? -25.859 17.453 0.017 1 51.97 14 ASP B N 1
ATOM 3003 C CA . ASP B 1 14 ? -26.016 16.219 0.801 1 51.97 14 ASP B CA 1
ATOM 3004 C C . ASP B 1 14 ? -24.844 16.047 1.768 1 51.97 14 ASP B C 1
ATOM 3006 O O . ASP B 1 14 ? -25.031 15.562 2.889 1 51.97 14 ASP B O 1
ATOM 3010 N N . GLU B 1 15 ? -23.75 16.609 1.428 1 56.91 15 GLU B N 1
ATOM 3011 C CA . GLU B 1 15 ? -22.594 16.484 2.318 1 56.91 15 GLU B CA 1
ATOM 3012 C C . GLU B 1 15 ? -22.719 17.438 3.508 1 56.91 15 GLU B C 1
ATOM 3014 O O . GLU B 1 15 ? -22.391 17.062 4.637 1 56.91 15 GLU B O 1
ATOM 3019 N N . GLU B 1 16 ? -23.172 18.641 3.225 1 58.47 16 GLU B N 1
ATOM 3020 C CA . GLU B 1 16 ? -23.391 19.578 4.324 1 58.47 16 GLU B CA 1
ATOM 3021 C C . GLU B 1 16 ? -24.391 19.031 5.328 1 58.47 16 GLU B C 1
ATOM 3023 O O . GLU B 1 16 ? -24.234 19.203 6.535 1 58.47 16 GLU B O 1
ATOM 3028 N N . ASN B 1 17 ? -25.188 18.297 4.785 1 67.56 17 ASN B N 1
ATOM 3029 C CA . ASN B 1 17 ? -26.203 17.672 5.633 1 67.56 17 ASN B CA 1
ATOM 3030 C C . ASN B 1 17 ? -25.625 16.516 6.434 1 67.56 17 ASN B C 1
ATOM 3032 O O . ASN B 1 17 ? -26 16.297 7.586 1 67.56 17 ASN B O 1
ATOM 3036 N N . THR B 1 18 ? -24.625 15.906 5.895 1 74.38 18 THR B N 1
ATOM 3037 C CA . THR B 1 18 ? -24 14.789 6.59 1 74.38 18 THR B CA 1
ATOM 3038 C C . THR B 1 18 ? -23.281 15.273 7.852 1 74.38 18 THR B C 1
ATOM 3040 O O . THR B 1 18 ? -23.375 14.633 8.906 1 74.38 18 THR B O 1
ATOM 3043 N N . MET B 1 19 ? -22.75 16.469 7.816 1 83.88 19 MET B N 1
ATOM 3044 C CA . MET B 1 19 ? -21.984 16.969 8.953 1 83.88 19 MET B CA 1
ATOM 3045 C C . MET B 1 19 ? -22.906 17.5 10.047 1 83.88 19 MET B C 1
ATOM 3047 O O . MET B 1 19 ? -22.469 17.688 11.18 1 83.88 19 MET B O 1
ATOM 3051 N N . LYS B 1 20 ? -24.141 17.656 9.664 1 84.81 20 LYS B N 1
ATOM 3052 C CA . LYS B 1 20 ? -25.094 18.094 10.672 1 84.81 20 LYS B CA 1
ATOM 3053 C C . LYS B 1 20 ? -25.281 17.016 11.75 1 84.81 20 LYS B C 1
ATOM 3055 O O . LYS B 1 20 ? -25.531 17.344 12.914 1 84.81 20 LYS B O 1
ATOM 3060 N N . ASN B 1 21 ? -24.969 15.82 11.406 1 88.38 21 ASN B N 1
ATOM 3061 C CA . ASN B 1 21 ? -25.188 14.695 12.312 1 88.38 21 ASN B CA 1
ATOM 3062 C C . ASN B 1 21 ? -23.891 14.297 13.031 1 88.38 21 ASN B C 1
ATOM 3064 O O . ASN B 1 21 ? -23.906 13.406 13.883 1 88.38 21 ASN B O 1
ATOM 3068 N N . VAL B 1 22 ? -22.859 15.016 12.773 1 95.19 22 VAL B N 1
ATOM 3069 C CA . VAL B 1 22 ? -21.578 14.703 13.406 1 95.19 22 VAL B CA 1
ATOM 3070 C C . VAL B 1 22 ? -21.484 15.398 14.758 1 95.19 22 VAL B C 1
ATOM 3072 O O . VAL B 1 22 ? -21.672 16.609 14.852 1 95.19 22 VAL B O 1
ATOM 3075 N N . LYS B 1 23 ? -21.25 14.641 15.773 1 97.38 23 LYS B N 1
ATOM 3076 C CA . LYS B 1 23 ? -21.094 15.18 17.125 1 97.38 23 LYS B CA 1
ATOM 3077 C C . LYS B 1 23 ? -19.703 14.859 17.688 1 97.38 23 LYS B C 1
ATOM 3079 O O . LYS B 1 23 ? -19.094 15.703 18.359 1 97.38 23 LYS B O 1
ATOM 3084 N N . THR B 1 24 ? -19.266 13.633 17.422 1 98.69 24 THR B N 1
ATOM 3085 C CA . THR B 1 24 ? -18 13.18 17.953 1 98.69 24 THR B CA 1
ATOM 3086 C C . THR B 1 24 ? -16.984 12.938 16.828 1 98.69 24 THR B C 1
ATOM 3088 O O . THR B 1 24 ? -17.266 12.18 15.898 1 98.69 24 THR B O 1
ATOM 3091 N N . ILE B 1 25 ? -15.844 13.602 16.875 1 98.81 25 ILE B N 1
ATOM 3092 C CA . ILE B 1 25 ? -14.781 13.477 15.883 1 98.81 25 ILE B CA 1
ATOM 3093 C C . ILE B 1 25 ? -13.523 12.898 16.547 1 98.81 25 ILE B C 1
ATOM 3095 O O . ILE B 1 25 ? -13.023 13.438 17.531 1 98.81 25 ILE B O 1
ATOM 3099 N N . LEU B 1 26 ? -13.07 11.75 16.062 1 98.94 26 LEU B N 1
ATOM 3100 C CA . LEU B 1 26 ? -11.797 11.18 16.469 1 98.94 26 LEU B CA 1
ATOM 3101 C C . LEU B 1 26 ? -10.656 11.727 15.609 1 98.94 26 LEU B C 1
ATOM 3103 O O . LEU B 1 26 ? -10.688 11.602 14.383 1 98.94 26 LEU B O 1
ATOM 3107 N N . VAL B 1 27 ? -9.695 12.359 16.188 1 98.94 27 VAL B N 1
ATOM 3108 C CA . VAL B 1 27 ? -8.484 12.836 15.539 1 98.94 27 VAL B CA 1
ATOM 3109 C C . VAL B 1 27 ? -7.285 12.008 16 1 98.94 27 VAL B C 1
ATOM 3111 O O . VAL B 1 27 ? -6.938 12.023 17.188 1 98.94 27 VAL B O 1
ATOM 3114 N N . THR B 1 28 ? -6.688 11.25 15.094 1 98.94 28 THR B N 1
ATOM 3115 C CA . THR B 1 28 ? -5.453 10.555 15.445 1 98.94 28 THR B CA 1
ATOM 3116 C C . THR B 1 28 ? -4.234 11.391 15.07 1 98.94 28 THR B C 1
ATOM 3118 O O . THR B 1 28 ? -4.27 12.148 14.094 1 98.94 28 THR B O 1
ATOM 3121 N N . GLY B 1 29 ? -3.158 11.242 15.859 1 98.62 29 GLY B N 1
ATOM 3122 C CA . GLY B 1 29 ? -1.988 12.078 15.648 1 98.62 29 GLY B CA 1
ATOM 3123 C C . GLY B 1 29 ? -2.172 13.492 16.156 1 98.62 29 GLY B C 1
ATOM 3124 O O . GLY B 1 29 ? -1.514 14.422 15.68 1 98.62 29 GLY B O 1
ATOM 3125 N N . GLY B 1 30 ? -3.059 13.68 17.125 1 98.38 30 GLY B N 1
ATOM 3126 C CA . GLY B 1 30 ? -3.438 15.008 17.578 1 98.38 30 GLY B CA 1
ATOM 3127 C C . GLY B 1 30 ? -2.385 15.672 18.438 1 98.38 30 GLY B C 1
ATOM 3128 O O . GLY B 1 30 ? -2.461 16.875 18.719 1 98.38 30 GLY B O 1
ATOM 3129 N N . ALA B 1 31 ? -1.402 14.938 18.891 1 97.75 31 ALA B N 1
ATOM 3130 C CA . ALA B 1 31 ? -0.312 15.523 19.656 1 97.75 31 ALA B CA 1
ATOM 3131 C C . ALA B 1 31 ? 0.852 15.922 18.75 1 97.75 31 ALA B C 1
ATOM 3133 O O . ALA B 1 31 ? 1.832 16.516 19.219 1 97.75 31 ALA B O 1
ATOM 3134 N N . GLY B 1 32 ? 0.711 15.586 17.469 1 97.62 32 GLY B N 1
ATOM 3135 C CA . GLY B 1 32 ? 1.702 16 16.484 1 97.62 32 GLY B CA 1
ATOM 3136 C C . GLY B 1 32 ? 1.465 17.406 15.953 1 97.62 32 GLY B C 1
ATOM 3137 O O . GLY B 1 32 ? 0.615 18.141 16.469 1 97.62 32 GLY B O 1
ATOM 3138 N N . PHE B 1 33 ? 2.18 17.812 14.945 1 97.94 33 PHE B N 1
ATOM 3139 C CA . PHE B 1 33 ? 2.16 19.156 14.383 1 97.94 33 PHE B CA 1
ATOM 3140 C C . PHE B 1 33 ? 0.811 19.453 13.742 1 97.94 33 PHE B C 1
ATOM 3142 O O . PHE B 1 33 ? -0.035 20.125 14.344 1 97.94 33 PHE B O 1
ATOM 3149 N N . ILE B 1 34 ? 0.465 18.766 12.641 1 98.69 34 ILE B N 1
ATOM 3150 C CA . ILE B 1 34 ? -0.738 19.094 11.883 1 98.69 34 ILE B CA 1
ATOM 3151 C C . ILE B 1 34 ? -1.977 18.688 12.672 1 98.69 34 ILE B C 1
ATOM 3153 O O . ILE B 1 34 ? -2.947 19.438 12.758 1 98.69 34 ILE B O 1
ATOM 3157 N N . GLY B 1 35 ? -1.897 17.5 13.297 1 98.69 35 GLY B N 1
ATOM 3158 C CA . GLY B 1 35 ? -3.01 17.031 14.109 1 98.69 35 GLY B CA 1
ATOM 3159 C C . GLY B 1 35 ? -3.324 17.953 15.281 1 98.69 35 GLY B C 1
ATOM 3160 O O . GLY B 1 35 ? -4.492 18.188 15.586 1 98.69 35 GLY B O 1
ATOM 3161 N N . GLY B 1 36 ? -2.283 18.453 15.938 1 98.5 36 GLY B N 1
ATOM 3162 C CA . GLY B 1 36 ? -2.486 19.375 17.031 1 98.5 36 GLY B CA 1
ATOM 3163 C C . GLY B 1 36 ? -3.158 20.672 16.609 1 98.5 36 GLY B C 1
ATOM 3164 O O . GLY B 1 36 ? -4.062 21.156 17.281 1 98.5 36 GLY B O 1
ATOM 3165 N N . TRP B 1 37 ? -2.701 21.234 15.492 1 98.62 37 TRP B N 1
ATOM 3166 C CA . TRP B 1 37 ? -3.334 22.422 14.93 1 98.62 37 TRP B CA 1
ATOM 3167 C C . TRP B 1 37 ? -4.805 22.156 14.625 1 98.62 37 TRP B C 1
ATOM 3169 O O . TRP B 1 37 ? -5.656 23.016 14.852 1 98.62 37 TRP B O 1
ATOM 3179 N N . PHE B 1 38 ? -5.117 20.953 14.117 1 98.88 38 PHE B N 1
ATOM 3180 C CA . PHE B 1 38 ? -6.48 20.641 13.711 1 98.88 38 PHE B CA 1
ATOM 3181 C C . PHE B 1 38 ? -7.387 20.484 14.93 1 98.88 38 PHE B C 1
ATOM 3183 O O . PHE B 1 38 ? -8.531 20.953 14.914 1 98.88 38 PHE B O 1
ATOM 3190 N N . VAL B 1 39 ? -6.895 19.828 15.977 1 98.75 39 VAL B N 1
ATOM 3191 C CA . VAL B 1 39 ? -7.637 19.703 17.234 1 98.75 39 VAL B CA 1
ATOM 3192 C C . VAL B 1 39 ? -8 21.078 17.766 1 98.75 39 VAL B C 1
ATOM 3194 O O . VAL B 1 39 ? -9.156 21.344 18.094 1 98.75 39 VAL B O 1
ATOM 3197 N N . ARG B 1 40 ? -7.008 22 17.859 1 98.5 40 ARG B N 1
ATOM 3198 C CA . ARG B 1 40 ? -7.262 23.359 18.328 1 98.5 40 ARG B CA 1
ATOM 3199 C C . ARG B 1 40 ? -8.258 24.078 17.422 1 98.5 40 ARG B C 1
ATOM 3201 O O . ARG B 1 40 ? -9.164 24.766 17.906 1 98.5 40 ARG B O 1
ATOM 3208 N N . HIS B 1 41 ? -8.062 23.891 16.125 1 98.31 41 HIS B N 1
ATOM 3209 C CA . HIS B 1 41 ? -8.945 24.531 15.148 1 98.31 41 HIS B CA 1
ATOM 3210 C C . HIS B 1 41 ? -10.398 24.125 15.375 1 98.31 41 HIS B C 1
ATOM 3212 O O . HIS B 1 41 ? -11.273 25 15.438 1 98.31 41 HIS B O 1
ATOM 3218 N N . LEU B 1 42 ? -10.68 22.812 15.531 1 98 42 LEU B N 1
ATOM 3219 C CA . LEU B 1 42 ? -12.039 22.312 15.719 1 98 42 LEU B CA 1
ATOM 3220 C C . LEU B 1 42 ? -12.672 22.906 16.969 1 98 42 LEU B C 1
ATOM 3222 O O . LEU B 1 42 ? -13.812 23.375 16.938 1 98 42 LEU B O 1
ATOM 3226 N N . LEU B 1 43 ? -11.938 22.922 18.062 1 98.19 43 LEU B N 1
ATOM 3227 C CA . LEU B 1 43 ? -12.484 23.312 19.344 1 98.19 43 LEU B CA 1
ATOM 3228 C C . LEU B 1 43 ? -12.625 24.828 19.438 1 98.19 43 LEU B C 1
ATOM 3230 O O . LEU B 1 43 ? -13.555 25.344 20.078 1 98.19 43 LEU B O 1
ATOM 3234 N N . GLN B 1 44 ? -11.719 25.578 18.797 1 97.12 44 GLN B N 1
ATOM 3235 C CA . GLN B 1 44 ? -11.75 27.031 18.859 1 97.12 44 GLN B CA 1
ATOM 3236 C C . GLN B 1 44 ? -12.781 27.609 17.891 1 97.12 44 GLN B C 1
ATOM 3238 O O . GLN B 1 44 ? -13.445 28.594 18.203 1 97.12 44 GLN B O 1
ATOM 3243 N N . VAL B 1 45 ? -12.922 27 16.766 1 96.81 45 VAL B N 1
ATOM 3244 C CA . VAL B 1 45 ? -13.805 27.531 15.742 1 96.81 45 VAL B CA 1
ATOM 3245 C C . VAL B 1 45 ? -15.242 27.078 16 1 96.81 45 VAL B C 1
ATOM 3247 O O . VAL B 1 45 ? -16.188 27.844 15.805 1 96.81 45 VAL B O 1
ATOM 3250 N N . TYR B 1 46 ? -15.406 25.875 16.547 1 96.81 46 TYR B N 1
ATOM 3251 C CA . TYR B 1 46 ? -16.75 25.312 16.609 1 96.81 46 TYR B CA 1
ATOM 3252 C C . TYR B 1 46 ? -17.219 25.156 18.047 1 96.81 46 TYR B C 1
ATOM 3254 O O . TYR B 1 46 ? -18.344 24.719 18.312 1 96.81 46 TYR B O 1
ATOM 3262 N N . GLY B 1 47 ? -16.422 25.484 18.984 1 95.25 47 GLY B N 1
ATOM 3263 C CA . GLY B 1 47 ? -16.812 25.469 20.391 1 95.25 47 GLY B CA 1
ATOM 3264 C C . GLY B 1 47 ? -17.234 24.094 20.875 1 95.25 47 GLY B C 1
ATOM 3265 O O . GLY B 1 47 ? -16.469 23.141 20.781 1 95.25 47 GLY B O 1
ATOM 3266 N N . THR B 1 48 ? -18.469 24.016 21.281 1 95.38 48 THR B N 1
ATOM 3267 C CA . THR B 1 48 ? -18.938 22.766 21.875 1 95.38 48 THR B CA 1
ATOM 3268 C C . THR B 1 48 ? -19.734 21.953 20.859 1 95.38 48 THR B C 1
ATOM 3270 O O . THR B 1 48 ? -20.375 20.953 21.219 1 95.38 48 THR B O 1
ATOM 3273 N N . LYS B 1 49 ? -19.641 22.359 19.641 1 96.44 49 LYS B N 1
ATOM 3274 C CA . LYS B 1 49 ? -20.391 21.641 18.594 1 96.44 49 LYS B CA 1
ATOM 3275 C C . LYS B 1 49 ? -19.906 20.203 18.484 1 96.44 49 LYS B C 1
ATOM 3277 O O . LYS B 1 49 ? -20.703 19.297 18.25 1 96.44 49 LYS B O 1
ATOM 3282 N N . TYR B 1 50 ? -18.625 20.031 18.609 1 98.12 50 TYR B N 1
ATOM 3283 C CA . TYR B 1 50 ? -18.031 18.719 18.469 1 98.12 50 TYR B CA 1
ATOM 3284 C C . TYR B 1 50 ? -17.375 18.281 19.766 1 98.12 50 TYR B C 1
ATOM 3286 O O . TYR B 1 50 ? -16.75 19.094 20.469 1 98.12 50 TYR B O 1
ATOM 3294 N N . THR B 1 51 ? -17.594 17.047 20.078 1 98.62 51 THR B N 1
ATOM 3295 C CA . THR B 1 51 ? -16.672 16.359 20.984 1 98.62 51 THR B CA 1
ATOM 3296 C C . THR B 1 51 ? -15.453 15.844 20.234 1 98.62 51 THR B C 1
ATOM 3298 O O . THR B 1 51 ? -15.594 15.133 19.25 1 98.62 51 THR B O 1
ATOM 3301 N N . VAL B 1 52 ? -14.281 16.25 20.656 1 98.81 52 VAL B N 1
ATOM 3302 C CA . VAL B 1 52 ? -13.062 15.867 19.953 1 98.81 52 VAL B CA 1
ATOM 3303 C C . VAL B 1 52 ? -12.289 14.844 20.781 1 98.81 52 VAL B C 1
ATOM 3305 O O . VAL B 1 52 ? -11.883 15.125 21.906 1 98.81 52 VAL B O 1
ATOM 3308 N N . LEU B 1 53 ? -12.172 13.633 20.281 1 98.88 53 LEU B N 1
ATOM 3309 C CA . LEU B 1 53 ? -11.305 12.594 20.828 1 98.88 53 LEU B CA 1
ATOM 3310 C C . LEU B 1 53 ? -9.945 12.602 20.156 1 98.88 53 LEU B C 1
ATOM 3312 O O . LEU B 1 53 ? -9.859 12.469 18.922 1 98.88 53 LEU B O 1
ATOM 3316 N N . CYS B 1 54 ? -8.914 12.797 20.906 1 98.81 54 CYS B N 1
ATOM 3317 C CA . CYS B 1 54 ? -7.551 12.828 20.391 1 98.81 54 CYS B CA 1
ATOM 3318 C C . CYS B 1 54 ? -6.805 11.547 20.75 1 98.81 54 CYS B C 1
ATOM 3320 O O . CYS B 1 54 ? -6.699 11.203 21.938 1 98.81 54 CYS B O 1
ATOM 3322 N N . PHE B 1 55 ? -6.332 10.805 19.797 1 98.81 55 PHE B N 1
ATOM 3323 C CA . PHE B 1 55 ? -5.582 9.57 19.984 1 98.81 55 PHE B CA 1
ATOM 3324 C C . PHE B 1 55 ? -4.168 9.703 19.422 1 98.81 55 PHE B C 1
ATOM 3326 O O . PHE B 1 55 ? -3.979 10.078 18.266 1 98.81 55 PHE B O 1
ATOM 3333 N N . ASP B 1 56 ? -3.168 9.469 20.266 1 98.62 56 ASP B N 1
ATOM 3334 C CA . ASP B 1 56 ? -1.776 9.656 19.859 1 98.62 56 ASP B CA 1
ATOM 3335 C C . ASP B 1 56 ? -0.85 8.75 20.672 1 98.62 56 ASP B C 1
ATOM 3337 O O . ASP B 1 56 ? -1.093 8.508 21.859 1 98.62 56 ASP B O 1
ATOM 3341 N N . ILE B 1 57 ? 0.195 8.305 20 1 98.12 57 ILE B N 1
ATOM 3342 C CA . ILE B 1 57 ? 1.135 7.395 20.641 1 98.12 57 ILE B CA 1
ATOM 3343 C C . ILE B 1 57 ? 2.156 8.195 21.453 1 98.12 57 ILE B C 1
ATOM 3345 O O . ILE B 1 57 ? 2.871 7.641 22.281 1 98.12 57 ILE B O 1
ATOM 3349 N N . LEU B 1 58 ? 2.258 9.469 21.25 1 96.12 58 LEU B N 1
ATOM 3350 C CA . LEU B 1 58 ? 3.191 10.375 21.906 1 96.12 58 LEU B CA 1
ATOM 3351 C C . LEU B 1 58 ? 4.633 9.969 21.625 1 96.12 58 LEU B C 1
ATOM 3353 O O . LEU B 1 58 ? 5.434 9.82 22.547 1 96.12 58 LEU B O 1
ATOM 3357 N N . ASP B 1 59 ? 4.91 9.758 20.328 1 92.81 59 ASP B N 1
ATOM 3358 C CA . ASP B 1 59 ? 6.27 9.469 19.891 1 92.81 59 ASP B CA 1
ATOM 3359 C C . ASP B 1 59 ? 7.156 10.703 19.984 1 92.81 59 ASP B C 1
ATOM 3361 O O . ASP B 1 59 ? 6.719 11.75 20.484 1 92.81 59 ASP B O 1
ATOM 3365 N N . TYR B 1 60 ? 8.359 10.695 19.578 1 89.69 60 TYR B N 1
ATOM 3366 C CA . TYR B 1 60 ? 9.406 11.672 19.844 1 89.69 60 TYR B CA 1
ATOM 3367 C C . TYR B 1 60 ? 9.031 13.039 19.281 1 89.69 60 TYR B C 1
ATOM 3369 O O . TYR B 1 60 ? 9.445 14.07 19.812 1 89.69 60 TYR B O 1
ATOM 3377 N N . CYS B 1 61 ? 8.195 13.062 18.203 1 91.81 61 CYS B N 1
ATOM 3378 C CA . CYS B 1 61 ? 7.898 14.32 17.531 1 91.81 61 CYS B CA 1
ATOM 3379 C C . CYS B 1 61 ? 6.582 14.914 18.031 1 91.81 61 CYS B C 1
ATOM 3381 O O . CYS B 1 61 ? 6.07 15.867 17.438 1 91.81 61 CYS B O 1
ATOM 3383 N N . ALA B 1 62 ? 6.008 14.328 19.016 1 93.75 62 ALA B N 1
ATOM 3384 C CA . ALA B 1 62 ? 4.742 14.781 19.594 1 93.75 62 ALA B CA 1
ATOM 3385 C C . ALA B 1 62 ? 4.984 15.625 20.844 1 93.75 62 ALA B C 1
ATOM 3387 O O . ALA B 1 62 ? 6.055 15.562 21.453 1 93.75 62 ALA B O 1
ATOM 3388 N N . SER B 1 63 ? 4.027 16.516 21.125 1 94.69 63 SER B N 1
ATOM 3389 C CA . SER B 1 63 ? 4.012 17.312 22.359 1 94.69 63 SER B CA 1
ATOM 3390 C C . SER B 1 63 ? 2.588 17.547 22.844 1 94.69 63 SER B C 1
ATOM 3392 O O . SER B 1 63 ? 1.739 18.016 22.078 1 94.69 63 SER B O 1
ATOM 3394 N N . LYS B 1 64 ? 2.322 17.281 24.078 1 94.88 64 LYS B N 1
ATOM 3395 C CA . LYS B 1 64 ? 1.012 17.578 24.656 1 94.88 64 LYS B CA 1
ATOM 3396 C C . LYS B 1 64 ? 0.732 19.078 24.672 1 94.88 64 LYS B C 1
ATOM 3398 O O . LYS B 1 64 ? -0.421 19.5 24.781 1 94.88 64 LYS B O 1
ATOM 3403 N N . ARG B 1 65 ? 1.771 19.859 24.484 1 95.5 65 ARG B N 1
ATOM 3404 C CA . ARG B 1 65 ? 1.61 21.312 24.406 1 95.5 65 ARG B CA 1
ATOM 3405 C C . ARG B 1 65 ? 0.83 21.719 23.172 1 95.5 65 ARG B C 1
ATOM 3407 O O . ARG B 1 65 ? 0.307 22.828 23.094 1 95.5 65 ARG B O 1
ATOM 3414 N N . ASN B 1 66 ? 0.779 20.781 22.203 1 95.56 66 ASN B N 1
ATOM 3415 C CA . ASN B 1 66 ? 0.062 21.062 20.969 1 95.56 66 ASN B CA 1
ATOM 3416 C C . ASN B 1 66 ? -1.434 21.234 21.219 1 95.56 66 ASN B C 1
ATOM 3418 O O . ASN B 1 66 ? -2.121 21.906 20.438 1 95.56 66 ASN B O 1
ATOM 3422 N N . PHE B 1 67 ? -1.937 20.625 22.344 1 95.38 67 PHE B N 1
ATOM 3423 C CA . PHE B 1 67 ? -3.359 20.812 22.609 1 95.38 67 PHE B CA 1
ATOM 3424 C C . PHE B 1 67 ? -3.584 21.391 24 1 95.38 67 PHE B C 1
ATOM 3426 O O . PHE B 1 67 ? -4.711 21.422 24.484 1 95.38 67 PHE B O 1
ATOM 3433 N N . GLN B 1 68 ? -2.533 21.891 24.609 1 94.06 68 GLN B N 1
ATOM 3434 C CA . GLN B 1 68 ? -2.605 22.469 25.953 1 94.06 68 GLN B CA 1
ATOM 3435 C C . GLN B 1 68 ? -3.621 23.594 26 1 94.06 68 GLN B C 1
ATOM 3437 O O . GLN B 1 68 ? -4.398 23.703 26.953 1 94.06 68 GLN B O 1
ATOM 3442 N N . PRO B 1 69 ? -3.703 24.469 24.984 1 95.5 69 PRO B N 1
ATOM 3443 C CA . PRO B 1 69 ? -4.637 25.594 25.016 1 95.5 69 PRO B CA 1
ATOM 3444 C C . PRO B 1 69 ? -6.098 25.156 25.109 1 95.5 69 PRO B C 1
ATOM 3446 O O . PRO B 1 69 ? -6.957 25.922 25.531 1 95.5 69 PRO B O 1
ATOM 3449 N N . VAL B 1 70 ? -6.391 23.906 24.734 1 97.19 70 VAL B N 1
ATOM 3450 C CA . VAL B 1 70 ? -7.785 23.484 24.656 1 97.19 70 VAL B CA 1
ATOM 3451 C C . VAL B 1 70 ? -8.008 22.297 25.594 1 97.19 70 VAL B C 1
ATOM 3453 O O . VAL B 1 70 ? -9.109 21.734 25.656 1 97.19 70 VAL B O 1
ATOM 3456 N N . GLU B 1 71 ? -7.039 21.906 26.312 1 96.88 71 GLU B N 1
ATOM 3457 C CA . GLU B 1 71 ? -7.09 20.703 27.141 1 96.88 71 GLU B CA 1
ATOM 3458 C C . GLU B 1 71 ? -8.141 20.844 28.25 1 96.88 71 GLU B C 1
ATOM 3460 O O . GLU B 1 71 ? -8.695 19.844 28.703 1 96.88 71 GLU B O 1
ATOM 3465 N N . HIS B 1 72 ? -8.484 22.078 28.641 1 96.88 72 HIS B N 1
ATOM 3466 C CA . HIS B 1 72 ? -9.398 22.344 29.75 1 96.88 72 HIS B CA 1
ATOM 3467 C C . HIS B 1 72 ? -10.852 22.219 29.312 1 96.88 72 HIS B C 1
ATOM 3469 O O . HIS B 1 72 ? -11.758 22.172 30.141 1 96.88 72 HIS B O 1
ATOM 3475 N N . LEU B 1 73 ? -11.094 22.203 28.047 1 98 73 LEU B N 1
ATOM 3476 C CA . LEU B 1 73 ? -12.461 22.172 27.531 1 98 73 LEU B CA 1
ATOM 3477 C C . LEU B 1 73 ? -13.102 20.812 27.797 1 98 73 LEU B C 1
ATOM 3479 O O . LEU B 1 73 ? -12.469 19.781 27.609 1 98 73 LEU B O 1
ATOM 3483 N N . PRO B 1 74 ? -14.344 20.781 28.188 1 97.88 74 PRO B N 1
ATOM 3484 C CA . PRO B 1 74 ? -15.008 19.531 28.594 1 97.88 74 PRO B CA 1
ATOM 3485 C C . PRO B 1 74 ? -15.258 18.594 27.422 1 97.88 74 PRO B C 1
ATOM 3487 O O . PRO B 1 74 ? -15.445 17.391 27.609 1 97.88 74 PRO B O 1
ATOM 3490 N N . ASN B 1 75 ? -15.312 19.172 26.203 1 98.38 75 ASN B N 1
ATOM 3491 C CA . ASN B 1 75 ? -15.594 18.359 25.031 1 98.38 75 ASN B CA 1
ATOM 3492 C C . ASN B 1 75 ? -14.312 17.906 24.344 1 98.38 75 ASN B C 1
ATOM 3494 O O . ASN B 1 75 ? -14.336 17.547 23.156 1 98.38 75 ASN B O 1
ATOM 3498 N N . PHE B 1 76 ? -13.203 17.984 25.047 1 98.69 76 PHE B N 1
ATOM 3499 C CA . PHE B 1 76 ? -11.938 17.453 24.578 1 98.69 76 PHE B CA 1
ATOM 3500 C C . PHE B 1 76 ? -11.492 16.266 25.438 1 98.69 76 PHE B C 1
ATOM 3502 O O . PHE B 1 76 ? -11.516 16.359 26.672 1 98.69 76 PHE B O 1
ATOM 3509 N N . HIS B 1 77 ? -11.094 15.164 24.812 1 98.56 77 HIS B N 1
ATOM 3510 C CA . HIS B 1 77 ? -10.578 13.992 25.5 1 98.56 77 HIS B CA 1
ATOM 3511 C C . HIS B 1 77 ? -9.32 13.453 24.812 1 98.56 77 HIS B C 1
ATOM 3513 O O . HIS B 1 77 ? -9.305 13.266 23.594 1 98.56 77 HIS B O 1
ATOM 3519 N N . PHE B 1 78 ? -8.289 13.234 25.578 1 98.56 78 PHE B N 1
ATOM 3520 C CA . PHE B 1 78 ? -7.039 12.688 25.047 1 98.56 78 PHE B CA 1
ATOM 3521 C C . PHE B 1 78 ? -6.855 11.242 25.469 1 98.56 78 PHE B C 1
ATOM 3523 O O . PHE B 1 78 ? -7.016 10.906 26.641 1 98.56 78 PHE B O 1
ATOM 3530 N N . PHE B 1 79 ? -6.477 10.375 24.562 1 98.5 79 PHE B N 1
ATOM 3531 C CA . PHE B 1 79 ? -6.219 8.953 24.781 1 98.5 79 PHE B CA 1
ATOM 3532 C C . PHE B 1 79 ? -4.855 8.562 24.219 1 98.5 79 PHE B C 1
ATOM 3534 O O . PHE B 1 79 ? -4.684 8.445 23 1 98.5 79 PHE B O 1
ATOM 3541 N N . PRO B 1 80 ? -3.857 8.328 25.062 1 98.19 80 PRO B N 1
ATOM 3542 C CA . PRO B 1 80 ? -2.576 7.82 24.562 1 98.19 80 PRO B CA 1
ATOM 3543 C C . PRO B 1 80 ? -2.652 6.359 24.109 1 98.19 80 PRO B C 1
ATOM 3545 O O . PRO B 1 80 ? -3.303 5.543 24.766 1 98.19 80 PRO B O 1
ATOM 3548 N N . GLY B 1 81 ? -2.055 6.051 22.953 1 98.25 81 GLY B N 1
ATOM 3549 C CA . GLY B 1 81 ? -2.047 4.664 22.516 1 98.25 81 GLY B CA 1
ATOM 3550 C C . GLY B 1 81 ? -1.406 4.469 21.156 1 98.25 81 GLY B C 1
ATOM 3551 O O . GLY B 1 81 ? -1.117 5.438 20.453 1 98.25 81 GLY B O 1
ATOM 3552 N N . ASP B 1 82 ? -1.165 3.219 20.875 1 98.56 82 ASP B N 1
ATOM 3553 C CA . ASP B 1 82 ? -0.612 2.768 19.594 1 98.56 82 ASP B CA 1
ATOM 3554 C C . ASP B 1 82 ? -1.717 2.287 18.656 1 98.56 82 ASP B C 1
ATOM 3556 O O . ASP B 1 82 ? -2.504 1.408 19.016 1 98.56 82 ASP B O 1
ATOM 3560 N N . LEU B 1 83 ? -1.772 2.877 17.484 1 98.56 83 LEU B N 1
ATOM 3561 C CA . LEU B 1 83 ? -2.791 2.496 16.516 1 98.56 83 LEU B CA 1
ATOM 3562 C C . LEU B 1 83 ? -2.686 1.016 16.172 1 98.56 83 LEU B C 1
ATOM 3564 O O . LEU B 1 83 ? -3.654 0.411 15.711 1 98.56 83 LEU B O 1
ATOM 3568 N N . CYS B 1 84 ? -1.498 0.442 16.359 1 98.19 84 CYS B N 1
ATOM 3569 C CA . CYS B 1 84 ? -1.301 -0.961 16.016 1 98.19 84 CYS B CA 1
ATOM 3570 C C . CYS B 1 84 ? -1.828 -1.874 17.109 1 98.19 84 CYS B C 1
ATOM 3572 O O . CYS B 1 84 ? -1.823 -3.098 16.969 1 98.19 84 CYS B O 1
ATOM 3574 N N . ASP B 1 85 ? -2.244 -1.28 18.219 1 98.31 85 ASP B N 1
ATOM 3575 C CA . ASP B 1 85 ? -2.955 -2.023 19.266 1 98.31 85 ASP B CA 1
ATOM 3576 C C . ASP B 1 85 ? -4.445 -2.121 18.938 1 98.31 85 ASP B C 1
ATOM 3578 O O . ASP B 1 85 ? -5.238 -1.29 19.391 1 98.31 85 ASP B O 1
ATOM 3582 N N . ARG B 1 86 ? -4.797 -3.17 18.312 1 98 86 ARG B N 1
ATOM 3583 C CA . ARG B 1 86 ? -6.152 -3.352 17.812 1 98 86 ARG B CA 1
ATOM 3584 C C . ARG B 1 86 ? -7.18 -3.24 18.922 1 98 86 ARG B C 1
ATOM 3586 O O . ARG B 1 86 ? -8.227 -2.617 18.75 1 98 86 ARG B O 1
ATOM 3593 N N . ASP B 1 87 ? -6.918 -3.818 20.016 1 98.06 87 ASP B N 1
ATOM 3594 C CA . ASP B 1 87 ? -7.867 -3.83 21.141 1 98.06 87 ASP B CA 1
ATOM 3595 C C . ASP B 1 87 ? -8.102 -2.422 21.672 1 98.06 87 ASP B C 1
ATOM 3597 O O . ASP B 1 87 ? -9.234 -2.043 21.969 1 98.06 87 ASP B O 1
ATOM 3601 N N . ARG B 1 88 ? -7.047 -1.714 21.781 1 98 88 ARG B N 1
ATOM 3602 C CA . ARG B 1 88 ? -7.152 -0.355 22.297 1 98 88 ARG B CA 1
ATOM 3603 C C . ARG B 1 88 ? -7.945 0.538 21.359 1 98 88 ARG B C 1
ATOM 3605 O O . ARG B 1 88 ? -8.766 1.346 21.797 1 98 88 ARG B O 1
ATOM 3612 N N . VAL B 1 89 ? -7.715 0.413 20.094 1 98.75 89 VAL B N 1
ATOM 3613 C CA . VAL B 1 89 ? -8.414 1.218 19.109 1 98.75 89 VAL B CA 1
ATOM 3614 C C . VAL B 1 89 ? -9.891 0.838 19.078 1 98.75 89 VAL B C 1
ATOM 3616 O O . VAL B 1 89 ? -10.766 1.712 19.047 1 98.75 89 VAL B O 1
ATOM 3619 N N . THR B 1 90 ? -10.148 -0.456 19.078 1 98.19 90 THR B N 1
ATOM 3620 C CA . THR B 1 90 ? -11.531 -0.94 19.078 1 98.19 90 THR B CA 1
ATOM 3621 C C . THR B 1 90 ? -12.289 -0.442 20.297 1 98.19 90 THR B C 1
ATOM 3623 O O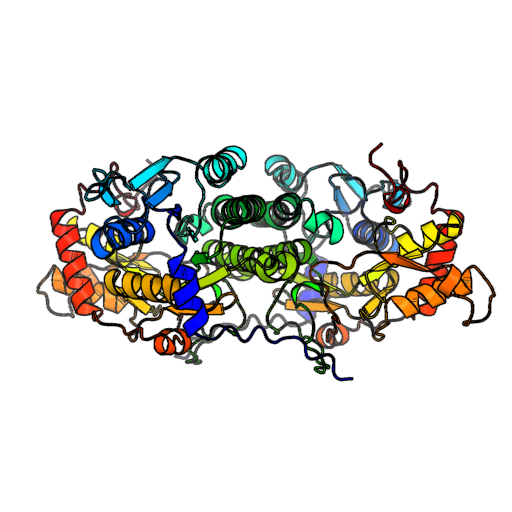 . THR B 1 90 ? -13.461 -0.069 20.203 1 98.19 90 THR B O 1
ATOM 3626 N N . ALA B 1 91 ? -11.633 -0.456 21.438 1 98.12 91 ALA B N 1
ATOM 3627 C CA . ALA B 1 91 ? -12.25 -0.02 22.688 1 98.12 91 ALA B CA 1
ATOM 3628 C C . ALA B 1 91 ? -12.703 1.434 22.594 1 98.12 91 ALA B C 1
ATOM 3630 O O . ALA B 1 91 ? -13.727 1.809 23.172 1 98.12 91 ALA B O 1
ATOM 3631 N N . LEU B 1 92 ? -11.961 2.264 21.906 1 98.19 92 LEU B N 1
ATOM 3632 C CA . LEU B 1 92 ? -12.312 3.672 21.75 1 98.19 92 LEU B CA 1
ATOM 3633 C C . LEU B 1 92 ? -13.648 3.82 21.031 1 98.19 92 LEU B C 1
ATOM 3635 O O . LEU B 1 92 ? -14.477 4.645 21.422 1 98.19 92 LEU B O 1
ATOM 3639 N N . PHE B 1 93 ? -13.875 3.023 19.984 1 98.5 93 PHE B N 1
ATOM 3640 C CA . PHE B 1 93 ? -15.102 3.078 19.203 1 98.5 93 PHE B CA 1
ATOM 3641 C C . PHE B 1 93 ? -16.266 2.463 19.969 1 98.5 93 PHE B C 1
ATOM 3643 O O . PHE B 1 93 ? -17.422 2.742 19.688 1 98.5 93 PHE B O 1
ATOM 3650 N N . GLN B 1 94 ? -15.953 1.578 20.922 1 97.75 94 GLN B N 1
ATOM 3651 C CA . GLN B 1 94 ? -16.984 0.991 21.781 1 97.75 94 GLN B CA 1
ATOM 3652 C C . GLN B 1 94 ? -17.391 1.957 22.875 1 97.75 94 GLN B C 1
ATOM 3654 O O . GLN B 1 94 ? -18.562 1.974 23.297 1 97.75 94 GLN B O 1
ATOM 3659 N N . GLN B 1 95 ? -16.484 2.732 23.328 1 97.94 95 GLN B N 1
ATOM 3660 C CA . GLN B 1 95 ? -16.719 3.664 24.422 1 97.94 95 GLN B CA 1
ATOM 3661 C C . GLN B 1 95 ? -17.438 4.922 23.938 1 97.94 95 GLN B C 1
ATOM 3663 O O . GLN B 1 95 ? -18.219 5.516 24.672 1 97.94 95 GLN B O 1
ATOM 3668 N N . PHE B 1 96 ? -17.125 5.359 22.734 1 98.25 96 PHE B N 1
ATOM 3669 C CA . PHE B 1 96 ? -17.672 6.586 22.188 1 98.25 96 PHE B CA 1
ATOM 3670 C C . PHE B 1 96 ? -18.359 6.309 20.844 1 98.25 96 PHE B C 1
ATOM 3672 O O . PHE B 1 96 ? -17.891 5.496 20.062 1 98.25 96 PHE B O 1
ATOM 3679 N N . LYS B 1 97 ? -19.469 6.93 20.609 1 98.12 97 LYS B N 1
ATOM 3680 C CA . LYS B 1 97 ? -20.062 6.918 19.281 1 98.12 97 LYS B CA 1
ATOM 3681 C C . LYS B 1 97 ? -19.344 7.879 18.344 1 98.12 97 LYS B C 1
ATOM 3683 O O . LYS B 1 97 ? -19.766 9.023 18.156 1 98.12 97 LYS B O 1
ATOM 3688 N N . VAL B 1 98 ? -18.391 7.422 17.703 1 98.75 98 VAL B N 1
ATOM 3689 C CA . VAL B 1 98 ? -17.578 8.242 16.812 1 98.75 98 VAL B CA 1
ATOM 3690 C C . VAL B 1 98 ? -18.297 8.422 15.477 1 98.75 98 VAL B C 1
ATOM 3692 O O . VAL B 1 98 ? -18.656 7.438 14.82 1 98.75 98 VAL B O 1
ATOM 3695 N N . ASP B 1 99 ? -18.484 9.656 15.086 1 98.62 99 ASP B N 1
ATOM 3696 C CA . ASP B 1 99 ? -19.188 9.961 13.844 1 98.62 99 ASP B CA 1
ATOM 3697 C C . ASP B 1 99 ? -18.203 10.25 12.711 1 98.62 99 ASP B C 1
ATOM 3699 O O . ASP B 1 99 ? -18.516 10.008 11.539 1 98.62 99 ASP B O 1
ATOM 3703 N N . ALA B 1 100 ? -17.062 10.844 13.039 1 98.75 100 ALA B N 1
ATOM 3704 C CA . ALA B 1 100 ? -16.062 11.219 12.039 1 98.75 100 ALA B CA 1
ATOM 3705 C C . ALA B 1 100 ? -14.656 10.914 12.539 1 98.75 100 ALA B C 1
ATOM 3707 O O . ALA B 1 100 ? -14.391 10.969 13.742 1 98.75 100 ALA B O 1
ATOM 3708 N N . VAL B 1 101 ? -13.828 10.531 11.617 1 98.94 101 VAL B N 1
ATOM 3709 C CA . VAL B 1 101 ? -12.422 10.289 11.898 1 98.94 101 VAL B CA 1
ATOM 3710 C C . VAL B 1 101 ? -11.562 11.164 10.977 1 98.94 101 VAL B C 1
ATOM 3712 O O . VAL B 1 101 ? -11.797 11.227 9.773 1 98.94 101 VAL B O 1
ATOM 3715 N N . VAL B 1 102 ? -10.664 11.898 11.492 1 98.94 102 VAL B N 1
ATOM 3716 C CA . VAL B 1 102 ? -9.602 12.562 10.75 1 98.94 102 VAL B CA 1
ATOM 3717 C C . VAL B 1 102 ? -8.25 11.992 11.156 1 98.94 102 VAL B C 1
ATOM 3719 O O . VAL B 1 102 ? -7.789 12.211 12.281 1 98.94 102 VAL B O 1
ATOM 3722 N N . HIS B 1 103 ? -7.59 11.281 10.266 1 98.94 103 HIS B N 1
ATOM 3723 C CA . HIS B 1 103 ? -6.461 10.406 10.578 1 98.94 103 HIS B CA 1
ATOM 3724 C C . HIS B 1 103 ? -5.145 11.047 10.148 1 98.94 103 HIS B C 1
ATOM 3726 O O . HIS B 1 103 ? -4.676 10.812 9.031 1 98.94 103 HIS B O 1
ATOM 3732 N N . PHE B 1 104 ? -4.457 11.711 11.102 1 98.88 104 PHE B N 1
ATOM 3733 C CA . PHE B 1 104 ? -3.176 12.359 10.852 1 98.88 104 PHE B CA 1
ATOM 3734 C C . PHE B 1 104 ? -2.021 11.453 11.273 1 98.88 104 PHE B C 1
ATOM 3736 O O . PHE B 1 104 ? -0.879 11.664 10.859 1 98.88 104 PHE B O 1
ATOM 3743 N N . ALA B 1 105 ? -2.26 10.5 12.164 1 98.81 105 ALA B N 1
ATOM 3744 C CA . ALA B 1 105 ? -1.188 9.734 12.797 1 98.81 105 ALA B CA 1
ATOM 3745 C C . ALA B 1 105 ? -0.334 9.023 11.75 1 98.81 105 ALA B C 1
ATOM 3747 O O . ALA B 1 105 ? -0.859 8.312 10.891 1 98.81 105 ALA B O 1
ATOM 3748 N N . ALA B 1 106 ? 0.922 9.234 11.781 1 98.62 106 ALA B N 1
ATOM 3749 C CA . ALA B 1 106 ? 1.887 8.602 10.883 1 98.62 106 ALA B CA 1
ATOM 3750 C C . ALA B 1 106 ? 3.318 8.914 11.312 1 98.62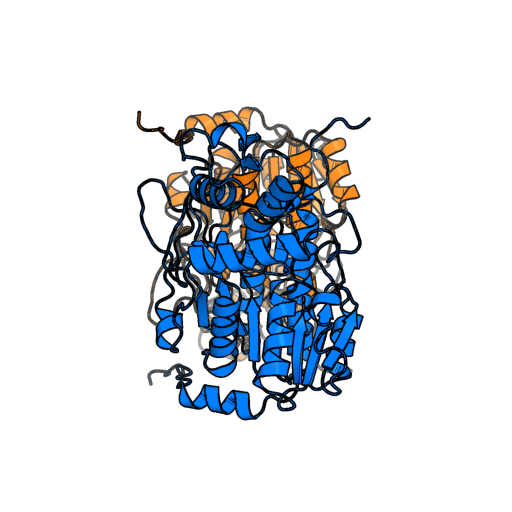 106 ALA B C 1
ATOM 3752 O O . ALA B 1 106 ? 3.582 9.961 11.906 1 98.62 106 ALA B O 1
ATOM 3753 N N . ASN B 1 107 ? 4.227 7.949 11.062 1 97.69 107 ASN B N 1
ATOM 3754 C CA . ASN B 1 107 ? 5.625 8.336 10.914 1 97.69 107 ASN B CA 1
ATOM 3755 C C . ASN B 1 107 ? 5.859 9.102 9.617 1 97.69 107 ASN B C 1
ATOM 3757 O O . ASN B 1 107 ? 5.438 8.656 8.547 1 97.69 107 ASN B O 1
ATOM 3761 N N . SER B 1 108 ? 6.508 10.25 9.703 1 95.88 108 SER B N 1
ATOM 3762 C CA . SER B 1 108 ? 6.465 11.102 8.523 1 95.88 108 SER B CA 1
ATOM 3763 C C . SER B 1 108 ? 7.863 11.508 8.078 1 95.88 108 SER B C 1
ATOM 3765 O O . SER B 1 108 ? 8.031 12.164 7.047 1 95.88 108 SER B O 1
ATOM 3767 N N . HIS B 1 109 ? 8.906 11.141 8.859 1 94.44 109 HIS B N 1
ATOM 3768 C CA . HIS B 1 109 ? 10.25 11.633 8.57 1 94.44 109 HIS B CA 1
ATOM 3769 C C . HIS B 1 109 ? 10.938 10.766 7.523 1 94.44 109 HIS B C 1
ATOM 3771 O O . HIS B 1 109 ? 11.414 9.672 7.836 1 94.44 109 HIS B O 1
ATOM 3777 N N . VAL B 1 110 ? 11.172 11.32 6.375 1 93.44 110 VAL B N 1
ATOM 3778 C CA . VAL B 1 110 ? 11.695 10.578 5.234 1 93.44 110 VAL B CA 1
ATOM 3779 C C . VAL B 1 110 ? 13.062 10 5.574 1 93.44 110 VAL B C 1
ATOM 3781 O O . VAL B 1 110 ? 13.328 8.82 5.336 1 93.44 110 VAL B O 1
ATOM 3784 N N . ASP B 1 111 ? 13.961 10.789 6.164 1 91.81 111 ASP B N 1
ATOM 3785 C CA . ASP B 1 111 ? 15.312 10.32 6.465 1 91.81 111 ASP B CA 1
ATOM 3786 C C . ASP B 1 111 ? 15.281 9.117 7.406 1 91.81 111 ASP B C 1
ATOM 3788 O O . ASP B 1 111 ? 16.062 8.18 7.238 1 91.81 111 ASP B O 1
ATOM 3792 N N . GLN B 1 112 ? 14.375 9.211 8.352 1 93.56 112 GLN B N 1
ATOM 3793 C CA . GLN B 1 112 ? 14.242 8.094 9.281 1 93.56 112 GLN B CA 1
ATOM 3794 C C . GLN B 1 112 ? 13.695 6.855 8.578 1 93.56 112 GLN B C 1
ATOM 3796 O O . GLN B 1 112 ? 14.016 5.727 8.961 1 93.56 112 GLN B O 1
ATOM 3801 N N . SER B 1 113 ? 12.891 7.055 7.562 1 96.75 113 SER B N 1
ATOM 3802 C CA . SER B 1 113 ? 12.305 5.934 6.84 1 96.75 113 SER B CA 1
ATOM 3803 C C . SER B 1 113 ? 13.367 5.148 6.074 1 96.75 113 SER B C 1
ATOM 3805 O O . SER B 1 113 ? 13.172 3.975 5.754 1 96.75 113 SER B O 1
ATOM 3807 N N . LEU B 1 114 ? 14.477 5.773 5.738 1 95.38 114 LEU B N 1
ATOM 3808 C CA . LEU B 1 114 ? 15.57 5.117 5.031 1 95.38 114 LEU B CA 1
ATOM 3809 C C . LEU B 1 114 ? 16.391 4.258 5.984 1 95.38 114 LEU B C 1
ATOM 3811 O O . LEU B 1 114 ? 17.016 3.285 5.562 1 95.38 114 LEU B O 1
ATOM 3815 N N . VAL B 1 115 ? 16.312 4.629 7.285 1 94.62 115 VAL B N 1
ATOM 3816 C CA . VAL B 1 115 ? 17.094 3.941 8.305 1 94.62 115 VAL B CA 1
ATOM 3817 C C . VAL B 1 115 ? 16.281 2.805 8.906 1 94.62 115 VAL B C 1
ATOM 3819 O O . VAL B 1 115 ? 16.797 1.71 9.141 1 94.62 115 VAL B O 1
ATOM 3822 N N . ASN B 1 116 ? 15.047 3.076 9.172 1 95.81 116 ASN B N 1
ATOM 3823 C CA . ASN B 1 116 ? 14.141 2.104 9.766 1 95.81 116 ASN B CA 1
ATOM 3824 C C . ASN B 1 116 ? 12.836 1.995 8.969 1 95.81 116 ASN B C 1
ATOM 3826 O O . ASN B 1 116 ? 11.766 2.295 9.492 1 95.81 116 ASN B O 1
ATOM 3830 N N . PRO B 1 117 ? 12.93 1.421 7.812 1 98 117 PRO B N 1
ATOM 3831 C CA . PRO B 1 117 ? 11.766 1.448 6.922 1 98 117 PRO B CA 1
ATOM 3832 C C . PRO B 1 117 ? 10.602 0.622 7.449 1 98 117 PRO B C 1
ATOM 3834 O O . PRO B 1 117 ? 9.438 0.997 7.258 1 98 117 PRO B O 1
ATOM 3837 N N . LEU B 1 118 ? 10.852 -0.454 8.18 1 98.44 118 LEU B N 1
ATOM 3838 C CA . LEU B 1 118 ? 9.797 -1.354 8.641 1 98.44 118 LEU B CA 1
ATOM 3839 C C . LEU B 1 118 ? 8.883 -0.649 9.633 1 98.44 118 LEU B C 1
ATOM 3841 O O . LEU B 1 118 ? 7.68 -0.934 9.688 1 98.44 118 LEU B O 1
ATOM 3845 N N . SER B 1 119 ? 9.438 0.265 10.445 1 97.81 119 SER B N 1
ATOM 3846 C CA . SER B 1 119 ? 8.625 0.995 11.414 1 97.81 119 SER B CA 1
ATOM 3847 C C . SER B 1 119 ? 7.566 1.847 10.719 1 97.81 119 SER B C 1
ATOM 3849 O O . SER B 1 119 ? 6.484 2.074 11.266 1 97.81 119 SER B O 1
ATOM 3851 N N . PHE B 1 120 ? 7.816 2.311 9.523 1 98.62 120 PHE B N 1
ATOM 3852 C CA . PHE B 1 120 ? 6.871 3.117 8.758 1 98.62 120 PHE B CA 1
ATOM 3853 C C . PHE B 1 120 ? 5.723 2.26 8.242 1 98.62 120 PHE B C 1
ATOM 3855 O O . PHE B 1 120 ? 4.566 2.697 8.234 1 98.62 120 PHE B O 1
ATOM 3862 N N . THR B 1 121 ? 6.02 1.031 7.797 1 98.75 121 THR B N 1
ATOM 3863 C CA . THR B 1 121 ? 4.957 0.109 7.406 1 98.75 121 THR B CA 1
ATOM 3864 C C . THR B 1 121 ? 4.07 -0.229 8.602 1 98.75 121 THR B C 1
ATOM 3866 O O . THR B 1 121 ? 2.844 -0.27 8.484 1 98.75 121 THR B O 1
ATOM 3869 N N . ARG B 1 122 ? 4.68 -0.48 9.719 1 98.44 122 ARG B N 1
ATOM 3870 C CA . ARG B 1 122 ? 3.906 -0.788 10.914 1 98.44 122 ARG B CA 1
ATOM 3871 C C . ARG B 1 122 ? 2.965 0.358 11.273 1 98.44 122 ARG B C 1
ATOM 3873 O O . ARG B 1 122 ? 1.758 0.154 11.414 1 98.44 122 ARG B O 1
ATOM 3880 N N . SER B 1 123 ? 3.492 1.552 11.367 1 98.38 123 SER B N 1
ATOM 3881 C CA . SER B 1 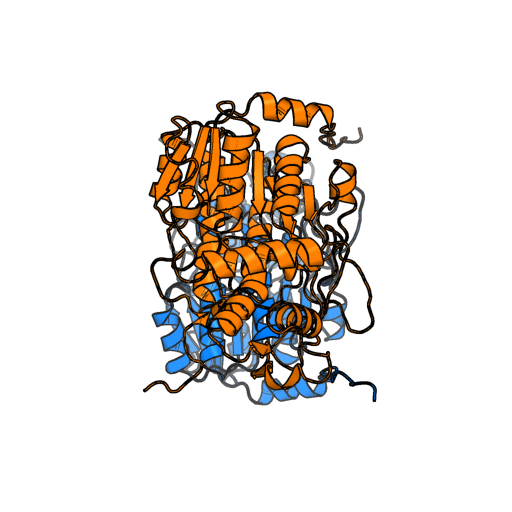123 ? 2.713 2.695 11.836 1 98.38 123 SER B CA 1
ATOM 3882 C C . SER B 1 123 ? 1.721 3.156 10.773 1 98.38 123 SER B C 1
ATOM 3884 O O . SER B 1 123 ? 0.525 3.285 11.047 1 98.38 123 SER B O 1
ATOM 3886 N N . ASN B 1 124 ? 2.205 3.361 9.547 1 98.88 124 ASN B N 1
ATOM 3887 C CA . ASN B 1 124 ? 1.417 4.066 8.539 1 98.88 124 ASN B CA 1
ATOM 3888 C C . ASN B 1 124 ? 0.462 3.121 7.816 1 98.88 124 ASN B C 1
ATOM 3890 O O . ASN B 1 124 ? -0.613 3.535 7.379 1 98.88 124 ASN B O 1
ATOM 3894 N N . VAL B 1 125 ? 0.878 1.846 7.629 1 98.94 125 VAL B N 1
ATOM 3895 C CA . VAL B 1 125 ? 0.029 0.918 6.891 1 98.94 125 VAL B CA 1
ATOM 3896 C C . VAL B 1 125 ? -0.818 0.104 7.867 1 98.94 125 VAL B C 1
ATOM 3898 O O . VAL B 1 125 ? -2.049 0.193 7.855 1 98.94 125 VAL B O 1
ATOM 3901 N N . THR B 1 126 ? -0.155 -0.619 8.781 1 98.81 126 THR B N 1
ATOM 3902 C CA . THR B 1 126 ? -0.874 -1.47 9.727 1 98.81 126 THR B CA 1
ATOM 3903 C C . THR B 1 126 ? -1.737 -0.629 10.664 1 98.81 126 THR B C 1
ATOM 3905 O O . THR B 1 126 ? -2.9 -0.956 10.898 1 98.81 126 THR B O 1
ATOM 3908 N N . GLY B 1 127 ? -1.161 0.457 11.195 1 98.88 127 GLY B N 1
ATOM 3909 C CA . GLY B 1 127 ? -1.933 1.33 12.062 1 98.88 127 GLY B CA 1
ATOM 3910 C C . GLY B 1 127 ? -3.182 1.882 11.398 1 98.88 127 GLY B C 1
ATOM 3911 O O . GLY B 1 127 ? -4.258 1.886 12 1 98.88 127 GLY B O 1
ATOM 3912 N N . THR B 1 128 ? -3.057 2.34 10.148 1 98.94 128 THR B N 1
ATOM 3913 C CA . THR B 1 128 ? -4.199 2.85 9.398 1 98.94 128 THR B CA 1
ATOM 3914 C C . THR B 1 128 ? -5.234 1.752 9.18 1 98.94 128 THR B C 1
ATOM 3916 O O . THR B 1 128 ? -6.438 1.991 9.305 1 98.94 128 THR B O 1
ATOM 3919 N N . HIS B 1 129 ? -4.77 0.561 8.852 1 98.94 129 HIS B N 1
ATOM 3920 C CA . HIS B 1 129 ? -5.688 -0.544 8.602 1 98.94 129 HIS B CA 1
ATOM 3921 C C . HIS B 1 129 ? -6.48 -0.892 9.859 1 98.94 129 HIS B C 1
ATOM 3923 O O . HIS B 1 129 ? -7.684 -1.155 9.789 1 98.94 129 HIS B O 1
ATOM 3929 N N . VAL B 1 130 ? -5.82 -0.93 10.984 1 98.88 130 VAL B N 1
ATOM 3930 C CA . VAL B 1 130 ? -6.48 -1.205 12.258 1 98.88 130 VAL B CA 1
ATOM 3931 C C . VAL B 1 130 ? -7.578 -0.173 12.5 1 98.88 130 VAL B C 1
ATOM 3933 O O . VAL B 1 130 ? -8.695 -0.526 12.883 1 98.88 130 VAL B O 1
ATOM 3936 N N . LEU B 1 131 ? -7.23 1.063 12.25 1 98.94 131 LEU B N 1
ATOM 3937 C CA . LEU B 1 131 ? -8.18 2.148 12.445 1 98.94 131 LEU B CA 1
ATOM 3938 C C . LEU B 1 131 ? -9.383 1.994 11.516 1 98.94 131 LEU B C 1
ATOM 3940 O O . LEU B 1 131 ? -10.531 2.154 11.945 1 98.94 131 LEU B O 1
ATOM 3944 N N . LEU B 1 132 ? -9.141 1.693 10.258 1 98.88 132 LEU B N 1
ATOM 3945 C CA . LEU B 1 132 ? -10.195 1.485 9.273 1 98.88 132 LEU B CA 1
ATOM 3946 C C . LEU B 1 132 ? -11.109 0.341 9.688 1 98.88 132 LEU B C 1
ATOM 3948 O O . LEU B 1 132 ? -12.336 0.467 9.625 1 98.88 132 LEU B O 1
ATOM 3952 N N . GLU B 1 133 ? -10.516 -0.73 10.094 1 98.69 133 GLU B N 1
ATOM 3953 C CA . GLU B 1 133 ? -11.289 -1.905 10.492 1 98.69 133 GLU B CA 1
ATOM 3954 C C . GLU B 1 133 ? -12.141 -1.619 11.727 1 98.69 133 GLU B C 1
ATOM 3956 O O . GLU B 1 133 ? -13.297 -2.027 11.789 1 98.69 133 GLU B O 1
ATOM 3961 N N . ALA B 1 134 ? -11.562 -0.923 12.719 1 98.75 134 ALA B N 1
ATOM 3962 C CA . ALA B 1 134 ? -12.312 -0.56 13.922 1 98.75 134 ALA B CA 1
ATOM 3963 C C . ALA B 1 134 ? -13.5 0.339 13.57 1 98.75 134 ALA B C 1
ATOM 3965 O O . ALA B 1 134 ? -14.602 0.149 14.086 1 98.75 134 ALA B O 1
ATOM 3966 N N . ALA B 1 135 ? -13.266 1.307 12.727 1 98.88 135 ALA B N 1
ATOM 3967 C CA . ALA B 1 135 ? -14.32 2.209 12.281 1 98.88 135 ALA B CA 1
ATOM 3968 C C . ALA B 1 135 ? -15.414 1.445 11.547 1 98.88 135 ALA B C 1
ATOM 3970 O O . ALA B 1 135 ? -16.609 1.684 11.773 1 98.88 135 ALA B O 1
ATOM 3971 N N . ARG B 1 136 ? -15 0.548 10.641 1 98.5 136 ARG B N 1
ATOM 3972 C CA . ARG B 1 136 ? -15.953 -0.267 9.891 1 98.5 136 ARG B CA 1
ATOM 3973 C C . ARG B 1 136 ? -16.844 -1.072 10.828 1 98.5 136 ARG B C 1
ATOM 3975 O O . ARG B 1 136 ? -18.062 -1.084 10.672 1 98.5 136 ARG B O 1
ATOM 3982 N N . GLN B 1 137 ? -16.234 -1.699 11.766 1 98 137 GLN B N 1
ATOM 3983 C CA . GLN B 1 137 ? -16.953 -2.578 12.68 1 98 137 GLN B CA 1
ATOM 3984 C C . GLN B 1 137 ? -17.906 -1.784 13.57 1 98 137 GLN B C 1
ATOM 3986 O O . GLN B 1 137 ? -18.984 -2.271 13.93 1 98 137 GLN B O 1
ATOM 3991 N N . ALA B 1 138 ? -17.484 -0.571 13.938 1 98.06 138 ALA B N 1
ATOM 3992 C CA . ALA B 1 138 ? -18.344 0.27 14.766 1 98.06 138 ALA B CA 1
ATOM 3993 C C . ALA B 1 138 ? -19.609 0.655 14.023 1 98.06 138 ALA B C 1
ATOM 3995 O O . ALA B 1 138 ? -20.688 0.781 14.625 1 98.06 138 ALA B O 1
ATOM 3996 N N . GLY B 1 139 ? -19.5 0.965 12.719 1 97.56 139 GLY B N 1
ATOM 3997 C CA . GLY B 1 139 ? -20.656 1.218 11.867 1 97.56 139 GLY B CA 1
ATOM 3998 C C . GLY B 1 139 ? -21.25 2.594 12.07 1 97.56 139 GLY B C 1
ATOM 3999 O O . GLY B 1 139 ? -22.344 2.887 11.555 1 97.56 139 GLY B O 1
ATOM 4000 N N . THR B 1 140 ? -20.547 3.422 12.82 1 97.81 140 THR B N 1
ATOM 4001 C CA . THR B 1 140 ? -21.141 4.715 13.172 1 97.81 140 THR B CA 1
ATOM 4002 C C . THR B 1 140 ? -20.484 5.836 12.375 1 97.81 140 THR B C 1
ATOM 4004 O O . THR B 1 140 ? -21 6.953 12.328 1 97.81 140 THR B O 1
ATOM 4007 N N . VAL B 1 141 ? -19.344 5.547 11.75 1 98.25 141 VAL B N 1
ATOM 4008 C CA . VAL B 1 141 ? -18.562 6.586 11.102 1 98.25 141 VAL B CA 1
ATOM 4009 C C . VAL B 1 141 ? -19.203 6.98 9.773 1 98.25 141 VAL B C 1
ATOM 4011 O O . VAL B 1 141 ? -19.375 6.141 8.891 1 98.25 141 VAL B O 1
ATOM 4014 N N . ILE B 1 142 ? -19.5 8.211 9.609 1 97.38 142 ILE B N 1
ATOM 4015 C CA . ILE B 1 142 ? -20.156 8.672 8.391 1 97.38 142 ILE B CA 1
ATOM 4016 C C . ILE B 1 142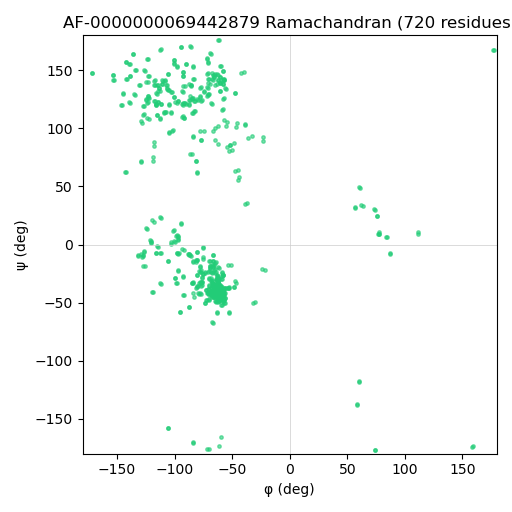 ? -19.203 9.555 7.59 1 97.38 142 ILE B C 1
ATOM 4018 O O . ILE B 1 142 ? -19.547 9.992 6.484 1 97.38 142 ILE B O 1
ATOM 4022 N N . ARG B 1 143 ? -18.016 9.883 8.188 1 97.94 143 ARG B N 1
ATOM 4023 C CA . ARG B 1 143 ? -16.969 10.648 7.535 1 97.94 143 ARG B CA 1
ATOM 4024 C C . ARG B 1 143 ? -15.586 10.188 8.008 1 97.94 143 ARG B C 1
ATOM 4026 O O . ARG B 1 143 ? -15.305 10.188 9.203 1 97.94 143 ARG B O 1
ATOM 4033 N N . PHE B 1 144 ? -14.781 9.727 7.07 1 98.75 144 PHE B N 1
ATOM 4034 C CA . PHE B 1 144 ? -13.414 9.305 7.359 1 98.75 144 PHE B CA 1
ATOM 4035 C C . PHE B 1 144 ? -12.422 10.008 6.441 1 98.75 144 PHE B C 1
ATOM 4037 O O . PHE B 1 144 ? -12.414 9.773 5.234 1 98.75 144 PHE B O 1
ATOM 4044 N N . ILE B 1 145 ? -11.578 10.898 6.996 1 98.88 145 ILE B N 1
ATOM 4045 C CA . ILE B 1 145 ? -10.57 11.602 6.211 1 98.88 145 ILE B CA 1
ATOM 4046 C C . ILE B 1 145 ? -9.195 10.984 6.465 1 98.88 145 ILE B C 1
ATOM 4048 O O . ILE B 1 145 ? -8.695 11.008 7.59 1 98.88 145 ILE B O 1
ATOM 4052 N N . HIS B 1 146 ? -8.625 10.375 5.48 1 98.94 146 HIS B N 1
ATOM 4053 C CA . HIS B 1 146 ? -7.258 9.875 5.523 1 98.94 146 HIS B CA 1
ATOM 4054 C C . HIS B 1 146 ? -6.273 10.914 4.988 1 98.94 146 HIS B C 1
ATOM 4056 O O . HIS B 1 146 ? -6.383 11.344 3.84 1 98.94 146 HIS B O 1
ATOM 4062 N N . ILE B 1 147 ? -5.324 11.312 5.785 1 98.88 147 ILE B N 1
ATOM 4063 C CA . ILE B 1 147 ? -4.344 12.328 5.41 1 98.88 147 ILE B CA 1
ATOM 4064 C C . ILE B 1 147 ? -3.115 11.656 4.801 1 98.88 147 ILE B C 1
ATOM 4066 O O . ILE B 1 147 ? -2.354 10.984 5.5 1 98.88 147 ILE B O 1
ATOM 4070 N N . SER B 1 148 ? -2.949 11.82 3.52 1 98.56 148 SER B N 1
ATOM 4071 C CA . SER B 1 148 ? -1.773 11.336 2.801 1 98.56 148 SER B CA 1
ATOM 4072 C C . SER B 1 148 ? -0.844 12.484 2.428 1 98.56 148 SER B C 1
ATOM 4074 O O . SER B 1 148 ? -0.706 13.453 3.182 1 98.56 148 SER B O 1
ATOM 4076 N N . THR B 1 149 ? -0.012 12.352 1.465 1 98 149 THR B N 1
ATOM 4077 C CA . THR B 1 149 ? 1.048 13.297 1.13 1 98 149 THR B CA 1
ATOM 4078 C C . THR B 1 149 ? 1.208 13.414 -0.383 1 98 149 THR B C 1
ATOM 4080 O O . THR B 1 149 ? 0.855 12.5 -1.124 1 98 149 THR B O 1
ATOM 4083 N N . ASP B 1 150 ? 1.748 14.508 -0.839 1 96.38 150 ASP B N 1
ATOM 4084 C CA . ASP B 1 150 ? 2.039 14.703 -2.258 1 96.38 150 ASP B CA 1
ATOM 4085 C C . ASP B 1 150 ? 3.176 13.789 -2.711 1 96.38 150 ASP B C 1
ATOM 4087 O O . ASP B 1 150 ? 3.297 13.484 -3.9 1 96.38 150 ASP B O 1
ATOM 4091 N N . GLU B 1 151 ? 3.982 13.297 -1.825 1 96.19 151 GLU B N 1
ATOM 4092 C CA . GLU B 1 151 ? 5.156 12.492 -2.154 1 96.19 151 GLU B CA 1
ATOM 4093 C C . GLU B 1 151 ? 4.75 11.156 -2.77 1 96.19 151 GLU B C 1
ATOM 4095 O O . GLU B 1 151 ? 5.586 10.453 -3.344 1 96.19 151 GLU B O 1
ATOM 4100 N N . VAL B 1 152 ? 3.453 10.773 -2.664 1 97.81 152 VAL B N 1
ATOM 4101 C CA . VAL B 1 152 ? 3.016 9.484 -3.189 1 97.81 152 VAL B CA 1
ATOM 4102 C C . VAL B 1 152 ? 3.068 9.5 -4.715 1 97.81 152 VAL B C 1
ATOM 4104 O O . VAL B 1 152 ? 3.09 8.445 -5.355 1 97.81 152 VAL B O 1
ATOM 4107 N N . TYR B 1 153 ? 3.113 10.719 -5.332 1 95.31 153 TYR B N 1
ATOM 4108 C CA . TYR B 1 153 ? 3.143 10.844 -6.785 1 95.31 153 TYR B CA 1
ATOM 4109 C C . TYR B 1 153 ? 4.535 10.555 -7.332 1 95.31 153 TYR B C 1
ATOM 4111 O O . TYR B 1 153 ? 4.695 10.273 -8.523 1 95.31 153 TYR B O 1
ATOM 4119 N N . GLY B 1 154 ? 5.508 10.641 -6.457 1 92.56 154 GLY B N 1
ATOM 4120 C CA . GLY B 1 154 ? 6.871 10.633 -6.969 1 92.56 154 GLY B CA 1
ATOM 4121 C C . GLY B 1 154 ? 7.266 11.93 -7.637 1 92.56 154 GLY B C 1
ATOM 4122 O O . GLY B 1 154 ? 6.555 12.938 -7.527 1 92.56 154 GLY B O 1
ATOM 4123 N N . GLY B 1 155 ? 8.469 12 -8.203 1 86.19 155 GLY B N 1
ATOM 4124 C CA . GLY B 1 155 ? 8.992 13.227 -8.773 1 86.19 155 GLY B CA 1
ATOM 4125 C C . GLY B 1 155 ? 8.703 13.367 -10.258 1 86.19 155 GLY B C 1
ATOM 4126 O O . GLY B 1 155 ? 8.469 12.375 -10.945 1 86.19 155 GLY B O 1
ATOM 4127 N N . ASN B 1 156 ? 8.477 14.641 -10.609 1 79 156 ASN B N 1
ATOM 4128 C CA . ASN B 1 156 ? 8.414 14.93 -12.039 1 79 156 ASN B CA 1
ATOM 4129 C C . ASN B 1 156 ? 9.727 14.578 -12.742 1 79 156 ASN B C 1
ATOM 4131 O O . ASN B 1 156 ? 10.797 14.648 -12.133 1 79 156 ASN B O 1
ATOM 4135 N N . MET B 1 157 ? 9.539 14.125 -13.898 1 68.62 157 MET B N 1
ATOM 4136 C CA . MET B 1 157 ? 10.742 13.922 -14.695 1 68.62 157 MET B CA 1
ATOM 4137 C C . MET B 1 157 ? 11.336 15.258 -15.133 1 68.62 157 MET B C 1
ATOM 4139 O O . MET B 1 157 ? 10.625 16.25 -15.234 1 68.62 157 MET B O 1
ATOM 4143 N N . PRO B 1 158 ? 12.625 15.25 -15.219 1 62.28 158 PRO B N 1
ATOM 4144 C CA . PRO B 1 158 ? 13.25 16.5 -15.688 1 62.28 158 PRO B CA 1
ATOM 4145 C C . PRO B 1 158 ? 12.578 17.062 -16.938 1 62.28 158 PRO B C 1
ATOM 4147 O O . PRO B 1 158 ? 12.312 16.328 -17.891 1 62.28 158 PRO B O 1
ATOM 4150 N N . GLY B 1 159 ? 12.266 18.281 -16.891 1 62.84 159 GLY B N 1
ATOM 4151 C CA . GLY B 1 159 ? 11.703 18.969 -18.031 1 62.84 159 GLY B CA 1
ATOM 4152 C C . GLY B 1 159 ? 10.195 18.844 -18.125 1 62.84 159 GLY B C 1
ATOM 4153 O O . GLY B 1 159 ? 9.57 19.391 -19.031 1 62.84 159 GLY B O 1
ATOM 4154 N N . GLN B 1 160 ? 9.758 18.062 -17.281 1 66.75 160 GLN B N 1
ATOM 4155 C CA . GLN B 1 160 ? 8.305 17.891 -17.328 1 66.75 160 GLN B CA 1
ATOM 4156 C C . GLN B 1 160 ? 7.629 18.688 -16.219 1 66.75 160 GLN B C 1
ATOM 4158 O O . GLN B 1 160 ? 7.742 18.344 -15.039 1 66.75 160 GLN B O 1
ATOM 4163 N N . ASP B 1 161 ? 7.199 19.797 -16.609 1 72.81 161 ASP B N 1
ATOM 4164 C CA . ASP B 1 161 ? 6.434 20.609 -15.664 1 72.81 161 ASP B CA 1
ATOM 4165 C C . ASP B 1 161 ? 4.961 20.203 -15.664 1 72.81 161 ASP B C 1
ATOM 4167 O O . ASP B 1 161 ? 4.168 20.75 -16.438 1 72.81 161 ASP B O 1
ATOM 4171 N N . TYR B 1 162 ? 4.711 19.141 -15.023 1 84.88 162 TYR B N 1
ATOM 4172 C CA . TYR B 1 162 ? 3.361 18.609 -14.922 1 84.88 162 TYR B CA 1
ATOM 4173 C C . TYR B 1 162 ? 2.879 18.609 -13.477 1 84.88 162 TYR B C 1
ATOM 4175 O O . TYR B 1 162 ? 3.59 18.156 -12.578 1 84.88 162 TYR B O 1
ATOM 4183 N N . ALA B 1 163 ? 1.811 19.297 -13.297 1 91.56 163 ALA B N 1
ATOM 4184 C CA . ALA B 1 163 ? 1.187 19.25 -11.977 1 91.56 163 ALA B CA 1
ATOM 4185 C C . ALA B 1 163 ? 0.312 18.016 -11.82 1 91.56 163 ALA B C 1
ATOM 4187 O O . ALA B 1 163 ? -0.713 17.875 -12.492 1 91.56 163 ALA B O 1
ATOM 4188 N N . PHE B 1 164 ? 0.693 17.141 -10.938 1 94.38 164 PHE B N 1
ATOM 4189 C CA . PHE B 1 164 ? -0.034 15.891 -10.742 1 94.38 164 PHE B CA 1
ATOM 4190 C C . PHE B 1 164 ? -1.47 16.172 -10.312 1 94.38 164 PHE B C 1
ATOM 4192 O O . PHE B 1 164 ? -1.713 17 -9.43 1 94.38 164 PHE B O 1
ATOM 4199 N N . THR B 1 165 ? -2.375 15.531 -10.945 1 96 165 THR B N 1
ATOM 4200 C CA . THR B 1 165 ? -3.764 15.523 -10.5 1 96 165 THR B CA 1
ATOM 4201 C C . THR B 1 165 ? -4.043 14.305 -9.633 1 96 165 THR B C 1
ATOM 4203 O O . THR B 1 165 ? -3.215 13.398 -9.539 1 96 165 THR B O 1
ATOM 4206 N N . GLU B 1 166 ? -5.203 14.273 -8.992 1 97.25 166 GLU B N 1
ATOM 4207 C CA . GLU B 1 166 ? -5.566 13.188 -8.086 1 97.25 166 GLU B CA 1
ATOM 4208 C C . GLU B 1 166 ? -5.75 11.875 -8.844 1 97.25 166 GLU B C 1
ATOM 4210 O O . GLU B 1 166 ? -5.797 10.805 -8.234 1 97.25 166 GLU B O 1
ATOM 4215 N N . GLU B 1 167 ? -5.758 11.883 -10.195 1 93.44 167 GLU B N 1
ATOM 4216 C CA . GLU B 1 167 ? -5.98 10.695 -11.016 1 93.44 167 GLU B CA 1
ATOM 4217 C C . GLU B 1 167 ? -4.656 10.109 -11.5 1 93.44 167 GLU B C 1
ATOM 4219 O O . GLU B 1 167 ? -4.633 9.023 -12.094 1 93.44 167 GLU B O 1
ATOM 4224 N N . ASP B 1 168 ? -3.646 10.82 -11.242 1 93.75 168 ASP B N 1
ATOM 4225 C CA . ASP B 1 168 ? -2.35 10.352 -11.719 1 93.75 168 ASP B CA 1
ATOM 4226 C C . ASP B 1 168 ? -1.884 9.133 -10.938 1 93.75 168 ASP B C 1
ATOM 4228 O O . ASP B 1 168 ? -2.299 8.922 -9.797 1 93.75 168 ASP B O 1
ATOM 4232 N N . GLN B 1 169 ? -0.999 8.367 -11.602 1 93.62 169 GLN B N 1
ATOM 4233 C CA . GLN B 1 169 ? -0.417 7.184 -10.984 1 93.62 169 GLN B CA 1
ATOM 4234 C C . GLN B 1 169 ? 0.463 7.551 -9.797 1 93.62 169 GLN B C 1
ATOM 4236 O O . GLN B 1 169 ? 1.142 8.578 -9.812 1 93.62 169 GLN B O 1
ATOM 4241 N N . LEU B 1 170 ? 0.414 6.68 -8.812 1 96.94 170 LEU B N 1
ATOM 4242 C CA . LEU B 1 170 ? 1.316 6.836 -7.676 1 96.94 170 LEU B CA 1
ATOM 4243 C C . LEU B 1 170 ? 2.66 6.172 -7.953 1 96.94 170 LEU B C 1
ATOM 4245 O O . LEU B 1 170 ? 2.713 5.105 -8.57 1 96.94 170 LEU B O 1
ATOM 4249 N N . ASN B 1 171 ? 3.717 6.836 -7.602 1 95.81 171 ASN B N 1
ATOM 4250 C CA . ASN B 1 171 ? 5.074 6.344 -7.801 1 95.81 171 ASN B CA 1
ATOM 4251 C C . ASN B 1 171 ? 5.988 6.734 -6.641 1 95.81 171 ASN B C 1
ATOM 4253 O O . ASN B 1 171 ? 7.004 7.402 -6.844 1 95.81 171 ASN B O 1
ATOM 4257 N N . PRO B 1 172 ? 5.648 6.23 -5.441 1 97.25 172 PRO B N 1
ATOM 4258 C CA . PRO B 1 172 ? 6.457 6.609 -4.281 1 97.25 172 PRO B CA 1
ATOM 4259 C C . PRO B 1 172 ? 7.91 6.156 -4.402 1 97.25 172 PRO B C 1
ATOM 4261 O O . PRO B 1 172 ? 8.172 5.031 -4.832 1 97.25 172 PRO B O 1
ATOM 4264 N N . THR B 1 173 ? 8.906 7.008 -3.941 1 96.19 173 THR B N 1
ATOM 4265 C CA . THR B 1 173 ? 10.312 6.754 -4.238 1 96.19 173 THR B CA 1
ATOM 4266 C C . THR B 1 173 ? 11.094 6.488 -2.957 1 96.19 173 THR B C 1
ATOM 4268 O O . THR B 1 173 ? 12.281 6.16 -3.006 1 96.19 173 THR B O 1
ATOM 4271 N N . ASN B 1 174 ? 10.453 6.676 -1.818 1 96.94 174 ASN B N 1
ATOM 4272 C CA . ASN B 1 174 ? 11.086 6.391 -0.533 1 96.94 174 ASN B CA 1
ATOM 4273 C C . ASN B 1 174 ? 10.133 5.652 0.404 1 96.94 174 ASN B C 1
ATOM 4275 O O . ASN B 1 174 ? 8.914 5.641 0.18 1 96.94 174 ASN B O 1
ATOM 4279 N N . PRO B 1 175 ? 10.648 5.016 1.496 1 98.31 175 PRO B N 1
ATOM 4280 C CA . PRO B 1 175 ? 9.805 4.164 2.34 1 98.31 175 PRO B CA 1
ATOM 4281 C C . PRO B 1 175 ? 8.68 4.938 3.025 1 98.31 175 PRO B C 1
ATOM 4283 O O . PRO B 1 175 ? 7.605 4.387 3.268 1 98.31 175 PRO B O 1
ATOM 4286 N N . TYR B 1 176 ? 8.867 6.223 3.342 1 98.25 176 TYR B N 1
ATOM 4287 C CA . TYR B 1 176 ? 7.797 7.031 3.906 1 98.25 176 TYR B CA 1
ATOM 4288 C C . TYR B 1 176 ? 6.645 7.176 2.918 1 98.25 176 TYR B C 1
ATOM 4290 O O . TYR B 1 176 ? 5.512 6.793 3.219 1 98.25 176 TYR B O 1
ATOM 4298 N N . SER B 1 177 ? 6.934 7.707 1.732 1 98.31 177 SER B N 1
ATOM 4299 C CA . SER B 1 177 ? 5.879 7.922 0.749 1 98.31 177 SER B CA 1
ATOM 4300 C C . SER B 1 177 ? 5.242 6.602 0.32 1 98.31 177 SER B C 1
ATOM 4302 O O . SER B 1 177 ? 4.047 6.551 0.027 1 98.31 177 SER B O 1
ATOM 4304 N N . ALA B 1 178 ? 6.02 5.578 0.292 1 98.81 178 ALA B N 1
ATOM 4305 C CA . ALA B 1 178 ? 5.492 4.262 -0.043 1 98.81 178 ALA B CA 1
ATOM 4306 C C . ALA B 1 178 ? 4.5 3.779 1.015 1 98.81 178 ALA B C 1
ATOM 4308 O O . ALA B 1 178 ? 3.477 3.178 0.688 1 98.81 178 ALA B O 1
ATOM 4309 N N . SER B 1 179 ? 4.836 3.979 2.283 1 98.88 179 SER B N 1
ATOM 4310 C CA . SER B 1 179 ? 3.93 3.572 3.354 1 98.88 179 SER B CA 1
ATOM 4311 C C . SER B 1 179 ? 2.615 4.34 3.283 1 98.88 179 SER B C 1
ATOM 4313 O O . SER B 1 179 ? 1.548 3.777 3.539 1 98.88 179 SER B O 1
ATOM 4315 N N . LYS B 1 180 ? 2.674 5.594 2.959 1 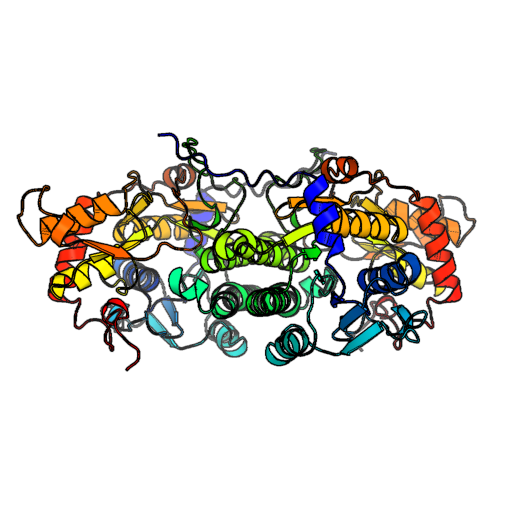98.94 180 LYS B N 1
ATOM 4316 C CA . LYS B 1 180 ? 1.458 6.391 2.812 1 98.94 180 LYS B CA 1
ATOM 4317 C C . LYS B 1 180 ? 0.651 5.938 1.598 1 98.94 180 LYS B C 1
ATOM 4319 O O . LYS B 1 180 ? -0.577 5.848 1.66 1 98.94 180 LYS B O 1
ATOM 4324 N N . ALA B 1 181 ? 1.362 5.695 0.491 1 98.88 181 ALA B N 1
ATOM 4325 C CA . ALA B 1 181 ? 0.688 5.176 -0.696 1 98.88 181 ALA B CA 1
ATOM 4326 C C . ALA B 1 181 ? 0.039 3.824 -0.411 1 98.88 181 ALA B C 1
ATOM 4328 O O . ALA B 1 181 ? -1.081 3.561 -0.853 1 98.88 181 ALA B O 1
ATOM 4329 N N . ALA B 1 182 ? 0.757 2.979 0.263 1 98.94 182 ALA B N 1
ATOM 4330 C CA . ALA B 1 182 ? 0.223 1.676 0.652 1 98.94 182 ALA B CA 1
ATOM 4331 C C . ALA B 1 182 ? -1.044 1.83 1.488 1 98.94 182 ALA B C 1
ATOM 4333 O O . ALA B 1 182 ? -2.029 1.121 1.271 1 98.94 182 ALA B O 1
ATOM 4334 N N . ALA B 1 183 ? -1.019 2.725 2.424 1 98.94 183 ALA B N 1
ATOM 4335 C CA . ALA B 1 183 ? -2.195 2.988 3.248 1 98.94 183 ALA B CA 1
ATOM 4336 C C . ALA B 1 183 ? -3.369 3.459 2.395 1 98.94 183 ALA B C 1
ATOM 4338 O O . ALA B 1 183 ? -4.52 3.109 2.666 1 98.94 183 ALA B O 1
ATOM 4339 N N . GLU B 1 184 ? -3.117 4.25 1.372 1 98.88 184 GLU B N 1
ATOM 4340 C CA . GLU B 1 184 ? -4.172 4.68 0.46 1 98.88 184 GLU B CA 1
ATOM 4341 C C . GLU B 1 184 ? -4.828 3.486 -0.226 1 98.88 184 GLU B C 1
ATOM 4343 O O . GLU B 1 184 ? -6.043 3.473 -0.431 1 98.88 184 GLU B O 1
ATOM 4348 N N . MET B 1 185 ? -3.965 2.514 -0.641 1 98.81 185 MET B N 1
ATOM 4349 C CA . MET B 1 185 ? -4.516 1.332 -1.297 1 98.81 185 MET B CA 1
ATOM 4350 C C . MET B 1 185 ? -5.504 0.614 -0.384 1 98.81 185 MET B C 1
ATOM 4352 O O . MET B 1 185 ? -6.574 0.199 -0.827 1 98.81 185 MET B O 1
ATOM 4356 N N . ILE B 1 186 ? -5.133 0.503 0.858 1 98.88 186 ILE B N 1
ATOM 4357 C CA . ILE B 1 186 ? -5.992 -0.162 1.831 1 98.88 186 ILE B CA 1
ATOM 4358 C C . ILE B 1 186 ? -7.285 0.632 2.006 1 98.88 186 ILE B C 1
ATOM 4360 O O . ILE B 1 186 ? -8.383 0.07 1.938 1 98.88 186 ILE B O 1
ATOM 4364 N N . ALA B 1 187 ? -7.16 1.924 2.203 1 98.81 187 ALA B N 1
ATOM 4365 C CA . ALA B 1 187 ? -8.336 2.777 2.363 1 98.81 187 ALA B CA 1
ATOM 4366 C C . ALA B 1 187 ? -9.258 2.674 1.154 1 98.81 187 ALA B C 1
ATOM 4368 O O . ALA B 1 187 ? -10.484 2.627 1.304 1 98.81 187 ALA B O 1
ATOM 4369 N N . ASN B 1 188 ? -8.672 2.639 -0.003 1 97.69 188 ASN B N 1
ATOM 4370 C CA . ASN B 1 188 ? -9.438 2.561 -1.239 1 97.69 188 ASN B CA 1
ATOM 4371 C C . ASN B 1 188 ? -10.305 1.306 -1.281 1 97.69 188 ASN B C 1
ATOM 4373 O O . ASN B 1 188 ? -11.469 1.362 -1.686 1 97.69 188 ASN B O 1
ATOM 4377 N N . SER B 1 189 ? -9.773 0.23 -0.918 1 97.88 189 SER B N 1
ATOM 4378 C CA . SER B 1 189 ? -10.539 -1.012 -0.947 1 97.88 189 SER B CA 1
ATOM 4379 C C . SER B 1 189 ? -11.734 -0.949 -0.001 1 97.88 189 SER B C 1
ATOM 4381 O O . SER B 1 189 ? -12.773 -1.551 -0.268 1 97.88 189 SER B O 1
ATOM 4383 N N . TYR B 1 190 ? -11.609 -0.234 1.113 1 98.25 190 TYR B N 1
ATOM 4384 C CA . TYR B 1 190 ? -12.695 -0.114 2.078 1 98.25 190 TYR B CA 1
ATOM 4385 C C . TYR B 1 190 ? -13.828 0.735 1.52 1 98.25 190 TYR B C 1
ATOM 4387 O O . TYR B 1 190 ? -14.992 0.527 1.862 1 98.25 190 TYR B O 1
ATOM 4395 N N . ARG B 1 191 ? -13.492 1.688 0.637 1 96.94 191 ARG B N 1
ATOM 4396 C CA . ARG B 1 191 ? -14.516 2.441 -0.079 1 96.94 191 ARG B CA 1
ATOM 4397 C C . ARG B 1 191 ? -15.398 1.515 -0.913 1 96.94 191 ARG B C 1
ATOM 4399 O O . ARG B 1 191 ? -16.625 1.675 -0.948 1 96.94 191 ARG B O 1
ATOM 4406 N N . TYR B 1 192 ? -14.781 0.544 -1.509 1 94.75 192 TYR B N 1
ATOM 4407 C CA . TYR B 1 192 ? -15.477 -0.312 -2.461 1 94.75 192 TYR B CA 1
ATOM 4408 C C . TYR B 1 192 ? -16.156 -1.481 -1.752 1 94.75 192 TYR B C 1
ATOM 4410 O O . TYR B 1 192 ? -17.375 -1.63 -1.811 1 94.75 192 TYR B O 1
ATOM 4418 N N . SER B 1 193 ? -15.422 -2.205 -0.992 1 95.56 193 SER B N 1
ATOM 4419 C CA . SER B 1 193 ? -15.906 -3.461 -0.433 1 95.56 193 SER B CA 1
ATOM 4420 C C . SER B 1 193 ? -16.859 -3.213 0.735 1 95.56 193 SER B C 1
ATOM 4422 O O . SER B 1 193 ? -17.781 -4 0.972 1 95.56 193 SER B O 1
ATOM 4424 N N . PHE B 1 194 ? -16.594 -2.123 1.469 1 97 194 PHE B N 1
ATOM 4425 C CA . PHE B 1 194 ? -17.375 -1.922 2.691 1 97 194 PHE B CA 1
ATOM 4426 C C . PHE B 1 194 ? -18.125 -0.603 2.641 1 97 194 PHE B C 1
ATOM 4428 O O . PHE B 1 194 ? -18.719 -0.185 3.637 1 97 194 PHE B O 1
ATOM 4435 N N . HIS B 1 195 ? -18.031 0.173 1.535 1 96.5 195 HIS B N 1
ATOM 4436 C CA . HIS B 1 195 ? -18.75 1.421 1.293 1 96.5 195 HIS B CA 1
ATOM 4437 C C . HIS B 1 195 ? -18.484 2.436 2.398 1 96.5 195 HIS B C 1
ATOM 4439 O O . HIS B 1 195 ? -19.391 3.146 2.83 1 96.5 195 HIS B O 1
ATOM 4445 N N . MET B 1 196 ? -17.328 2.379 2.941 1 98 196 MET B N 1
ATOM 4446 C CA . MET B 1 196 ? -16.953 3.35 3.969 1 98 196 MET B CA 1
ATOM 4447 C C . MET B 1 196 ? -16.844 4.75 3.379 1 98 196 MET B C 1
ATOM 4449 O O . MET B 1 196 ? -16.359 4.922 2.258 1 98 196 MET B O 1
ATOM 4453 N N . PRO B 1 197 ? -17.266 5.742 4.105 1 98.25 197 PRO B N 1
ATOM 4454 C CA . PRO B 1 197 ? -17.266 7.125 3.623 1 98.25 197 PRO B CA 1
ATOM 4455 C C . PRO B 1 197 ? -15.891 7.793 3.748 1 98.25 197 PRO B C 1
ATOM 4457 O O . PRO B 1 197 ? -15.742 8.758 4.496 1 98.25 197 PRO B O 1
ATOM 4460 N N . ILE B 1 198 ? -14.953 7.398 2.924 1 98.69 198 ILE B N 1
ATOM 4461 C CA . ILE B 1 198 ? -13.562 7.793 3.061 1 98.69 198 ILE B CA 1
ATOM 4462 C C . ILE B 1 198 ? -13.227 8.883 2.047 1 98.69 198 ILE B C 1
ATOM 4464 O O . ILE B 1 198 ? -13.617 8.797 0.879 1 98.69 198 ILE B O 1
ATOM 4468 N N . ILE B 1 199 ? -12.617 9.93 2.492 1 98.69 199 ILE B N 1
ATOM 4469 C CA . ILE B 1 199 ? -11.977 10.953 1.675 1 98.69 199 ILE B CA 1
ATOM 4470 C C . ILE B 1 199 ? -10.469 10.93 1.896 1 98.69 199 ILE B C 1
ATOM 4472 O O . ILE B 1 199 ? -10 10.797 3.031 1 98.69 199 ILE B O 1
ATOM 4476 N N . ILE B 1 200 ? -9.672 10.984 0.836 1 98.88 200 ILE B N 1
ATOM 4477 C CA . ILE B 1 200 ? -8.219 11.023 0.933 1 98.88 200 ILE B CA 1
ATOM 4478 C C . ILE B 1 200 ? -7.719 12.43 0.589 1 98.88 200 ILE B C 1
ATOM 4480 O O . ILE B 1 200 ? -8.219 13.062 -0.343 1 98.88 200 ILE B O 1
ATOM 4484 N N . THR B 1 201 ? -6.77 12.938 1.348 1 98.88 201 THR B N 1
ATOM 4485 C CA . THR B 1 201 ? -6.117 14.203 1.034 1 98.88 201 THR B CA 1
ATOM 4486 C C . THR B 1 201 ? -4.625 14 0.788 1 98.88 201 THR B C 1
ATOM 4488 O O . THR B 1 201 ? -3.99 13.172 1.444 1 98.88 201 THR B O 1
ATOM 4491 N N . ARG B 1 202 ? -4.078 14.664 -0.135 1 98.62 202 ARG B N 1
ATOM 4492 C CA . ARG B 1 202 ? -2.65 14.703 -0.438 1 98.62 202 ARG B CA 1
ATOM 4493 C C . ARG B 1 202 ? -2.117 16.125 -0.385 1 98.62 202 ARG B C 1
ATOM 4495 O O . ARG B 1 202 ? -2.361 16.922 -1.296 1 98.62 202 ARG B O 1
ATOM 4502 N N . CYS B 1 203 ? -1.353 16.422 0.614 1 97.69 203 CYS B N 1
ATOM 4503 C CA . CYS B 1 203 ? -0.968 17.797 0.905 1 97.69 203 CYS B CA 1
ATOM 4504 C C . CYS B 1 203 ? 0.512 18.016 0.621 1 97.69 203 CYS B C 1
ATOM 4506 O O . CYS B 1 203 ? 1.344 17.156 0.917 1 97.69 203 CYS B O 1
ATOM 4508 N N . ASN B 1 204 ? 0.83 19.203 0.06 1 96.81 204 ASN B N 1
ATOM 4509 C CA . ASN B 1 204 ? 2.217 19.656 0.032 1 96.81 204 ASN B CA 1
ATOM 4510 C C . ASN B 1 204 ? 2.779 19.828 1.44 1 96.81 204 ASN B C 1
ATOM 4512 O O . ASN B 1 204 ? 2.072 19.609 2.426 1 96.81 204 ASN B O 1
ATOM 4516 N N . ASN B 1 205 ? 4.062 20.156 1.491 1 96.44 205 ASN B N 1
ATOM 4517 C CA . ASN B 1 205 ? 4.719 20.344 2.779 1 96.44 205 ASN B CA 1
ATOM 4518 C C . ASN B 1 205 ? 4.035 21.422 3.611 1 96.44 205 ASN B C 1
ATOM 4520 O O . ASN B 1 205 ? 4.016 22.594 3.221 1 96.44 205 ASN B O 1
ATOM 4524 N N . VAL B 1 206 ? 3.52 21.016 4.719 1 98.19 206 VAL B N 1
ATOM 4525 C CA . VAL B 1 206 ? 2.949 21.969 5.66 1 98.19 206 VAL B CA 1
ATOM 4526 C C . VAL B 1 206 ? 4.039 22.484 6.598 1 98.19 206 VAL B C 1
ATOM 4528 O O . VAL B 1 206 ? 4.895 21.719 7.047 1 98.19 206 VAL B O 1
ATOM 4531 N N . PHE B 1 207 ? 4.039 23.797 6.879 1 98.31 207 PHE B N 1
ATOM 4532 C CA . PHE B 1 207 ? 5.008 24.359 7.809 1 98.31 207 PHE B CA 1
ATOM 4533 C C . PHE B 1 207 ? 4.352 25.391 8.711 1 98.31 207 PHE B C 1
ATOM 4535 O O . PHE B 1 207 ? 3.279 25.922 8.391 1 98.31 207 PHE B O 1
ATOM 4542 N N . GLY B 1 208 ? 4.918 25.594 9.844 1 98.56 208 GLY B N 1
ATOM 4543 C CA . GLY B 1 208 ? 4.387 26.562 10.789 1 98.56 208 GLY B CA 1
ATOM 4544 C C . GLY B 1 208 ? 4.828 26.328 12.219 1 98.56 208 GLY B C 1
ATOM 4545 O O . GLY B 1 208 ? 5.66 25.453 12.469 1 98.56 208 GLY B O 1
ATOM 4546 N N . PRO B 1 209 ? 4.281 27.094 13.141 1 97.81 209 PRO B N 1
ATOM 4547 C CA . PRO B 1 209 ? 4.574 26.922 14.562 1 97.81 209 PRO B CA 1
ATOM 4548 C C . PRO B 1 209 ? 4.254 25.516 15.07 1 97.81 209 PRO B C 1
ATOM 4550 O O . PRO B 1 209 ? 3.289 24.906 14.617 1 97.81 209 PRO B O 1
ATOM 4553 N N . CYS B 1 210 ? 5.07 24.969 15.969 1 96.75 210 CYS B N 1
ATOM 4554 C CA . CYS B 1 210 ? 4.859 23.719 16.703 1 96.75 210 CYS B CA 1
ATOM 4555 C C . CYS B 1 210 ? 5.297 22.516 15.867 1 96.75 210 CYS B C 1
ATOM 4557 O O . CYS B 1 210 ? 5.098 21.375 16.281 1 96.75 210 CYS B O 1
ATOM 4559 N N . GLN B 1 211 ? 5.906 22.781 14.711 1 97.38 211 GLN B N 1
ATOM 4560 C CA . GLN B 1 211 ? 6.43 21.672 13.922 1 97.38 211 GLN B CA 1
ATOM 4561 C C . GLN B 1 211 ? 7.746 21.156 14.5 1 97.38 211 GLN B C 1
ATOM 4563 O O . GLN B 1 211 ? 8.656 21.938 14.766 1 97.38 211 GLN B O 1
ATOM 4568 N N . TYR B 1 212 ? 7.812 19.828 14.75 1 95.44 212 TYR B N 1
ATOM 4569 C CA . TYR B 1 212 ? 9.031 19.25 15.312 1 95.44 212 TYR B CA 1
ATOM 4570 C C . TYR B 1 212 ? 10.227 19.531 14.414 1 95.44 212 TYR B C 1
ATOM 4572 O O . TYR B 1 212 ? 10.133 19.438 13.188 1 95.44 212 TYR B O 1
ATOM 4580 N N . PRO B 1 213 ? 11.375 19.875 14.922 1 93.94 213 PRO B N 1
ATOM 4581 C CA . PRO B 1 213 ? 12.508 20.391 14.141 1 93.94 213 PRO B CA 1
ATOM 4582 C C . PRO B 1 213 ? 13.297 19.266 13.453 1 93.94 213 PRO B C 1
ATOM 4584 O O . PRO B 1 213 ? 14.508 19.172 13.641 1 93.94 213 PRO B O 1
ATOM 4587 N N . GLU B 1 214 ? 12.688 18.594 12.617 1 92.06 214 GLU B N 1
ATOM 4588 C CA . GLU B 1 214 ? 13.367 17.578 11.812 1 92.06 214 GLU B CA 1
ATOM 4589 C C . GLU B 1 214 ? 13.109 17.781 10.328 1 92.06 214 GLU B C 1
ATOM 4591 O O . GLU B 1 214 ? 13.844 17.266 9.484 1 92.06 214 GLU B O 1
ATOM 4596 N N . LYS B 1 215 ? 12.07 18.547 10.047 1 94.06 215 LYS B N 1
ATOM 4597 C CA . LYS B 1 215 ? 11.781 18.906 8.664 1 94.06 215 LYS B CA 1
ATOM 4598 C C . LYS B 1 215 ? 12.57 20.156 8.25 1 94.06 215 LYS B C 1
ATOM 4600 O O . LYS B 1 215 ? 13.156 20.828 9.094 1 94.06 215 LYS B O 1
ATOM 4605 N N . LEU B 1 216 ? 12.57 20.469 7.09 1 94 216 LEU B N 1
ATOM 4606 C CA . LEU B 1 216 ? 13.461 21.453 6.465 1 94 216 LEU B CA 1
ATOM 4607 C C . LEU B 1 216 ? 13.43 22.781 7.215 1 94 216 LEU B C 1
ATOM 4609 O O . LEU B 1 216 ? 14.438 23.188 7.793 1 94 216 LEU B O 1
ATOM 4613 N N . ILE B 1 217 ? 12.289 23.406 7.328 1 96.75 217 ILE B N 1
ATOM 4614 C CA . ILE B 1 217 ? 12.18 24.766 7.832 1 96.75 217 ILE B CA 1
ATOM 4615 C C . ILE B 1 217 ? 12.438 24.781 9.336 1 96.75 217 ILE B C 1
ATOM 4617 O O . ILE B 1 217 ? 13.281 25.547 9.82 1 96.75 217 ILE B O 1
ATOM 4621 N N . PRO B 1 218 ? 11.82 23.906 10.086 1 96.44 218 PRO B N 1
ATOM 4622 C CA . PRO B 1 218 ? 12.094 23.922 11.523 1 96.44 218 PRO B CA 1
ATOM 4623 C C . PRO B 1 218 ? 13.531 23.531 11.852 1 96.44 218 PRO B C 1
ATOM 4625 O O . PRO B 1 218 ? 14.125 24.078 12.789 1 96.44 218 PRO B O 1
ATOM 4628 N N . LYS B 1 219 ? 14.055 22.594 11.117 1 94.69 219 LYS B N 1
ATOM 4629 C CA . LYS B 1 219 ? 15.453 22.219 11.328 1 94.69 219 LYS B CA 1
ATOM 4630 C C . LYS B 1 219 ? 16.391 23.406 11.086 1 94.69 219 LYS B C 1
ATOM 4632 O O . LYS B 1 219 ? 17.266 23.672 11.898 1 94.69 219 LYS B O 1
ATOM 4637 N N . PHE B 1 220 ? 16.188 24.109 10.008 1 95.31 220 PHE B N 1
ATOM 4638 C CA . PHE B 1 220 ? 17 25.266 9.664 1 95.31 220 PHE B CA 1
ATOM 4639 C C . PHE B 1 220 ? 16.828 26.375 10.703 1 95.31 220 PHE B C 1
ATOM 4641 O O . PHE B 1 220 ? 17.812 27.016 11.102 1 95.31 220 PHE B O 1
ATOM 4648 N N . ALA B 1 221 ? 15.617 26.609 11.094 1 95.75 221 ALA B N 1
ATOM 4649 C CA . ALA B 1 221 ? 15.344 27.625 12.109 1 95.75 221 ALA B CA 1
ATOM 4650 C C . ALA B 1 221 ? 16.141 27.344 13.383 1 95.75 221 ALA B C 1
ATOM 4652 O O . ALA B 1 221 ? 16.781 28.25 13.93 1 95.75 221 ALA B O 1
ATOM 4653 N N . MET B 1 222 ? 16.125 26.094 13.812 1 94.94 222 MET B N 1
ATOM 4654 C CA . MET B 1 222 ? 16.797 25.734 15.055 1 94.94 222 MET B CA 1
ATOM 4655 C C . MET B 1 222 ? 18.312 25.797 14.891 1 94.94 222 MET B C 1
ATOM 4657 O O . MET B 1 222 ? 19.031 26.203 15.82 1 94.94 222 MET B O 1
ATOM 4661 N N . GLN B 1 223 ? 18.75 25.359 13.703 1 93.81 223 GLN B N 1
ATOM 4662 C CA . GLN B 1 223 ? 20.188 25.438 13.438 1 93.81 223 GLN B CA 1
ATOM 4663 C C . GLN B 1 223 ? 20.672 26.891 13.484 1 93.81 223 GLN B C 1
ATOM 4665 O O . GLN B 1 223 ? 21.703 27.172 14.102 1 93.81 223 GLN B O 1
ATOM 4670 N N . MET B 1 224 ? 19.969 27.797 12.938 1 92.94 224 MET B N 1
ATOM 4671 C CA . MET B 1 224 ? 20.328 29.203 12.945 1 92.94 224 MET B CA 1
ATOM 4672 C C . MET B 1 224 ? 20.25 29.781 14.359 1 92.94 224 MET B C 1
ATOM 4674 O O . MET B 1 224 ? 21.109 30.547 14.773 1 92.94 224 MET B O 1
ATOM 4678 N N . LEU B 1 225 ? 19.234 29.375 15.07 1 92.06 225 LEU B N 1
ATOM 4679 C CA . LEU B 1 225 ? 19.062 29.844 16.438 1 92.06 225 LEU B CA 1
ATOM 4680 C C . LEU B 1 225 ? 20.234 29.406 17.328 1 92.06 225 LEU B C 1
ATOM 4682 O O . LEU B 1 225 ? 20.609 30.109 18.25 1 92.06 225 LEU B O 1
ATOM 4686 N N . ARG B 1 226 ? 20.766 28.312 16.953 1 91.56 226 ARG B N 1
ATOM 4687 C CA . ARG B 1 226 ? 21.875 27.75 17.734 1 91.56 226 ARG B CA 1
ATOM 4688 C C . ARG B 1 226 ? 23.219 28.109 17.125 1 91.56 226 ARG B C 1
ATOM 4690 O O . ARG B 1 226 ? 24.234 27.5 17.453 1 91.56 226 ARG B O 1
ATOM 4697 N N . SER B 1 227 ? 23.25 28.969 16.141 1 91 227 SER B N 1
ATOM 4698 C CA . SER B 1 227 ? 24.453 29.469 15.477 1 91 227 SER B CA 1
ATOM 4699 C C . SER B 1 227 ? 25.203 28.344 14.766 1 91 227 SER B C 1
ATOM 4701 O O . SER B 1 227 ? 26.422 28.281 14.82 1 91 227 SER B O 1
ATOM 4703 N N . GLN B 1 228 ? 24.391 27.422 14.281 1 91.31 228 GLN B N 1
ATOM 4704 C CA . GLN B 1 228 ? 24.922 26.344 13.461 1 91.31 228 GLN B CA 1
ATOM 4705 C C . GLN B 1 228 ? 24.688 26.609 11.977 1 91.31 228 GLN B C 1
ATOM 4707 O O . GLN B 1 228 ? 23.828 27.406 11.617 1 91.31 228 GLN B O 1
ATOM 4712 N N . ARG B 1 229 ? 25.531 26.016 11.164 1 91.38 229 ARG B N 1
ATOM 4713 C CA . ARG B 1 229 ? 25.297 26.078 9.719 1 91.38 229 ARG B CA 1
ATOM 4714 C C . ARG B 1 229 ? 24.094 25.234 9.32 1 91.38 229 ARG B C 1
ATOM 4716 O O . ARG B 1 229 ? 23.875 24.172 9.898 1 91.38 229 ARG B O 1
ATOM 4723 N N . MET B 1 230 ? 23.375 25.672 8.438 1 92.44 230 MET B N 1
ATOM 4724 C CA . MET B 1 230 ? 22.25 24.906 7.926 1 92.44 230 MET B CA 1
ATOM 4725 C C . MET B 1 230 ? 22.719 23.766 7.02 1 92.44 230 MET B C 1
ATOM 4727 O O . MET B 1 230 ? 23.516 23.984 6.105 1 92.44 230 MET B O 1
ATOM 4731 N N . THR B 1 231 ? 22.203 22.547 7.242 1 89.94 231 THR B N 1
ATOM 4732 C CA . THR B 1 231 ? 22.625 21.359 6.496 1 89.94 231 THR B CA 1
ATOM 4733 C C . THR B 1 231 ? 21.719 21.125 5.297 1 89.94 231 THR B C 1
ATOM 4735 O O . THR B 1 231 ? 20.547 20.781 5.457 1 89.94 231 THR B O 1
ATOM 4738 N N . LEU B 1 232 ? 22.219 21.328 4.16 1 88.94 232 LEU B N 1
ATOM 4739 C CA . LEU B 1 232 ? 21.469 21.172 2.916 1 88.94 232 LEU B CA 1
ATOM 4740 C C . LEU B 1 232 ? 21.781 19.844 2.246 1 88.94 232 LEU B C 1
ATOM 4742 O O . LEU B 1 232 ? 22.953 19.5 2.076 1 88.94 232 LEU B O 1
ATOM 4746 N N . HIS B 1 233 ? 20.797 19.078 1.923 1 84.94 233 HIS B N 1
ATOM 4747 C CA . HIS B 1 233 ? 20.984 17.875 1.121 1 84.94 233 HIS B CA 1
ATOM 4748 C C . HIS B 1 233 ? 21.406 18.219 -0.302 1 84.94 233 HIS B C 1
ATOM 4750 O O . HIS B 1 233 ? 20.688 18.922 -1.017 1 84.94 233 HIS B O 1
ATOM 4756 N N . GLY B 1 234 ? 22.484 17.766 -0.713 1 84.5 234 GLY B N 1
ATOM 4757 C CA . GLY B 1 234 ? 23 18.109 -2.031 1 84.5 234 GLY B CA 1
ATOM 4758 C C . GLY B 1 234 ? 23.188 19.609 -2.223 1 84.5 234 GLY B C 1
ATOM 4759 O O . GLY B 1 234 ? 23.734 20.281 -1.353 1 84.5 234 GLY B O 1
ATOM 4760 N N . GLN B 1 235 ? 22.781 20.016 -3.391 1 84.62 235 GLN B N 1
ATOM 4761 C CA . GLN B 1 235 ? 22.953 21.438 -3.693 1 84.62 235 GLN B CA 1
ATOM 4762 C C . GLN B 1 235 ? 21.672 22.219 -3.424 1 84.62 235 GLN B C 1
ATOM 4764 O O . GLN B 1 235 ? 21.578 23.406 -3.766 1 84.62 235 GLN B O 1
ATOM 4769 N N . GLY B 1 236 ? 20.719 21.516 -2.916 1 88.44 236 GLY B N 1
ATOM 4770 C CA . GLY B 1 236 ? 19.484 22.188 -2.559 1 88.44 236 GLY B CA 1
ATOM 4771 C C . GLY B 1 236 ? 18.625 22.562 -3.764 1 88.44 236 GLY B C 1
ATOM 4772 O O . GLY B 1 236 ? 17.859 23.516 -3.711 1 88.44 236 GLY B O 1
ATOM 4773 N N . GLU B 1 237 ? 18.75 21.781 -4.781 1 87.81 237 GLU B N 1
ATOM 4774 C CA . GLU B 1 237 ? 18.094 22.109 -6.039 1 87.81 237 GLU B CA 1
ATOM 4775 C C . GLU B 1 237 ? 16.672 21.578 -6.082 1 87.81 237 GLU B C 1
ATOM 4777 O O . GLU B 1 237 ? 15.875 21.969 -6.941 1 87.81 237 GLU B O 1
ATOM 4782 N N . ALA B 1 238 ? 16.359 20.766 -5.07 1 88.75 238 ALA B N 1
ATOM 4783 C CA . ALA B 1 238 ? 15 20.234 -5.027 1 88.75 238 ALA B CA 1
ATOM 4784 C C . ALA B 1 238 ? 13.969 21.344 -4.852 1 88.75 238 ALA B C 1
ATOM 4786 O O . ALA B 1 238 ? 14.203 22.297 -4.117 1 88.75 238 ALA B O 1
ATOM 4787 N N . VAL B 1 239 ? 12.875 21.25 -5.574 1 90.44 239 VAL B N 1
ATOM 4788 C CA . VAL B 1 239 ? 11.789 22.219 -5.512 1 90.44 239 VAL B CA 1
ATOM 4789 C C . VAL B 1 239 ? 10.602 21.625 -4.762 1 90.44 239 VAL B C 1
ATOM 4791 O O . VAL B 1 239 ? 10.219 20.469 -5.004 1 90.44 239 VAL B O 1
ATOM 4794 N N . ARG B 1 240 ? 10.039 22.359 -3.852 1 92.19 240 ARG B N 1
ATOM 4795 C CA . ARG B 1 240 ? 8.922 21.906 -3.033 1 92.19 240 ARG B CA 1
ATOM 4796 C C . ARG B 1 240 ? 7.828 22.969 -2.957 1 92.19 240 ARG B C 1
ATOM 4798 O O . ARG B 1 240 ? 8.102 24.156 -3.131 1 92.19 240 ARG B O 1
ATOM 4805 N N . GLY B 1 241 ? 6.613 22.484 -2.799 1 93.44 241 GLY B N 1
ATOM 4806 C CA . GLY B 1 241 ? 5.516 23.344 -2.379 1 93.44 241 GLY B CA 1
ATOM 4807 C C . GLY B 1 241 ? 5.324 23.359 -0.874 1 93.44 241 GLY B C 1
ATOM 4808 O O . GLY B 1 241 ? 5.449 22.344 -0.206 1 93.44 241 GLY B O 1
ATOM 4809 N N . PHE B 1 242 ? 5.094 24.625 -0.34 1 96.69 242 PHE B N 1
ATOM 4810 C CA . PHE B 1 242 ? 4.906 24.797 1.095 1 96.69 242 PHE B CA 1
ATOM 4811 C C . PHE B 1 242 ? 3.562 25.469 1.389 1 96.69 242 PHE B C 1
ATOM 4813 O O . PHE B 1 242 ? 3.24 26.5 0.816 1 96.69 242 PHE B O 1
ATOM 4820 N N . VAL B 1 243 ? 2.783 24.875 2.207 1 97.94 243 VAL B N 1
ATOM 4821 C CA . VAL B 1 243 ? 1.498 25.406 2.643 1 97.94 243 VAL B CA 1
ATOM 4822 C C . VAL B 1 243 ? 1.568 25.781 4.121 1 97.94 243 VAL B C 1
ATOM 4824 O O . VAL B 1 243 ? 1.902 24.938 4.965 1 97.94 243 VAL B O 1
ATOM 4827 N N . TYR B 1 244 ? 1.32 27.047 4.383 1 98.56 244 TYR B N 1
ATOM 4828 C CA . TYR B 1 244 ? 1.311 27.453 5.781 1 98.56 244 TYR B CA 1
ATOM 4829 C C . TYR B 1 244 ? 0.205 26.75 6.555 1 98.56 244 TYR B C 1
ATOM 4831 O O . TYR B 1 244 ? -0.865 26.469 6.008 1 98.56 244 TYR B O 1
ATOM 4839 N N . VAL B 1 245 ? 0.419 26.469 7.754 1 98.62 245 VAL B N 1
ATOM 4840 C CA . VAL B 1 245 ? -0.396 25.562 8.555 1 98.62 245 VAL B CA 1
ATOM 4841 C C . VAL B 1 245 ? -1.819 26.094 8.664 1 98.62 245 VAL B C 1
ATOM 4843 O O . VAL B 1 245 ? -2.783 25.328 8.68 1 98.62 245 VAL B O 1
ATOM 4846 N N . SER B 1 246 ? -2.016 27.406 8.781 1 98.38 246 SER B N 1
ATOM 4847 C CA . SER B 1 246 ? -3.369 27.938 8.867 1 98.38 246 SER B CA 1
ATOM 4848 C C . SER B 1 246 ? -4.164 27.641 7.598 1 98.38 246 SER B C 1
ATOM 4850 O O . SER B 1 246 ? -5.367 27.391 7.66 1 98.38 246 SER B O 1
ATOM 4852 N N . ASP B 1 247 ? -3.516 27.75 6.438 1 98.5 247 ASP B N 1
ATOM 4853 C CA . ASP B 1 247 ? -4.172 27.422 5.176 1 98.5 247 ASP B CA 1
ATOM 4854 C C . ASP B 1 247 ? -4.465 25.922 5.086 1 98.5 247 ASP B C 1
ATOM 4856 O O . ASP B 1 247 ? -5.488 25.516 4.527 1 98.5 247 ASP B O 1
ATOM 4860 N N . ALA B 1 248 ? -3.545 25.109 5.594 1 98.62 248 ALA B N 1
ATOM 4861 C CA . ALA B 1 248 ? -3.811 23.672 5.652 1 98.62 248 ALA B CA 1
ATOM 4862 C C . ALA B 1 248 ? -5.039 23.375 6.512 1 98.62 248 ALA B C 1
ATOM 4864 O O . ALA B 1 248 ? -5.867 22.531 6.152 1 98.62 248 ALA B O 1
ATOM 4865 N N . MET B 1 249 ? -5.203 24.078 7.656 1 98.56 249 MET B N 1
ATOM 4866 C CA . MET B 1 249 ? -6.363 23.906 8.523 1 98.56 249 MET B CA 1
ATOM 4867 C C . MET B 1 249 ? -7.652 24.25 7.781 1 98.56 249 MET B C 1
ATOM 4869 O O . MET B 1 249 ? -8.648 23.531 7.891 1 98.56 249 MET B O 1
ATOM 4873 N N . SER B 1 250 ? -7.531 25.328 7.055 1 98.38 250 SER B N 1
ATOM 4874 C CA . SER B 1 250 ? -8.695 25.734 6.277 1 98.38 250 SER B CA 1
ATOM 4875 C C . SER B 1 250 ? -9.07 24.688 5.246 1 98.38 250 SER B C 1
ATOM 4877 O O . SER B 1 250 ? -10.258 24.422 5.02 1 98.38 250 SER B O 1
ATOM 4879 N N . ALA B 1 251 ? -8.102 24.094 4.617 1 98.81 251 ALA B N 1
ATOM 4880 C CA . ALA B 1 251 ? -8.344 23.047 3.625 1 98.81 251 ALA B CA 1
ATOM 4881 C C . ALA B 1 251 ? -8.992 21.828 4.266 1 98.81 251 ALA B C 1
ATOM 4883 O O . ALA B 1 251 ? -10.008 21.328 3.771 1 98.81 251 ALA B O 1
ATOM 4884 N N . PHE B 1 252 ? -8.445 21.328 5.379 1 98.75 252 PHE B N 1
ATOM 4885 C CA . PHE B 1 252 ? -8.984 20.156 6.062 1 98.75 252 PHE B CA 1
ATOM 4886 C C . PHE B 1 252 ? -10.398 20.422 6.559 1 98.75 252 PHE B C 1
ATOM 4888 O O . PHE B 1 252 ? -11.258 19.531 6.516 1 98.75 252 PHE B O 1
ATOM 4895 N N . ASP B 1 253 ? -10.633 21.656 7.035 1 98.25 253 ASP B N 1
ATOM 4896 C CA . ASP B 1 253 ? -11.953 22.047 7.508 1 98.25 253 ASP B CA 1
ATOM 4897 C C . ASP B 1 253 ? -12.984 21.984 6.383 1 98.25 253 ASP B C 1
ATOM 4899 O O . ASP B 1 253 ? -14.062 21.391 6.555 1 98.25 253 ASP B O 1
ATOM 4903 N N . ILE B 1 254 ? -12.609 22.547 5.25 1 98.12 254 ILE B N 1
ATOM 4904 C CA . ILE B 1 254 ? -13.5 22.562 4.09 1 98.12 254 ILE B CA 1
ATOM 4905 C C . ILE B 1 254 ? -13.766 21.141 3.627 1 98.12 254 ILE B C 1
ATOM 4907 O O . ILE B 1 254 ? -14.906 20.766 3.324 1 98.12 254 ILE B O 1
ATOM 4911 N N . ILE B 1 255 ? -12.75 20.297 3.596 1 98.5 255 ILE B N 1
ATOM 4912 C CA . ILE B 1 255 ? -12.891 18.922 3.125 1 98.5 255 ILE B CA 1
ATOM 4913 C C . ILE B 1 255 ? -13.75 18.125 4.109 1 98.5 255 ILE B C 1
ATOM 4915 O O . ILE B 1 255 ? -14.594 17.328 3.697 1 98.5 255 ILE B O 1
ATOM 4919 N N . LEU B 1 256 ? -13.539 18.328 5.43 1 98.12 256 LEU B N 1
ATOM 4920 C CA . LEU B 1 256 ? -14.344 17.672 6.445 1 98.12 256 LEU B CA 1
ATOM 4921 C C . LEU B 1 256 ? -15.828 17.984 6.262 1 98.12 256 LEU B C 1
ATOM 4923 O O . LEU B 1 256 ? -16.672 17.094 6.379 1 98.12 256 LEU B O 1
ATOM 4927 N N . HIS B 1 257 ? -16.156 19.156 5.898 1 97.19 257 HIS B N 1
ATOM 4928 C CA . HIS B 1 257 ? -17.547 19.625 5.934 1 97.19 257 HIS B CA 1
ATOM 4929 C C . HIS B 1 257 ? -18.188 19.547 4.555 1 97.19 257 HIS B C 1
ATOM 4931 O O . HIS B 1 257 ? -19.391 19.344 4.438 1 97.19 257 HIS B O 1
ATOM 4937 N N . ARG B 1 258 ? -17.328 19.688 3.496 1 96.5 258 ARG B N 1
ATOM 4938 C CA . ARG B 1 258 ? -17.922 19.859 2.172 1 96.5 258 ARG B CA 1
ATOM 4939 C C . ARG B 1 258 ? -17.344 18.844 1.186 1 96.5 258 ARG B C 1
ATOM 4941 O O . ARG B 1 258 ? -17.812 18.75 0.049 1 96.5 258 ARG B O 1
ATOM 4948 N N . GLY B 1 259 ? -16.312 18.141 1.58 1 97.31 259 GLY B N 1
ATOM 4949 C CA . GLY B 1 259 ? -15.734 17.172 0.671 1 97.31 259 GLY B CA 1
ATOM 4950 C C . GLY B 1 259 ? -16.719 16.094 0.25 1 97.31 259 GLY B C 1
ATOM 4951 O O . GLY B 1 259 ? -17.641 15.75 1.002 1 97.31 259 GLY B O 1
ATOM 4952 N N . LEU B 1 260 ? -16.484 15.539 -0.902 1 96.75 260 LEU B N 1
ATOM 4953 C CA . LEU B 1 260 ? -17.312 14.43 -1.388 1 96.75 260 LEU B CA 1
ATOM 4954 C C . LEU B 1 260 ? -16.688 13.086 -1.019 1 96.75 260 LEU B C 1
ATOM 4956 O O . LEU B 1 260 ? -15.492 12.867 -1.253 1 96.75 260 LEU B O 1
ATOM 4960 N N . VAL B 1 261 ? -17.516 12.203 -0.471 1 95.88 261 VAL B N 1
ATOM 4961 C CA . VAL B 1 261 ? -17.062 10.867 -0.111 1 95.88 261 VAL B CA 1
ATOM 4962 C C . VAL B 1 261 ? -16.516 10.156 -1.351 1 95.88 261 VAL B C 1
ATOM 4964 O O . VAL B 1 261 ? -17.031 10.352 -2.457 1 95.88 261 VAL B O 1
ATOM 4967 N N . SER B 1 262 ? -15.398 9.367 -1.183 1 95.88 262 SER B N 1
ATOM 4968 C CA . SER B 1 262 ? -14.742 8.547 -2.195 1 95.88 262 SER B CA 1
ATOM 4969 C C . SER B 1 262 ? -13.898 9.398 -3.141 1 95.88 262 SER B C 1
ATOM 4971 O O . SER B 1 262 ? -13.414 8.906 -4.16 1 95.88 262 SER B O 1
ATOM 4973 N N . GLU B 1 263 ? -13.75 10.711 -2.754 1 97.56 263 GLU B N 1
ATOM 4974 C CA . GLU B 1 263 ? -12.867 11.578 -3.531 1 97.56 263 GLU B CA 1
ATOM 4975 C C . GLU B 1 263 ? -11.516 11.742 -2.848 1 97.56 263 GLU B C 1
ATOM 4977 O O . GLU B 1 263 ? -11.375 11.445 -1.661 1 97.56 263 GLU B O 1
ATOM 4982 N N . THR B 1 264 ? -10.57 12.109 -3.662 1 98.5 264 THR B N 1
ATOM 4983 C CA . THR B 1 264 ? -9.242 12.516 -3.223 1 98.5 264 THR B CA 1
ATOM 4984 C C . THR B 1 264 ? -8.992 13.992 -3.543 1 98.5 264 THR B C 1
ATOM 4986 O O . THR B 1 264 ? -9.375 14.469 -4.613 1 98.5 264 THR B O 1
ATOM 4989 N N . TYR B 1 265 ? -8.383 14.766 -2.604 1 98.75 265 TYR B N 1
ATOM 4990 C CA . TYR B 1 265 ? -8.117 16.188 -2.822 1 98.75 265 TYR B CA 1
ATOM 4991 C C . TYR B 1 265 ? -6.637 16.5 -2.615 1 98.75 265 TYR B C 1
ATOM 4993 O O . TYR B 1 265 ? -6.078 16.203 -1.557 1 98.75 265 TYR B O 1
ATOM 5001 N N . ASN B 1 266 ? -6.043 17.078 -3.604 1 98.5 266 ASN B N 1
ATOM 5002 C CA . ASN B 1 266 ? -4.734 17.688 -3.432 1 98.5 266 ASN B CA 1
ATOM 5003 C C . ASN B 1 266 ? -4.84 19.047 -2.723 1 98.5 266 ASN B C 1
ATOM 5005 O O . ASN B 1 266 ? -5.762 19.812 -2.984 1 98.5 266 ASN B O 1
ATOM 5009 N N . ILE B 1 267 ? -3.979 19.266 -1.795 1 98.38 267 ILE B N 1
ATOM 5010 C CA . ILE B 1 267 ? -3.795 20.562 -1.154 1 98.38 267 ILE B CA 1
ATOM 5011 C C . ILE B 1 267 ? -2.424 21.125 -1.521 1 98.38 267 ILE B C 1
ATOM 5013 O O . ILE B 1 267 ? -1.397 20.656 -1.025 1 98.38 267 ILE B O 1
ATOM 5017 N N . SER B 1 268 ? -2.416 22.109 -2.334 1 95.81 268 SER B N 1
ATOM 5018 C CA . SER B 1 268 ? -1.172 22.547 -2.963 1 95.81 268 SER B CA 1
ATOM 5019 C C . SER B 1 268 ? -0.914 24.031 -2.723 1 95.81 268 SER B C 1
ATOM 5021 O O . SER B 1 268 ? -1.854 24.812 -2.572 1 95.81 268 SER B O 1
ATOM 5023 N N . SER B 1 269 ? 0.333 24.312 -2.678 1 94.06 269 SER B N 1
ATOM 5024 C CA . SER B 1 269 ? 0.74 25.719 -2.643 1 94.06 269 SER B CA 1
ATOM 5025 C C . SER B 1 269 ? 0.796 26.312 -4.047 1 94.06 269 SER B C 1
ATOM 5027 O O . SER B 1 269 ? 1.046 25.594 -5.02 1 94.06 269 SER B O 1
ATOM 5029 N N . LYS B 1 270 ? 0.604 27.562 -4.105 1 88.56 270 LYS B N 1
ATOM 5030 C CA . LYS B 1 270 ? 0.723 28.281 -5.371 1 88.56 270 LYS B CA 1
ATOM 5031 C C . LYS B 1 270 ? 2.186 28.469 -5.766 1 88.56 270 LYS B C 1
ATOM 5033 O O . LYS B 1 270 ? 2.508 28.547 -6.953 1 88.56 270 LYS B O 1
ATOM 5038 N N . GLU B 1 271 ? 2.959 28.453 -4.797 1 88.06 271 GLU B N 1
ATOM 5039 C CA . GLU B 1 271 ? 4.375 28.719 -5.039 1 88.06 271 GLU B CA 1
ATOM 5040 C C . GLU B 1 271 ? 5.211 27.453 -4.883 1 88.06 271 GLU B C 1
ATOM 5042 O O . GLU B 1 271 ? 4.938 26.625 -4.012 1 88.06 271 GLU B O 1
ATOM 5047 N N . GLN B 1 272 ? 6.148 27.344 -5.758 1 89.31 272 GLN B N 1
ATOM 5048 C CA . GLN B 1 272 ? 7.199 26.328 -5.664 1 89.31 272 GLN B CA 1
ATOM 5049 C C . GLN B 1 272 ? 8.562 26.969 -5.465 1 89.31 272 GLN B C 1
ATOM 5051 O O . GLN B 1 272 ? 8.922 27.922 -6.176 1 89.31 272 GLN B O 1
ATOM 5056 N N . ILE B 1 273 ? 9.266 26.438 -4.422 1 93.25 273 ILE B N 1
ATOM 5057 C CA . ILE B 1 273 ? 10.5 27.109 -4.031 1 93.25 273 ILE B CA 1
ATOM 5058 C C . ILE B 1 273 ? 11.625 26.094 -3.92 1 93.25 273 ILE B C 1
ATOM 5060 O O . ILE B 1 273 ? 11.43 25 -3.4 1 93.25 273 ILE B O 1
ATOM 5064 N N . LYS B 1 274 ? 12.75 26.484 -4.418 1 92.69 274 LYS B N 1
ATOM 5065 C CA . LYS B 1 274 ? 13.93 25.641 -4.223 1 92.69 274 LYS B CA 1
ATOM 5066 C C . LYS B 1 274 ? 14.344 25.609 -2.754 1 92.69 274 LYS B C 1
ATOM 5068 O O . LYS B 1 274 ? 14.266 26.625 -2.057 1 92.69 274 LYS B O 1
ATOM 5073 N N . VAL B 1 275 ? 14.875 24.5 -2.34 1 93.75 275 VAL B N 1
ATOM 5074 C CA . VAL B 1 275 ? 15.305 24.312 -0.958 1 93.75 275 VAL B CA 1
ATOM 5075 C C . VAL B 1 275 ? 16.375 25.344 -0.607 1 93.75 275 VAL B C 1
ATOM 5077 O O . VAL B 1 275 ? 16.344 25.938 0.477 1 93.75 275 VAL B O 1
ATOM 5080 N N . VAL B 1 276 ? 17.266 25.625 -1.519 1 94 276 VAL B N 1
ATOM 5081 C CA . VAL B 1 276 ? 18.344 26.578 -1.276 1 94 276 VAL B CA 1
ATOM 5082 C C . VAL B 1 276 ? 17.781 27.984 -1.108 1 94 276 VAL B C 1
ATOM 5084 O O . VAL B 1 276 ? 18.281 28.781 -0.319 1 94 276 VAL B O 1
ATOM 5087 N N . ASP B 1 277 ? 16.734 28.266 -1.817 1 94.81 277 ASP B N 1
ATOM 5088 C CA . ASP B 1 277 ? 16.094 29.578 -1.697 1 94.81 277 ASP B CA 1
ATOM 5089 C C . ASP B 1 277 ? 15.383 29.734 -0.354 1 94.81 277 ASP B C 1
ATOM 5091 O O . ASP B 1 277 ? 15.336 30.828 0.21 1 94.81 277 ASP B O 1
ATOM 5095 N N . VAL B 1 278 ? 14.82 28.656 0.139 1 96.25 278 VAL B N 1
ATOM 5096 C CA . VAL B 1 278 ? 14.25 28.656 1.482 1 96.25 278 VAL B CA 1
ATOM 5097 C C . VAL B 1 278 ? 15.344 28.953 2.506 1 96.25 278 VAL B C 1
ATOM 5099 O O . VAL B 1 278 ? 15.156 29.797 3.396 1 96.25 278 VAL B O 1
ATOM 5102 N N . ALA B 1 279 ? 16.453 28.328 2.32 1 95.25 279 ALA B N 1
ATOM 5103 C CA . ALA B 1 279 ? 17.594 28.531 3.223 1 95.25 279 ALA B CA 1
ATOM 5104 C C . ALA B 1 279 ? 18.031 29.984 3.213 1 95.25 279 ALA B C 1
ATOM 5106 O O . ALA B 1 279 ? 18.25 30.578 4.27 1 95.25 279 ALA B O 1
ATOM 5107 N N . LYS B 1 280 ? 18.141 30.516 2.066 1 94.25 280 LYS B N 1
ATOM 5108 C CA . LYS B 1 280 ? 18.594 31.891 1.928 1 94.25 280 LYS B CA 1
ATOM 5109 C C . LYS B 1 280 ? 17.609 32.844 2.607 1 94.25 280 LYS B C 1
ATOM 5111 O O . LYS B 1 280 ? 18.031 33.812 3.258 1 94.25 280 LYS B O 1
ATOM 5116 N N . ARG B 1 281 ? 16.344 32.594 2.439 1 95 281 ARG B N 1
ATOM 5117 C CA . ARG B 1 281 ? 15.328 33.438 3.072 1 95 281 ARG B CA 1
ATOM 5118 C C . ARG B 1 281 ? 15.43 33.375 4.594 1 95 281 ARG B C 1
ATOM 5120 O O . ARG B 1 281 ? 15.234 34.375 5.277 1 95 281 ARG B O 1
ATOM 5127 N N . ILE B 1 282 ? 15.75 32.219 5.09 1 96.06 282 ILE B N 1
ATOM 5128 C CA . ILE B 1 282 ? 15.898 32.062 6.527 1 96.06 282 ILE B CA 1
ATOM 5129 C C . ILE B 1 282 ? 17.141 32.781 7.016 1 96.06 282 ILE B C 1
ATOM 5131 O O . ILE B 1 282 ? 17.094 33.5 8.031 1 96.06 282 ILE B O 1
ATOM 5135 N N . ILE B 1 283 ? 18.234 32.688 6.293 1 94.56 283 ILE B N 1
ATOM 5136 C CA . ILE B 1 283 ? 19.469 33.375 6.641 1 94.56 283 ILE B CA 1
ATOM 5137 C C . ILE B 1 283 ? 19.234 34.875 6.672 1 94.56 283 ILE B C 1
ATOM 5139 O O . ILE B 1 283 ? 19.672 35.562 7.598 1 94.56 283 ILE B O 1
ATOM 5143 N N . GLN B 1 284 ? 18.5 35.312 5.695 1 93.31 284 GLN B N 1
ATOM 5144 C CA . GLN B 1 284 ? 18.219 36.75 5.594 1 93.31 284 GLN B CA 1
ATOM 5145 C C . GLN B 1 284 ? 17.406 37.219 6.793 1 93.31 284 GLN B C 1
ATOM 5147 O O . GLN B 1 284 ? 17.594 38.375 7.246 1 93.31 284 GLN B O 1
ATOM 5152 N N . TRP B 1 285 ? 16.547 36.438 7.242 1 94 285 TRP B N 1
ATOM 5153 C CA . TRP B 1 285 ? 15.742 36.812 8.398 1 94 285 TRP B CA 1
ATOM 5154 C C . TRP B 1 285 ? 16.594 36.906 9.656 1 94 285 TRP B C 1
ATOM 5156 O O . TRP B 1 285 ? 16.406 37.812 10.469 1 94 285 TRP B O 1
ATOM 5166 N N . PHE B 1 286 ? 17.562 36.094 9.812 1 92 286 PHE B N 1
ATOM 5167 C CA . PHE B 1 286 ? 18.406 36.031 11.008 1 92 286 PHE B CA 1
ATOM 5168 C C . PHE B 1 286 ? 19.516 37.094 10.922 1 92 286 PHE B C 1
ATOM 5170 O O . PHE B 1 286 ? 19.906 37.656 11.938 1 92 286 PHE B O 1
ATOM 5177 N N . HIS B 1 287 ? 20.094 37.094 9.695 1 87.19 287 HIS B N 1
ATOM 5178 C CA . HIS B 1 287 ? 21.266 37.938 9.531 1 87.19 287 HIS B CA 1
ATOM 5179 C C . HIS B 1 287 ? 21.016 39.031 8.477 1 87.19 287 HIS B C 1
ATOM 5181 O O . HIS B 1 287 ? 20.484 38.719 7.398 1 87.19 287 HIS B O 1
ATOM 5187 N N . ALA B 1 288 ? 20.5 40.156 8.789 1 73.56 288 ALA B N 1
ATOM 5188 C CA . ALA B 1 288 ? 20.25 41.219 7.82 1 73.56 288 ALA B CA 1
ATOM 5189 C C . ALA B 1 288 ? 21.391 41.312 6.797 1 73.56 288 ALA B C 1
ATOM 5191 O O . ALA B 1 288 ? 22.062 42.344 6.68 1 73.56 288 ALA B O 1
ATOM 5192 N N . VAL B 1 289 ? 21.969 40.25 6.43 1 64.88 289 VAL B N 1
ATOM 5193 C CA . VAL B 1 289 ? 23.156 40.281 5.586 1 64.88 289 VAL B CA 1
ATOM 5194 C C . VAL B 1 289 ? 22.75 40.25 4.117 1 64.88 289 VAL B C 1
ATOM 5196 O O . VAL B 1 289 ? 21.625 39.844 3.787 1 64.88 289 VAL B O 1
ATOM 5199 N N . GLN B 1 290 ? 23.672 40.812 3.145 1 59.47 290 GLN B N 1
ATOM 5200 C CA . GLN B 1 290 ? 23.547 40.719 1.692 1 59.47 290 GLN B CA 1
ATOM 5201 C C . GLN B 1 290 ? 23.672 39.281 1.198 1 59.47 290 GLN B C 1
ATOM 5203 O O . GLN B 1 290 ? 24.312 38.469 1.853 1 59.47 290 GLN B O 1
ATOM 5208 N N . SER B 1 291 ? 22.969 38.875 0.127 1 58.53 291 SER B N 1
ATOM 5209 C CA . SER B 1 291 ? 22.828 37.562 -0.492 1 58.53 291 SER B CA 1
ATOM 5210 C C . SER B 1 291 ? 24.188 36.875 -0.659 1 58.53 291 SER B C 1
ATOM 5212 O O . SER B 1 291 ? 24.297 35.656 -0.487 1 58.53 291 SER B O 1
ATOM 5214 N N . ASP B 1 292 ? 25.234 37.625 -0.901 1 58.88 292 ASP B N 1
ATOM 5215 C CA . ASP B 1 292 ? 26.516 37.062 -1.318 1 58.88 292 ASP B CA 1
ATOM 5216 C C . ASP B 1 292 ? 27.234 36.406 -0.145 1 58.88 292 ASP B C 1
ATOM 5218 O O . ASP B 1 292 ? 28.219 35.688 -0.339 1 58.88 292 ASP B O 1
ATOM 5222 N N . THR B 1 293 ? 26.672 36.469 0.961 1 73.25 293 THR B N 1
ATOM 5223 C CA . THR B 1 293 ? 27.391 35.906 2.104 1 73.25 293 THR B CA 1
ATOM 5224 C C . THR B 1 293 ? 26.609 34.781 2.74 1 73.25 293 THR B C 1
ATOM 5226 O O . THR B 1 293 ? 26.938 34.312 3.838 1 73.25 293 THR B O 1
ATOM 5229 N N . CYS B 1 294 ? 25.719 34.219 2.012 1 82.19 294 CYS B N 1
ATOM 5230 C CA . CYS B 1 294 ? 24.875 33.156 2.584 1 82.19 294 CYS B CA 1
ATOM 5231 C C . CYS B 1 294 ? 25.609 31.844 2.674 1 82.19 294 CYS B C 1
ATOM 5233 O O . CYS B 1 294 ? 25.297 31 3.521 1 82.19 294 CYS B O 1
ATOM 5235 N N . GLU B 1 295 ? 26.641 31.672 1.882 1 84.81 295 GLU B N 1
ATOM 5236 C CA . GLU B 1 295 ? 27.344 30.406 1.763 1 84.81 295 GLU B CA 1
ATOM 5237 C C . GLU B 1 295 ? 28 30.016 3.08 1 84.81 295 GLU B C 1
ATOM 5239 O O . GLU B 1 295 ? 28.109 28.828 3.398 1 84.81 295 GLU B O 1
ATOM 5244 N N . GLN B 1 296 ? 28.359 30.984 3.811 1 86.81 296 GLN B N 1
ATOM 5245 C CA . GLN B 1 296 ? 29.062 30.703 5.059 1 86.81 296 GLN B CA 1
ATOM 5246 C C . GLN B 1 296 ? 28.125 30.062 6.082 1 86.81 296 GLN B C 1
ATOM 5248 O O . GLN B 1 296 ? 28.578 29.438 7.047 1 86.81 296 GLN B O 1
ATOM 5253 N N . TYR B 1 297 ? 26.828 30.156 5.785 1 91.06 297 TYR B N 1
ATOM 5254 C CA . TYR B 1 297 ? 25.844 29.641 6.73 1 91.06 297 TYR B CA 1
ATOM 5255 C C . TYR B 1 297 ? 25.297 28.297 6.262 1 91.06 297 TYR B C 1
ATOM 5257 O O . TYR B 1 297 ? 24.438 27.703 6.914 1 91.06 297 TYR B O 1
ATOM 5265 N N . LEU B 1 298 ? 25.781 27.828 5.148 1 91.38 298 LEU B N 1
ATOM 5266 C CA . LEU B 1 298 ? 25.266 26.594 4.559 1 91.38 298 LEU B CA 1
ATOM 5267 C C . LEU B 1 298 ? 26.312 25.484 4.637 1 91.38 298 LEU B C 1
ATOM 5269 O O . LEU B 1 298 ? 27.5 25.734 4.484 1 91.38 298 LEU B O 1
ATOM 5273 N N . GLU B 1 299 ? 25.906 24.266 4.969 1 90.31 299 GLU B N 1
ATOM 5274 C CA . GLU B 1 299 ? 26.688 23.047 4.91 1 90.31 299 GLU B CA 1
ATOM 5275 C C . GLU B 1 299 ? 26.016 21.984 4.051 1 90.31 299 GLU B C 1
ATOM 5277 O O . GLU B 1 299 ? 24.844 21.641 4.285 1 90.31 299 GLU B O 1
ATOM 5282 N N . THR B 1 300 ? 26.75 21.578 3.059 1 86.12 300 THR B N 1
ATOM 5283 C CA . THR B 1 300 ? 26.188 20.547 2.191 1 86.12 300 THR B CA 1
ATOM 5284 C C . THR B 1 300 ? 26.422 19.172 2.779 1 86.12 300 THR B C 1
ATOM 5286 O O . THR B 1 300 ? 27.516 18.844 3.211 1 86.12 300 THR B O 1
ATOM 5289 N N . VAL B 1 301 ? 25.391 18.406 2.943 1 84.31 301 VAL B N 1
ATOM 5290 C CA . VAL B 1 301 ? 25.484 17.031 3.4 1 84.31 301 VAL B CA 1
ATOM 5291 C C . VAL B 1 301 ? 25.078 16.078 2.273 1 84.31 301 VAL B C 1
ATOM 5293 O O . VAL B 1 301 ? 24.594 16.516 1.234 1 84.31 301 VAL B O 1
ATOM 5296 N N . ALA B 1 302 ? 25.359 14.82 2.471 1 83 302 ALA B N 1
ATOM 5297 C CA . ALA B 1 302 ? 25.016 13.82 1.464 1 83 302 ALA B CA 1
ATOM 5298 C C . ALA B 1 302 ? 23.531 13.859 1.133 1 83 302 ALA B C 1
ATOM 5300 O O . ALA B 1 302 ? 22.703 14 2.025 1 83 302 ALA B O 1
ATOM 5301 N N . ASP B 1 303 ? 23.281 13.812 -0.088 1 83.88 303 ASP B N 1
ATOM 5302 C CA . ASP B 1 303 ? 21.891 13.766 -0.526 1 83.88 303 ASP B CA 1
ATOM 5303 C C . ASP B 1 303 ? 21.266 12.406 -0.234 1 83.88 303 ASP B C 1
ATOM 5305 O O . ASP B 1 303 ? 21.984 11.445 0.066 1 83.88 303 ASP B O 1
ATOM 5309 N N . ARG B 1 304 ? 20 12.422 -0.216 1 81 304 ARG B N 1
ATOM 5310 C CA . ARG B 1 304 ? 19.297 11.141 -0.188 1 81 304 ARG B CA 1
ATOM 5311 C C . ARG B 1 304 ? 19.672 10.281 -1.394 1 81 304 ARG B C 1
ATOM 5313 O O . ARG B 1 304 ? 20.047 10.812 -2.441 1 81 304 ARG B O 1
ATOM 5320 N N . PRO B 1 305 ? 19.625 8.906 -1.154 1 78 305 PRO B N 1
ATOM 5321 C CA . PRO B 1 305 ? 19.953 8.039 -2.291 1 78 305 PRO B CA 1
ATOM 5322 C C . PRO B 1 305 ? 19.125 8.359 -3.533 1 78 305 PRO B C 1
ATOM 5324 O O . PRO B 1 305 ? 19.641 8.289 -4.656 1 78 305 PRO B O 1
ATOM 5327 N N . PHE B 1 306 ? 17.891 8.695 -3.27 1 79.56 306 PHE B N 1
ATOM 5328 C CA . PHE B 1 306 ? 16.984 9.195 -4.305 1 79.56 306 PHE B CA 1
ATOM 5329 C C . PHE B 1 306 ? 16.141 10.344 -3.77 1 79.56 306 PHE B C 1
ATOM 5331 O O . PHE B 1 306 ? 15.453 10.195 -2.756 1 79.56 306 PHE B O 1
ATOM 5338 N N . ASN B 1 307 ? 16.281 11.453 -4.48 1 77.5 307 ASN B N 1
ATOM 5339 C CA . ASN B 1 307 ? 15.562 12.648 -4.051 1 77.5 307 ASN B CA 1
ATOM 5340 C C . ASN B 1 307 ? 14.75 13.25 -5.195 1 77.5 307 ASN B C 1
ATOM 5342 O O . ASN B 1 307 ? 15.32 13.711 -6.188 1 77.5 307 ASN B O 1
ATOM 5346 N N . ASP B 1 308 ? 13.484 13.281 -4.93 1 79.44 308 ASP B N 1
ATOM 5347 C CA . ASP B 1 308 ? 12.602 13.844 -5.949 1 79.44 308 ASP B CA 1
ATOM 5348 C C . ASP B 1 308 ? 12.961 15.297 -6.242 1 79.44 308 ASP B C 1
ATOM 5350 O O . ASP B 1 308 ? 13.195 16.078 -5.316 1 79.44 308 ASP B O 1
ATOM 5354 N N . ARG B 1 309 ? 12.914 15.625 -7.465 1 77.44 309 ARG B N 1
ATOM 5355 C CA . ARG B 1 309 ? 13.281 16.984 -7.844 1 77.44 309 ARG B CA 1
ATOM 5356 C C . ARG B 1 309 ? 12.133 17.953 -7.574 1 77.44 309 ARG B C 1
ATOM 5358 O O . ARG B 1 309 ? 12.352 19.094 -7.145 1 77.44 309 ARG B O 1
ATOM 5365 N N . MET B 1 310 ? 10.953 17.484 -7.914 1 77.19 310 MET B N 1
ATOM 5366 C CA . MET B 1 310 ? 9.805 18.375 -7.781 1 77.19 310 MET B CA 1
ATOM 5367 C C . MET B 1 310 ? 8.523 17.578 -7.566 1 77.19 310 MET B C 1
ATOM 5369 O O . MET B 1 310 ? 8.359 16.5 -8.141 1 77.19 310 MET B O 1
ATOM 5373 N N . TYR B 1 311 ? 7.668 18.125 -6.691 1 78.44 311 TYR B N 1
ATOM 5374 C CA . TYR B 1 311 ? 6.336 17.578 -6.449 1 78.44 311 TYR B CA 1
ATOM 5375 C C . TYR B 1 311 ? 5.258 18.594 -6.801 1 78.44 311 TYR B C 1
ATOM 5377 O O . TYR B 1 311 ? 4.551 19.094 -5.922 1 78.44 311 TYR B O 1
ATOM 5385 N N . TRP B 1 312 ? 5.016 18.891 -8.008 1 84.62 312 TRP B N 1
ATOM 5386 C CA . TRP B 1 312 ? 3.957 19.844 -8.336 1 84.62 312 TRP B CA 1
ATOM 5387 C C . TRP B 1 312 ? 2.602 19.156 -8.406 1 84.62 312 TRP B C 1
ATOM 5389 O O . TRP B 1 312 ? 2.465 18.109 -9.062 1 84.62 312 TRP B O 1
ATOM 5399 N N . THR B 1 313 ? 1.614 19.656 -7.66 1 94.25 313 THR B N 1
ATOM 5400 C CA . THR B 1 313 ? 0.287 19.062 -7.668 1 94.25 313 THR B CA 1
ATOM 5401 C C . THR B 1 313 ? -0.771 20.078 -8.078 1 94.25 313 THR B C 1
ATOM 5403 O O . THR B 1 313 ? -0.601 21.281 -7.852 1 94.25 313 THR B O 1
ATOM 5406 N N . ASN B 1 314 ? -1.759 19.656 -8.758 1 95.56 314 ASN B N 1
ATOM 5407 C CA . ASN B 1 314 ? -2.941 20.438 -9.125 1 95.56 314 ASN B CA 1
ATOM 5408 C C . ASN B 1 314 ? -4.047 20.297 -8.086 1 95.56 314 ASN B C 1
ATOM 5410 O O . ASN B 1 314 ? -4.527 19.188 -7.824 1 95.56 314 ASN B O 1
ATOM 5414 N N . ASP B 1 315 ? -4.5 21.438 -7.477 1 97.12 315 ASP B N 1
ATOM 5415 C CA . ASP B 1 315 ? -5.504 21.375 -6.418 1 97.12 315 ASP B CA 1
ATOM 5416 C C . ASP B 1 315 ? -6.828 21.969 -6.879 1 97.12 315 ASP B C 1
ATOM 5418 O O . ASP B 1 315 ? -7.605 22.469 -6.062 1 97.12 315 ASP B O 1
ATOM 5422 N N . SER B 1 316 ? -7.082 22.031 -8.156 1 97.06 316 SER B N 1
ATOM 5423 C CA . SER B 1 316 ? -8.297 22.625 -8.711 1 97.06 316 SER B CA 1
ATOM 5424 C C . SER B 1 316 ? -9.547 22 -8.086 1 97.06 316 SER B C 1
ATOM 5426 O O . SER B 1 316 ? -10.547 22.688 -7.867 1 97.06 316 SER B O 1
ATOM 5428 N N . LYS B 1 317 ? -9.523 20.719 -7.824 1 97.56 317 LYS B N 1
ATOM 5429 C CA . LYS B 1 317 ? -10.656 20.016 -7.234 1 97.56 317 LYS B CA 1
ATOM 5430 C C . LYS B 1 317 ? -11.016 20.609 -5.871 1 97.56 317 LYS B C 1
ATOM 5432 O O . LYS B 1 317 ? -12.195 20.766 -5.555 1 97.56 317 LYS B O 1
ATOM 5437 N N . LEU B 1 318 ? -10.031 20.891 -5.043 1 98.25 318 LEU B N 1
ATOM 5438 C CA . LEU B 1 318 ? -10.25 21.5 -3.73 1 98.25 318 LEU B CA 1
ATOM 5439 C C . LEU B 1 318 ? -10.75 22.938 -3.863 1 98.25 318 LEU B C 1
ATOM 5441 O O . LEU B 1 318 ? -11.617 23.359 -3.107 1 98.25 318 LEU B O 1
ATOM 5445 N N . ARG B 1 319 ? -10.219 23.672 -4.793 1 97.31 319 ARG B N 1
ATOM 5446 C CA . ARG B 1 319 ? -10.617 25.062 -4.992 1 97.31 319 ARG B CA 1
ATOM 5447 C C . ARG B 1 319 ? -12.086 25.156 -5.379 1 97.31 319 ARG B C 1
ATOM 5449 O O . ARG B 1 319 ? -12.758 26.125 -5.031 1 97.31 319 ARG B O 1
ATOM 5456 N N . GLN B 1 320 ? -12.578 24.141 -6.02 1 97.44 320 GLN B N 1
ATOM 5457 C CA . GLN B 1 320 ? -13.984 24.109 -6.391 1 97.44 320 GLN B CA 1
ATOM 5458 C C . GLN B 1 320 ? -14.875 24 -5.152 1 97.44 320 GLN B C 1
ATOM 5460 O O . GLN B 1 320 ? -16.047 24.375 -5.199 1 97.44 320 GLN B O 1
ATOM 5465 N N . LEU B 1 321 ? -14.281 23.594 -4.047 1 97 321 LEU B N 1
ATOM 5466 C CA . LEU B 1 321 ? -15.031 23.516 -2.797 1 97 321 LEU B CA 1
ATOM 5467 C C . LEU B 1 321 ? -15 24.859 -2.066 1 97 321 LEU B C 1
ATOM 5469 O O . LEU B 1 321 ? -15.641 25.016 -1.025 1 97 321 LEU B O 1
ATOM 5473 N N . GLY B 1 322 ? -14.164 25.844 -2.547 1 97.06 322 GLY B N 1
ATOM 5474 C CA . GLY B 1 322 ? -14.125 27.188 -1.967 1 97.06 322 GLY B CA 1
ATOM 5475 C C . GLY B 1 322 ? -12.828 27.484 -1.233 1 97.06 322 GLY B C 1
ATOM 5476 O O . GLY B 1 322 ? -12.703 28.516 -0.593 1 97.06 322 GLY B O 1
ATOM 5477 N N . TRP B 1 323 ? -11.852 26.609 -1.367 1 97.69 323 TRP B N 1
ATOM 5478 C CA . TRP B 1 323 ? -10.594 26.812 -0.669 1 97.69 323 TRP B CA 1
ATOM 5479 C C . TRP B 1 323 ? -9.688 27.766 -1.45 1 97.69 323 TRP B C 1
ATOM 5481 O O . TRP B 1 323 ? -9.648 27.719 -2.682 1 97.69 323 TRP B O 1
ATOM 5491 N N . THR B 1 324 ? -8.961 28.609 -0.752 1 96.62 324 THR B N 1
ATOM 5492 C CA . THR B 1 324 ? -7.91 29.438 -1.318 1 96.62 324 THR B CA 1
ATOM 5493 C C . THR B 1 324 ? -6.73 29.547 -0.357 1 96.62 324 THR B C 1
ATOM 5495 O O . THR B 1 324 ? -6.914 29.547 0.862 1 96.62 324 THR B O 1
ATOM 5498 N N . GLU B 1 325 ? -5.625 29.547 -0.926 1 96.94 325 GLU B N 1
ATOM 5499 C CA . GLU B 1 325 ? -4.441 29.844 -0.128 1 96.94 325 GLU B CA 1
ATOM 5500 C C . GLU B 1 325 ? -4.398 31.328 0.254 1 96.94 325 GLU B C 1
ATOM 5502 O O . GLU B 1 325 ? -4.465 32.188 -0.614 1 96.94 325 GLU B O 1
ATOM 5507 N N . LYS B 1 326 ? -4.242 31.641 1.526 1 97.5 326 LYS B N 1
ATOM 5508 C CA . LYS B 1 326 ? -4.352 33.031 1.977 1 97.5 326 LYS B CA 1
ATOM 5509 C C . LYS B 1 326 ? -2.998 33.562 2.434 1 97.5 326 LYS B C 1
ATOM 5511 O O . LYS B 1 326 ? -2.715 34.75 2.289 1 97.5 326 LYS B O 1
ATOM 5516 N N . VAL B 1 327 ? -2.182 32.719 3.01 1 97.94 327 VAL B N 1
ATOM 5517 C CA . VAL B 1 327 ? -0.904 33.156 3.576 1 97.94 327 VAL B CA 1
ATOM 5518 C C . VAL B 1 327 ? 0.222 32.844 2.586 1 97.94 327 VAL B C 1
ATOM 5520 O O . VAL B 1 327 ? 0.404 31.719 2.166 1 97.94 327 VAL B O 1
ATOM 5523 N N . SER B 1 328 ? 0.966 33.875 2.188 1 97.31 328 SER B N 1
ATOM 5524 C CA . SER B 1 328 ? 2.113 33.656 1.311 1 97.31 328 SER B CA 1
ATOM 5525 C C . SER B 1 328 ? 3.232 32.906 2.031 1 97.31 328 SER B C 1
ATOM 5527 O O . SER B 1 328 ? 3.258 32.844 3.262 1 97.31 328 SER B O 1
ATOM 5529 N N . PHE B 1 329 ? 4.152 32.375 1.283 1 97.75 329 PHE B N 1
ATOM 5530 C CA . PHE B 1 329 ? 5.27 31.656 1.88 1 97.75 329 PHE B CA 1
ATOM 5531 C C . PHE B 1 329 ? 6.062 32.562 2.814 1 97.75 329 PHE B C 1
ATOM 5533 O O . PHE B 1 329 ? 6.375 32.188 3.941 1 97.75 329 PHE B O 1
ATOM 5540 N N . ASP B 1 330 ? 6.344 33.719 2.361 1 97.44 330 ASP B N 1
ATOM 5541 C CA . ASP B 1 330 ? 7.195 34.625 3.113 1 97.44 330 ASP B CA 1
ATOM 5542 C C . ASP B 1 330 ? 6.527 35.062 4.422 1 97.44 330 ASP B C 1
ATOM 5544 O O . ASP B 1 330 ? 7.176 35.125 5.465 1 97.44 330 ASP B O 1
ATOM 5548 N N . GLU B 1 331 ? 5.211 35.375 4.355 1 97.94 331 GLU B N 1
ATOM 5549 C CA . GLU B 1 331 ? 4.477 35.719 5.566 1 97.94 331 GLU B CA 1
ATOM 5550 C C . GLU B 1 331 ? 4.473 34.562 6.562 1 97.94 331 GLU B C 1
ATOM 5552 O O . GLU B 1 331 ? 4.723 34.781 7.754 1 97.94 331 GLU B O 1
ATOM 5557 N N . GLY B 1 332 ? 4.207 33.375 6.027 1 98.44 332 GLY B N 1
ATOM 5558 C CA . GLY B 1 332 ? 4.223 32.188 6.875 1 98.44 332 GLY B CA 1
ATOM 5559 C C . GLY B 1 332 ? 5.586 31.906 7.469 1 98.44 332 GLY B C 1
ATOM 5560 O O . GLY B 1 332 ? 5.688 31.484 8.625 1 98.44 332 GLY B O 1
ATOM 5561 N N . LEU B 1 333 ? 6.617 32.125 6.652 1 98.38 333 LEU B N 1
ATOM 5562 C CA . LEU B 1 333 ? 7.98 31.891 7.105 1 98.38 333 LEU B CA 1
ATOM 5563 C C . LEU B 1 333 ? 8.344 32.781 8.273 1 98.38 333 LEU B C 1
ATOM 5565 O O . LEU B 1 333 ? 8.914 32.344 9.266 1 98.38 333 LEU B O 1
ATOM 5569 N N . ILE B 1 334 ? 7.988 34.031 8.164 1 98 334 ILE B N 1
ATOM 5570 C CA . ILE B 1 334 ? 8.289 35 9.219 1 98 334 ILE B CA 1
ATOM 5571 C C . ILE B 1 334 ? 7.586 34.594 10.508 1 98 334 ILE B C 1
ATOM 5573 O O . ILE B 1 334 ? 8.211 34.531 11.57 1 98 334 ILE B O 1
ATOM 5577 N N . MET B 1 335 ? 6.293 34.25 10.43 1 98.5 335 MET B N 1
ATOM 5578 C CA . MET B 1 335 ? 5.527 33.812 11.602 1 98.5 335 MET B CA 1
ATOM 5579 C C . MET B 1 335 ? 6.129 32.562 12.219 1 98.5 335 MET B C 1
ATOM 5581 O O . MET B 1 335 ? 6.152 32.438 13.445 1 98.5 335 MET B O 1
ATOM 5585 N N . THR B 1 336 ? 6.641 31.719 11.375 1 98.56 336 THR B N 1
ATOM 5586 C CA . THR B 1 336 ? 7.246 30.469 11.828 1 98.56 336 THR B CA 1
ATOM 5587 C C . THR B 1 336 ? 8.562 30.75 12.555 1 98.56 336 THR B C 1
ATOM 5589 O O . THR B 1 336 ? 8.781 30.234 13.656 1 98.56 336 THR B O 1
ATOM 5592 N N . LEU B 1 337 ? 9.414 31.578 11.953 1 97.94 337 LEU B N 1
ATOM 5593 C CA . LEU B 1 337 ? 10.719 31.875 12.539 1 97.94 337 LEU B CA 1
ATOM 5594 C C . LEU B 1 337 ? 10.57 32.625 13.859 1 97.94 337 LEU B C 1
ATOM 5596 O O . LEU B 1 337 ? 11.312 32.375 14.805 1 97.94 337 LEU B O 1
ATOM 5600 N N . GLU B 1 338 ? 9.602 33.531 13.922 1 98.19 338 GLU B N 1
ATOM 5601 C CA . GLU B 1 338 ? 9.32 34.219 15.164 1 98.19 338 GLU B CA 1
ATOM 5602 C C . GLU B 1 338 ? 8.914 33.281 16.281 1 98.19 338 GLU B C 1
ATOM 5604 O O . GLU B 1 338 ? 9.344 33.406 17.422 1 98.19 338 GLU B O 1
ATOM 5609 N N . TRP B 1 339 ? 8.133 32.312 15.922 1 97.94 339 TRP B N 1
ATOM 5610 C CA . TRP B 1 339 ? 7.715 31.344 16.922 1 97.94 339 TRP B CA 1
ATOM 5611 C C . TRP B 1 339 ? 8.906 30.547 17.422 1 97.94 339 TRP B C 1
ATOM 5613 O O . TRP B 1 339 ? 9.039 30.312 18.641 1 97.94 339 TRP B O 1
ATOM 5623 N N . TYR B 1 340 ? 9.758 30.094 16.547 1 96.75 340 TYR B N 1
ATOM 5624 C CA . TYR B 1 340 ? 10.906 29.297 16.953 1 96.75 340 TYR B CA 1
ATOM 5625 C C . TYR B 1 340 ? 11.867 30.125 17.797 1 96.75 340 TYR B C 1
ATOM 5627 O O . TYR B 1 340 ? 12.492 29.594 18.719 1 96.75 340 TYR B O 1
ATOM 5635 N N . ARG B 1 341 ? 12 31.375 17.453 1 95.62 341 ARG B N 1
ATOM 5636 C CA . ARG B 1 341 ? 12.82 32.25 18.266 1 95.62 341 ARG B CA 1
ATOM 5637 C C . ARG B 1 341 ? 12.352 32.25 19.719 1 95.62 341 ARG B C 1
ATOM 5639 O O . ARG B 1 341 ? 13.172 32.25 20.641 1 95.62 341 ARG B O 1
ATOM 5646 N N . ASP B 1 342 ? 11.062 32.188 19.891 1 95.81 342 ASP B N 1
ATOM 5647 C CA . ASP B 1 342 ? 10.477 32.344 21.219 1 95.81 342 ASP B CA 1
ATOM 5648 C C . ASP B 1 342 ? 10.289 31 21.891 1 95.81 342 ASP B C 1
ATOM 5650 O O . ASP B 1 342 ? 10.352 30.906 23.125 1 95.81 342 ASP B O 1
ATOM 5654 N N . HIS B 1 343 ? 10.109 29.844 21.094 1 93.94 343 HIS B N 1
ATOM 5655 C CA . HIS B 1 343 ? 9.641 28.609 21.703 1 93.94 343 HIS B CA 1
ATOM 5656 C C . HIS B 1 343 ? 10.5 27.422 21.281 1 93.94 343 HIS B C 1
ATOM 5658 O O . HIS B 1 343 ? 10.367 26.328 21.812 1 93.94 343 HIS B O 1
ATOM 5664 N N . GLY B 1 344 ? 11.375 27.594 20.328 1 92.19 344 GLY B N 1
ATOM 5665 C CA . GLY B 1 344 ? 12.078 26.484 19.688 1 92.19 344 GLY B CA 1
ATOM 5666 C C . GLY B 1 344 ? 12.875 25.641 20.672 1 92.19 344 GLY B C 1
ATOM 5667 O O . GLY B 1 344 ? 13.008 24.438 20.484 1 92.19 344 GLY B O 1
ATOM 5668 N N . GLU B 1 345 ? 13.305 26.172 21.781 1 89.88 345 GLU B N 1
ATOM 5669 C CA . GLU B 1 345 ? 14.172 25.469 22.719 1 89.88 345 GLU B CA 1
ATOM 5670 C C . GLU B 1 345 ? 13.367 24.844 23.844 1 89.88 345 GLU B C 1
ATOM 5672 O O . GLU B 1 345 ? 13.883 24 24.578 1 89.88 345 GLU B O 1
ATOM 5677 N N . THR B 1 346 ? 12.086 25.125 23.938 1 88.25 346 THR B N 1
ATOM 5678 C CA . THR B 1 346 ? 11.383 24.75 25.156 1 88.25 346 THR B CA 1
ATOM 5679 C C . THR B 1 346 ? 10.117 23.969 24.828 1 88.25 346 THR B C 1
ATOM 5681 O O . THR B 1 346 ? 9.523 23.344 25.719 1 88.25 346 THR B O 1
ATOM 5684 N N . PHE B 1 347 ? 9.742 23.875 23.656 1 91.62 347 PHE B N 1
ATOM 5685 C CA . PHE B 1 347 ? 8.422 23.359 23.297 1 91.62 347 PHE B CA 1
ATOM 5686 C C . PHE B 1 347 ? 8.391 21.844 23.406 1 91.62 347 PHE B C 1
ATOM 5688 O O . PHE B 1 347 ? 7.387 21.266 23.812 1 91.62 347 PHE B O 1
ATOM 5695 N N . TRP B 1 348 ? 9.469 21.156 23.078 1 87.38 348 TRP B N 1
ATOM 5696 C CA . TRP B 1 348 ? 9.539 19.703 23.125 1 87.38 348 TRP B CA 1
ATOM 5697 C C . TRP B 1 348 ? 10.375 19.234 24.312 1 87.38 348 TRP B C 1
ATOM 5699 O O . TRP B 1 348 ? 11.141 20.016 24.891 1 87.38 348 TRP B O 1
ATOM 5709 N N . SER B 1 349 ? 10.078 18.062 24.969 1 74.94 349 SER B N 1
ATOM 5710 C CA . SER B 1 349 ? 10.734 17.562 26.172 1 74.94 349 SER B CA 1
ATOM 5711 C C . SER B 1 349 ? 12.219 17.297 25.922 1 74.94 349 SER B C 1
ATOM 5713 O O . SER B 1 349 ? 13.039 17.438 26.844 1 74.94 349 SER B O 1
ATOM 5715 N N . GLY B 1 350 ? 12.641 16.906 24.812 1 63.94 350 GLY B N 1
ATOM 5716 C CA . GLY B 1 350 ? 14.039 16.594 24.562 1 63.94 350 GLY B CA 1
ATOM 5717 C C . GLY B 1 350 ? 14.625 17.375 23.406 1 63.94 350 GLY B C 1
ATOM 5718 O O . GLY B 1 350 ? 13.914 18.109 22.719 1 63.94 350 GLY B O 1
ATOM 5719 N N . PRO B 1 351 ? 16.047 17.359 23.562 1 56.12 351 PRO B N 1
ATOM 5720 C CA . PRO B 1 351 ? 16.703 18.078 22.469 1 56.12 351 PRO B CA 1
ATOM 5721 C C . PRO B 1 351 ? 16.297 17.547 21.094 1 56.12 351 PRO B C 1
ATOM 5723 O O . PRO B 1 351 ? 16.172 16.328 20.922 1 56.12 351 PRO B O 1
ATOM 5726 N N . GLY B 1 352 ? 15.492 18.125 20.406 1 56.19 352 GLY B N 1
ATOM 5727 C CA . GLY B 1 352 ? 15.086 17.719 19.062 1 56.19 352 GLY B CA 1
ATOM 5728 C C . GLY B 1 352 ? 16.234 17.203 18.219 1 56.19 352 GLY B C 1
ATOM 5729 O O . GLY B 1 352 ? 17.406 17.406 18.578 1 56.19 352 GLY B O 1
ATOM 5730 N N . PRO B 1 353 ? 16.047 16.219 17.25 1 52.81 353 PRO B N 1
ATOM 5731 C CA . PRO B 1 353 ? 17.125 15.633 16.438 1 52.81 353 PRO B CA 1
ATOM 5732 C C . PRO B 1 353 ? 18.031 16.688 15.812 1 52.81 353 PRO B C 1
ATOM 5734 O O . PRO B 1 353 ? 19.188 16.391 15.492 1 52.81 353 PRO B O 1
ATOM 5737 N N . ALA B 1 354 ? 17.406 17.844 15.391 1 51.94 354 ALA B N 1
ATOM 5738 C CA . ALA B 1 354 ? 18.281 18.844 14.789 1 51.94 354 ALA B CA 1
ATOM 5739 C C . ALA B 1 354 ? 19.484 19.141 15.68 1 51.94 354 ALA B C 1
ATOM 5741 O O . ALA B 1 354 ? 20.469 19.75 15.234 1 51.94 354 ALA B O 1
ATOM 5742 N N . CYS B 1 355 ? 19.312 18.734 16.953 1 46.91 355 CYS B N 1
ATOM 5743 C CA . CYS B 1 355 ? 20.406 19.031 17.859 1 46.91 355 CYS B CA 1
ATOM 5744 C C . CYS B 1 355 ? 21.438 17.922 17.844 1 46.91 355 CYS B C 1
ATOM 5746 O O . CYS B 1 355 ? 22.453 17.984 18.547 1 46.91 355 CYS B O 1
ATOM 5748 N N . LYS B 1 356 ? 21.094 16.781 17.141 1 48.38 356 LYS B N 1
ATOM 5749 C CA . LYS B 1 356 ? 22.156 15.781 17.156 1 48.38 356 LYS B CA 1
ATOM 5750 C C . LYS B 1 356 ? 23.266 16.141 16.172 1 48.38 356 LYS B C 1
ATOM 5752 O O . LYS B 1 356 ? 23 16.422 15 1 48.38 356 LYS B O 1
ATOM 5757 N N . LEU B 1 357 ? 24.266 16.719 16.703 1 36.19 357 LEU B N 1
ATOM 5758 C CA . LEU B 1 357 ? 25.469 17.047 15.953 1 36.19 357 LEU B CA 1
ATOM 5759 C C . LEU B 1 357 ? 25.828 15.93 14.969 1 36.19 357 LEU B C 1
ATOM 5761 O O . LEU B 1 357 ? 25.672 14.742 15.289 1 36.19 357 LEU B O 1
ATOM 5765 N N . ASN B 1 358 ? 25.562 16.078 13.672 1 36.94 358 ASN B N 1
ATOM 5766 C CA . ASN B 1 358 ? 26.109 15.141 12.711 1 36.94 358 ASN B CA 1
ATOM 5767 C C . ASN B 1 358 ? 27.344 14.414 13.266 1 36.94 358 ASN B C 1
ATOM 5769 O O . ASN B 1 358 ? 28.078 13.773 12.516 1 36.94 358 ASN B O 1
ATOM 5773 N N . GLY B 1 359 ? 28.125 14.852 14.273 1 31.5 359 GLY B N 1
ATOM 5774 C CA . GLY B 1 359 ? 29.438 14.281 14.523 1 31.5 359 GLY B CA 1
ATOM 5775 C C . GLY B 1 359 ? 29.406 12.789 14.812 1 31.5 359 GLY B C 1
ATOM 5776 O O . GLY B 1 359 ? 28.328 12.203 14.922 1 31.5 359 GLY B O 1
ATOM 5777 N N . ARG B 1 360 ? 30.703 12.258 15.414 1 28.48 360 ARG B N 1
ATOM 5778 C CA . ARG B 1 360 ? 31.328 10.969 15.695 1 28.48 360 ARG B CA 1
ATOM 5779 C C . ARG B 1 360 ? 30.5 10.156 16.688 1 28.48 360 ARG B C 1
ATOM 5781 O O . ARG B 1 360 ? 30.047 10.68 17.703 1 28.48 360 ARG B O 1
ATOM 5788 N N . GLN B 1 361 ? 29.672 9.086 16.266 1 24.72 361 GLN B N 1
ATOM 5789 C CA . GLN B 1 361 ? 29.75 8.016 17.25 1 24.72 361 GLN B CA 1
ATOM 5790 C C . GLN B 1 361 ? 31.047 8.109 18.062 1 24.72 361 GLN B C 1
ATOM 5792 O O . GLN B 1 361 ? 32.125 8.047 17.5 1 24.72 361 GLN B O 1
ATOM 5797 N N . GLY B 1 362 ? 30.984 8.867 19.156 1 19.77 362 GLY B N 1
ATOM 5798 C CA . GLY B 1 362 ? 32 8.43 20.109 1 19.77 362 GLY B CA 1
ATOM 5799 C C . GLY B 1 362 ? 32 6.934 20.344 1 19.77 362 GLY B C 1
ATOM 5800 O O . GLY B 1 362 ? 30.953 6.285 20.219 1 19.77 362 GLY B O 1
#

Nearest PDB structures (foldseek):
  1oc2-assembly1_B  TM=9.285E-01  e=9.279E-36  Streptococcus suis
  8shh-assembly1_B  TM=9.445E-01  e=6.091E-35  Micromonospora carbonacea
  1g1a-assembly1_A  TM=8.998E-01  e=2.862E-36  Salmonella enterica subsp. enterica serovar Typhimurium
  8shh-assembly1_A  TM=9.441E-01  e=6.034E-34  Micromonospora carbonacea
  1bxk-assembly1_B  TM=8.870E-01  e=9.023E-33  Escherichia coli

InterPro domains:
  IPR005888 dTDP-glucose 4,6-dehydratase [cd05246] (23-343)
  IPR016040 NAD(P)-binding domain [PF16363] (26-334)
  IPR020904 Short-chain dehydrogenase/reductase, conserved site [PS00061] (163-191)
  IPR036291 NAD(P)-binding domain superfamily [SSF51735] (22-346)

Solvent-accessible surface area (backbone atoms only — not comparable to full-atom values): 38012 Å² total; per-residue (Å²): 134,79,82,71,69,76,68,81,74,75,52,65,74,55,30,49,54,54,48,69,72,44,41,24,35,36,30,28,19,22,32,26,41,71,25,5,54,44,54,44,46,52,46,69,75,48,46,79,60,41,34,40,37,29,34,26,63,68,55,92,65,32,32,70,67,45,38,51,93,48,59,81,41,86,48,44,47,82,44,78,44,53,53,69,38,54,67,62,50,38,48,53,50,72,75,36,80,41,20,27,37,42,42,52,50,56,66,76,55,54,74,54,16,74,74,45,39,67,61,26,40,46,42,27,27,47,12,46,48,40,49,51,50,36,44,59,74,58,66,52,50,69,36,33,38,42,62,49,45,45,52,21,47,25,47,49,55,90,90,47,90,56,56,43,47,78,79,53,51,73,43,20,37,34,46,33,29,5,18,43,44,18,27,47,28,45,53,44,5,37,38,47,41,64,62,44,37,36,26,40,35,26,34,38,47,68,44,45,71,75,46,54,31,76,46,71,67,43,24,39,49,52,24,51,75,66,73,40,56,30,76,33,50,45,85,20,74,37,32,41,27,54,30,35,43,71,44,48,45,52,45,52,51,47,43,73,42,52,43,57,69,75,38,63,34,35,44,55,36,93,53,75,43,38,46,45,56,52,50,50,53,52,46,37,71,76,39,88,56,67,78,90,59,49,63,81,45,51,34,73,41,81,48,63,82,51,67,62,44,31,56,52,54,43,29,64,74,36,38,74,77,69,52,71,86,77,65,53,66,67,62,36,48,50,56,23,50,54,41,41,74,76,37,61,87,64,65,48,97,57,86,46,69,62,66,55,66,87,68,75,85,122,135,78,81,71,70,76,68,79,75,75,52,68,72,54,31,48,53,54,49,70,72,46,40,27,37,37,30,28,20,22,32,26,41,70,26,4,55,44,54,46,47,52,45,69,75,49,46,79,61,41,32,40,37,30,34,28,63,69,54,93,65,32,31,69,69,45,38,52,92,49,58,82,42,88,48,44,46,80,44,80,44,54,52,70,37,53,66,63,51,38,48,51,49,72,75,36,80,40,21,28,36,42,43,52,51,58,67,75,56,53,74,55,16,74,75,45,38,67,59,25,40,47,42,27,28,48,13,45,49,38,48,50,52,36,44,58,71,58,67,52,49,67,35,33,38,41,63,47,46,43,52,20,47,25,48,48,56,89,90,46,89,58,56,43,47,80,79,54,51,72,42,18,38,36,45,33,30,6,18,44,44,19,27,49,29,45,54,44,5,38,37,46,40,66,62,44,37,36,26,40,34,24,34,40,48,68,44,43,71,77,45,53,32,75,46,72,65,42,23,39,50,50,24,52,74,66,74,40,57,31,77,33,52,45,85,21,74,36,33,42,29,54,31,34,44,70,45,49,46,51,44,52,51,47,43,72,42,53,42,58,70,75,37,63,34,35,44,53,37,93,53,74,44,36,49,44,55,52,50,48,55,52,47,38,70,75,39,90,57,68,79,89,58,51,64,82,44,52,35,74,41,80,51,64,82,50,68,64,45,30,55,50,53,43,30,63,74,38,40,74,74,69,51,70,85,76,66,50,65,67,60,37,48,51,58,23,51,55,40,40,74,75,38,62,86,66,64,48,99,56,86,47,68,61,66,55,66,88,67,75,84,121

Organism: Aspergillus niger (strain ATCC MYA-4892 / CBS 513.88 / FGSC A1513) (NCBI:txid425011)

Sequence (724 aa):
MTVQQPRLEINGSDEENTMKNVKTILVTGGAGFIGGWFVRHLLQVYGTKYTVLCFDILDYCASKRNFQPVEHLPNFHFFPGDLCDRDRVTALFQQFKVDAVVHFAANSHVDQSLVNPLSFTRSNVTGTHVLLEAARQAGTVIRFIHISTDEVYGGNMPGQDYAFTEEDQLNPTNPYSASKAAAEMIANSYRYSFHMPIIITRCNNVFGPCQYPEKLIPKFAMQMLRSQRMTLHGQGEAVRGFVYVSDAMSAFDIILHRGLVSETYNISSKEQIKVVDVAKRIIQWFHAVQSDTCEQYLETVADRPFNDRMYWTNDSKLRQLGWTEKVSFDEGLIMTLEWYRDHGETFWSGPGPACKLNGRQGMTVQQPRLEINGSDEENTMKNVKTILVTGGAGFIGGWFVRHLLQVYGTKYTVLCFDILDYCASKRNFQPVEHLPNFHFFPGDLCDRDRVTALFQQFKVDAVVHFAANSHVDQSLVNPLSFTRSNVTGTHVLLEAARQAGTVIRFIHISTDEVYGGNMPGQDYAFTEEDQLNPTNPYSASKAAAEMIANSYRYSFHMPIIITRCNNVFGPCQYPEKLIPKFAMQMLRSQRMTLHGQGEAVRGFVYVSDAMSAFDIILHRGLVSETYNISSKEQIKVVDVAKRIIQWFHAVQSDTCEQYLETVADRPFNDRMYWTNDSKLRQLGWTEKVSFDEGLIMTLEWYRDHGETFWSGPGPACKLNGRQG

Foldseek 3Di:
DPPPPPPPPCDLVNLLVLCQPFAEEEEEPCQADLNLVLQCVCCVVPPNSHQYEYEYQQPQRGFPLSNVVPVPRPSYHYDHDALLPLVSLLVVLVVDLGAEYEYPWFDAQQVVCQVPVVVRLSRLANSLLSNLVSCLVSVRYQYYEAEAALLQQFADDPPDPDAAEPPHDGDHDTSNSVSRNNNVVSVLVCCPPRVHQYEYEHEWAEDAPSHFCNDLLSLLLVCVLVVHAREAAAPQQAKTWYAYSVLVSVLVVLCRNRNGGSYYFYHTHPDIDGSVVSNLLSCCVSPVDDSVPSVVRHHYDHHDPDDHRYRHHDGVVSVVSVGDRDADPSNRSVNRSVNCNVPVCPRGPDDGPSPPDPDDPD/DPPPPPPPPCDLVNLLVLCQPFAEEEEEPCQADLNLVLQCVCCVVPPNSHQYEYEYQQPQRGFPLSNVVPCPRPSYHYDHDALLPLVVLLVVLVVDLGAEYEYPWFDAQQVVCQVPLVVRLSRLANSLLSNLVSCLVSVRYQYYEAEAALLQQFADDPPDPDAAEPPHDGDHDTSNSVSRNNNVVSVLVCCPPRVHQYEYEHEWAEDAPSHFCRDLLSLLLVCVLVVHAREAAAPQQAKTWYAYSVLVSVLVVLCRNRNGGSYYFYHTHPDIDGSVVSNQLSCCVSPVDDSVPSVVRHHYDHHDPDDHRYRHHDGVVSVVSVGDRDADPSNRSVNRSVNCNVPVCPRGPDDGCSPVDPDDPD

pLDDT: mean 89.85, std 17.02, range [18.77, 98.94]

Secondary structure (DSSP, 8-state):
-----------HHHHHHHHHT--EEEEETTTSHHHHHHHHHHHHHHTTS-EEEEEE---TT--GGGSGGGTTSTTEEEEE--TT-HHHHHHHHHHS---EEEE------HHHHHH-HHHHIIIIIIHHHHHHHHHHHH---SEEEEEEEGGGG-PPPTT----B-TTSPP---SHHHHHHHHHHHHHHHHHHHS---EEEEEE-EEE-TT--TTSHHHHHHHHHHTTPPEEEETTS--EEEEEEHHHHHHHHHHHHHHPPTT-EEEE--S-EEEHHHHHHHHHHHHS---GGGGGGGEEEEPPPSS--SB--B--HHHHTTT----S-HHHHHHHHHHHHHHHTTTSSSS--GGGS-S----/-----------HHHHHHHHHT--EEEEETTTSHHHHHHHHHHHHHHTTS-EEEEEE---TT--GGGSGGGTTSTTEEEEE--TT-HHHHHHHHHHS---EEEE------HHHHHH-HHHHIIIIIIHHHHHHHHHHHH---SEEEEEEEGGGG-PPPTT----B-TTSPP---SHHHHHHHHHHHHHHHHHHHS---EEEEEE-EEE-TT--TTSHHHHHHHHHHTTPPEEEETTS--EEEEEEHHHHHHHHHHHHHHPPTT-EEEE--S-EEEHHHHHHHHHHHHS---GGGGGGGEEEEPPPSS--SB--B--HHHHTTT----S-HHHHHHHHHHHHHHHTTTSSSS--GGGS-S----